Protein AF-0000000084678318 (afdb_homodimer)

Structure (mmCIF, N/CA/C/O backbone):
data_AF-0000000084678318-model_v1
#
loop_
_entity.id
_entity.type
_entity.pdbx_description
1 polymer Hydrolase
#
loop_
_atom_site.group_PDB
_atom_site.id
_atom_site.type_symbol
_atom_site.label_atom_id
_atom_site.label_alt_id
_atom_site.label_comp_id
_atom_site.label_asym_id
_atom_site.label_entity_id
_atom_site.label_seq_id
_atom_site.pdbx_PDB_ins_code
_atom_site.Cartn_x
_atom_site.Cartn_y
_atom_site.Cartn_z
_atom_site.occupancy
_atom_site.B_iso_or_equiv
_atom_site.auth_seq_id
_atom_site.auth_comp_id
_atom_site.auth_asym_id
_atom_site.auth_atom_id
_atom_site.pdbx_PDB_model_num
ATOM 1 N N . MET A 1 1 ? -16.203 40.406 -7.562 1 28.77 1 MET A N 1
ATOM 2 C CA . MET A 1 1 ? -14.805 40.75 -7.852 1 28.77 1 MET A CA 1
ATOM 3 C C . MET A 1 1 ? -13.914 39.531 -7.734 1 28.77 1 MET A C 1
ATOM 5 O O . MET A 1 1 ? -13.961 38.812 -6.738 1 28.77 1 MET A O 1
ATOM 9 N N . SER A 1 2 ? -13.555 38.719 -8.703 1 37.81 2 SER A N 1
ATOM 10 C CA . SER A 1 2 ? -12.953 37.375 -8.82 1 37.81 2 SER A CA 1
ATOM 11 C C . SER A 1 2 ? -11.766 37.25 -7.879 1 37.81 2 SER A C 1
ATOM 13 O O . SER A 1 2 ? -10.773 37.969 -7.996 1 37.81 2 SER A O 1
ATOM 15 N N . GLN A 1 3 ? -11.859 37.125 -6.578 1 47.81 3 GLN A N 1
ATOM 16 C CA . GLN A 1 3 ? -10.828 37.156 -5.543 1 47.81 3 GLN A CA 1
ATOM 17 C C . GLN A 1 3 ? -9.594 36.406 -5.969 1 47.81 3 GLN A C 1
ATOM 19 O O . GLN A 1 3 ? -9.664 35.188 -6.207 1 47.81 3 GLN A O 1
ATOM 24 N N . GLY A 1 4 ? -8.625 36.969 -6.742 1 73.5 4 GLY A N 1
ATOM 25 C CA . GLY A 1 4 ? -7.41 36.469 -7.383 1 73.5 4 GLY A CA 1
ATOM 26 C C . GLY A 1 4 ? -6.562 35.625 -6.473 1 73.5 4 GLY A C 1
ATOM 27 O O . GLY A 1 4 ? -6.758 35.594 -5.254 1 73.5 4 GLY A O 1
ATOM 28 N N . VAL A 1 5 ? -5.82 34.625 -6.902 1 91.5 5 VAL A N 1
ATOM 29 C CA . VAL A 1 5 ? -4.953 33.688 -6.164 1 91.5 5 VAL A CA 1
ATOM 30 C C . VAL A 1 5 ? -3.869 34.5 -5.434 1 91.5 5 VAL A C 1
ATOM 32 O O . VAL A 1 5 ? -3.479 35.562 -5.871 1 91.5 5 VAL A O 1
ATOM 35 N N . ARG A 1 6 ? -3.533 34.062 -4.273 1 96.44 6 ARG A N 1
ATOM 36 C CA . ARG A 1 6 ? -2.459 34.688 -3.516 1 96.44 6 ARG A CA 1
ATOM 37 C C . ARG A 1 6 ? -1.163 34.719 -4.32 1 96.44 6 ARG A C 1
ATOM 39 O O . ARG A 1 6 ? -0.697 33.688 -4.789 1 96.44 6 ARG A O 1
ATOM 46 N N . THR A 1 7 ? -0.565 35.938 -4.43 1 97.38 7 THR A N 1
ATOM 47 C CA . THR A 1 7 ? 0.627 36.062 -5.258 1 97.38 7 THR A CA 1
ATOM 48 C C . THR A 1 7 ? 1.832 36.469 -4.414 1 97.38 7 THR A C 1
ATOM 50 O O . THR A 1 7 ? 2.945 36.594 -4.93 1 97.38 7 THR A O 1
ATOM 53 N N . ARG A 1 8 ? 1.604 36.719 -3.17 1 97.75 8 ARG A N 1
ATOM 54 C CA . ARG A 1 8 ? 2.684 37.031 -2.238 1 97.75 8 ARG A CA 1
ATOM 55 C C . ARG A 1 8 ? 2.236 36.812 -0.795 1 97.75 8 ARG A C 1
ATOM 57 O O . ARG A 1 8 ? 1.046 36.906 -0.49 1 97.75 8 ARG A O 1
ATOM 64 N N . PRO A 1 9 ? 3.205 36.562 0.137 1 98.44 9 PRO A N 1
ATOM 65 C CA . PRO A 1 9 ? 2.854 36.594 1.56 1 98.44 9 PRO A CA 1
ATOM 66 C C . PRO A 1 9 ? 2.33 37.969 2.014 1 98.44 9 PRO A C 1
ATOM 68 O O . PRO A 1 9 ? 2.73 39 1.471 1 98.44 9 PRO A O 1
ATOM 71 N N . GLU A 1 10 ? 1.485 37.938 2.945 1 97.81 10 GLU A N 1
ATOM 72 C CA . GLU A 1 10 ? 0.865 39.156 3.426 1 97.81 10 GLU A CA 1
ATOM 73 C C . GLU A 1 10 ? 1.686 39.781 4.547 1 97.81 10 GLU A C 1
ATOM 75 O O . GLU A 1 10 ? 2.469 39.125 5.211 1 97.81 10 GLU A O 1
ATOM 80 N N . GLY A 1 11 ? 1.52 41.094 4.66 1 97.44 11 GLY A N 1
ATOM 81 C CA . GLY A 1 11 ? 2.07 41.781 5.809 1 97.44 11 GLY A CA 1
ATOM 82 C C . GLY A 1 11 ? 1.1 41.875 6.969 1 97.44 11 GLY A C 1
ATOM 83 O O . GLY A 1 11 ? -0.097 41.625 6.809 1 97.44 11 GLY A O 1
ATOM 84 N N . SER A 1 12 ? 1.668 42.125 8.141 1 97.94 12 SER A N 1
ATOM 85 C CA . SER A 1 12 ? 0.892 42.375 9.352 1 97.94 12 SER A CA 1
ATOM 86 C C . SER A 1 12 ? 1.541 43.469 10.203 1 97.94 12 SER A C 1
ATOM 88 O O . SER A 1 12 ? 2.721 43.375 10.555 1 97.94 12 SER A O 1
ATOM 90 N N . GLY A 1 13 ? 0.793 44.469 10.562 1 97.06 13 GLY A N 1
ATOM 91 C CA . GLY A 1 13 ? 1.312 45.562 11.352 1 97.06 13 GLY A CA 1
ATOM 92 C C . GLY A 1 13 ? 1.403 45.25 12.836 1 97.06 13 GLY A C 1
ATOM 93 O O . GLY A 1 13 ? 2.016 46 13.602 1 97.06 13 GLY A O 1
ATOM 94 N N . GLN A 1 14 ? 0.887 44.25 13.281 1 97.44 14 GLN A N 1
ATOM 95 C CA . GLN A 1 14 ? 0.934 43.812 14.664 1 97.44 14 GLN A CA 1
ATOM 96 C C . GLN A 1 14 ? 1.371 42.344 14.75 1 97.44 14 GLN A C 1
ATOM 98 O O . GLN A 1 14 ? 1.308 41.625 13.758 1 97.44 14 GLN A O 1
ATOM 103 N N . PRO A 1 15 ? 1.787 42 16 1 98.44 15 PRO A N 1
ATOM 104 C CA . PRO A 1 15 ? 2.105 40.594 16.188 1 98.44 15 PRO A CA 1
ATOM 105 C C . PRO A 1 15 ? 0.934 39.656 15.828 1 98.44 15 PRO A C 1
ATOM 107 O O . PRO A 1 15 ? -0.219 40 16.125 1 98.44 15 PRO A O 1
ATOM 110 N N . LEU A 1 16 ? 1.258 38.562 15.156 1 98.75 16 LEU A N 1
ATOM 111 C CA . LEU A 1 16 ? 0.203 37.656 14.734 1 98.75 16 LEU A CA 1
ATOM 112 C C . LEU A 1 16 ? -0.583 37.125 15.938 1 98.75 16 LEU A C 1
ATOM 114 O O . LEU A 1 16 ? -1.789 36.906 15.844 1 98.75 16 LEU A O 1
ATOM 118 N N . SER A 1 17 ? 0.099 37 17.125 1 98.69 17 SER A N 1
ATOM 119 C CA . SER A 1 17 ? -0.552 36.562 18.344 1 98.69 17 SER A CA 1
ATOM 120 C C . SER A 1 17 ? -1.574 37.562 18.844 1 98.69 17 SER A C 1
ATOM 122 O O . SER A 1 17 ? -2.408 37.25 19.703 1 98.69 17 SER A O 1
ATOM 124 N N . GLU A 1 18 ? -1.513 38.781 18.375 1 98.19 18 GLU A N 1
ATOM 125 C CA . GLU A 1 18 ? -2.49 39.812 18.703 1 98.19 18 GLU A CA 1
ATOM 126 C C . GLU A 1 18 ? -3.568 39.938 17.625 1 98.19 18 GLU A C 1
ATOM 128 O O . GLU A 1 18 ? -4.719 40.25 17.938 1 98.19 18 GLU A O 1
ATOM 133 N N . ALA A 1 19 ? -3.174 39.688 16.453 1 98 19 ALA A N 1
ATOM 134 C CA . ALA A 1 19 ? -4.074 39.844 15.305 1 98 19 ALA A CA 1
ATOM 135 C C . ALA A 1 19 ? -5.078 38.688 15.25 1 98 19 ALA A C 1
ATOM 137 O O . ALA A 1 19 ? -6.18 38.844 14.711 1 98 19 ALA A O 1
ATOM 138 N N . TYR A 1 20 ? -4.797 37.562 15.742 1 98.44 20 TYR A N 1
ATOM 139 C CA . TYR A 1 20 ? -5.633 36.344 15.727 1 98.44 20 TYR A CA 1
ATOM 140 C C . TYR A 1 20 ? -5.961 35.906 17.141 1 98.44 20 TYR A C 1
ATOM 142 O O . TYR A 1 20 ? -5.156 36.062 18.062 1 98.44 20 TYR A O 1
ATOM 150 N N . ASP A 1 21 ? -7.062 35.25 17.328 1 98.25 21 ASP A N 1
ATOM 151 C CA . ASP A 1 21 ? -7.492 34.906 18.672 1 98.25 21 ASP A CA 1
ATOM 152 C C . ASP A 1 21 ? -7.023 33.5 19.062 1 98.25 21 ASP A C 1
ATOM 154 O O . ASP A 1 21 ? -6.898 33.188 20.234 1 98.25 21 ASP A O 1
ATOM 158 N N . THR A 1 22 ? -6.789 32.625 18.062 1 98.38 22 THR A N 1
ATOM 159 C CA . THR A 1 22 ? -6.434 31.234 18.312 1 98.38 22 THR A CA 1
ATOM 160 C C . THR A 1 22 ? -5.387 30.75 17.312 1 98.38 22 THR A C 1
ATOM 162 O O . THR A 1 22 ? -5.523 30.969 16.109 1 98.38 22 THR A O 1
ATOM 165 N N . ALA A 1 23 ? -4.344 30.188 17.828 1 98.69 23 ALA A N 1
ATOM 166 C CA . ALA A 1 23 ? -3.396 29.469 16.969 1 98.69 23 ALA A CA 1
ATOM 167 C C . ALA A 1 23 ? -3.746 27.984 16.891 1 98.69 23 ALA A C 1
ATOM 169 O O . ALA A 1 23 ? -3.893 27.312 17.922 1 98.69 23 ALA A O 1
ATOM 170 N N . LEU A 1 24 ? -4.012 27.469 15.711 1 98.5 24 LEU A N 1
ATOM 171 C CA . LEU A 1 24 ? -4.145 26.047 15.438 1 98.5 24 LEU A CA 1
ATOM 172 C C . LEU A 1 24 ? -2.816 25.453 14.992 1 98.5 24 LEU A C 1
ATOM 174 O O . LEU A 1 24 ? -2.438 25.578 13.82 1 98.5 24 LEU A O 1
ATOM 178 N N . LEU A 1 25 ? -2.141 24.781 15.922 1 98.69 25 LEU A N 1
ATOM 179 C CA . LEU A 1 25 ? -0.729 24.453 15.758 1 98.69 25 LEU A CA 1
ATOM 180 C C . LEU A 1 25 ? -0.555 22.984 15.383 1 98.69 25 LEU A C 1
ATOM 182 O O . LEU A 1 25 ? -1.027 22.094 16.094 1 98.69 25 LEU A O 1
ATOM 186 N N . ASP A 1 26 ? 0.106 22.75 14.273 1 97.81 26 ASP A N 1
ATOM 187 C CA . ASP A 1 26 ? 0.647 21.406 14.055 1 97.81 26 ASP A CA 1
ATOM 188 C C . ASP A 1 26 ? 1.672 21.047 15.125 1 97.81 26 ASP A C 1
ATOM 190 O O . ASP A 1 26 ? 2.221 21.922 15.789 1 97.81 26 ASP A O 1
ATOM 194 N N . LEU A 1 27 ? 1.875 19.781 15.312 1 96.38 27 LEU A N 1
ATOM 195 C CA . LEU A 1 27 ? 2.795 19.344 16.359 1 96.38 27 LEU A CA 1
ATOM 196 C C . LEU A 1 27 ? 4.141 18.938 15.766 1 96.38 27 LEU A C 1
ATOM 198 O O . LEU A 1 27 ? 5.137 19.656 15.93 1 96.38 27 LEU A O 1
ATOM 202 N N . ASP A 1 28 ? 4.172 17.938 14.953 1 92.5 28 ASP A N 1
ATOM 203 C CA . ASP A 1 28 ? 5.406 17.391 14.391 1 92.5 28 ASP A CA 1
ATOM 204 C C . ASP A 1 28 ? 6.031 18.375 13.398 1 92.5 28 ASP A C 1
ATOM 206 O O . ASP A 1 28 ? 5.406 18.734 12.398 1 92.5 28 ASP A O 1
ATOM 210 N N . GLY A 1 29 ? 7.172 18.844 13.719 1 93.88 29 GLY A N 1
ATOM 211 C CA . GLY A 1 29 ? 7.887 19.75 12.852 1 93.88 29 GLY A CA 1
ATOM 212 C C . GLY A 1 29 ? 7.621 21.219 13.172 1 93.88 29 GLY A C 1
ATOM 213 O O . GLY A 1 29 ? 8.234 22.109 12.586 1 93.88 29 GLY A O 1
ATOM 214 N N . VAL A 1 30 ? 6.723 21.438 14.125 1 97.56 30 VAL A N 1
ATOM 215 C CA . VAL A 1 30 ? 6.355 22.797 14.484 1 97.56 30 VAL A CA 1
ATOM 216 C C . VAL A 1 30 ? 6.637 23.031 15.969 1 97.56 30 VAL A C 1
ATOM 218 O O . VAL A 1 30 ? 7.387 23.953 16.328 1 97.56 30 VAL A O 1
ATOM 221 N N . VAL A 1 31 ? 6.094 22.172 16.797 1 97.88 31 VAL A N 1
ATOM 222 C CA . VAL A 1 31 ? 6.258 22.312 18.234 1 97.88 31 VAL A CA 1
ATOM 223 C C . VAL A 1 31 ? 7.395 21.406 18.703 1 97.88 31 VAL A C 1
ATOM 225 O O . VAL A 1 31 ? 8.227 21.812 19.531 1 97.88 31 VAL A O 1
ATOM 228 N N . TYR A 1 32 ? 7.367 20.172 18.156 1 94.25 32 TYR A N 1
ATOM 229 C CA . TYR A 1 32 ? 8.438 19.25 18.516 1 94.25 32 TYR A CA 1
ATOM 230 C C . TYR A 1 32 ? 8.859 18.422 17.312 1 94.25 32 TYR A C 1
ATOM 232 O O . TYR A 1 32 ? 8.148 18.375 16.297 1 94.25 32 TYR A O 1
ATOM 240 N N . ALA A 1 33 ? 9.984 17.906 17.312 1 87.19 33 ALA A N 1
ATOM 241 C CA . ALA A 1 33 ? 10.531 16.922 16.391 1 87.19 33 ALA A CA 1
ATOM 242 C C . ALA A 1 33 ? 11.094 15.711 17.125 1 87.19 33 ALA A C 1
ATOM 244 O O . ALA A 1 33 ? 12 15.844 17.953 1 87.19 33 ALA A O 1
ATOM 245 N N . GLY A 1 34 ? 10.453 14.531 16.781 1 78.88 34 GLY A N 1
ATOM 246 C CA . GLY A 1 34 ? 10.828 13.383 17.594 1 78.88 34 GLY A CA 1
ATOM 247 C C . GLY A 1 34 ? 10.453 13.539 19.047 1 78.88 34 GLY A C 1
ATOM 248 O O . GLY A 1 34 ? 9.289 13.789 19.375 1 78.88 34 GLY A O 1
ATOM 249 N N . GLY A 1 35 ? 11.328 13.562 19.984 1 82.19 35 GLY A N 1
ATOM 250 C CA . GLY A 1 35 ? 11.07 13.656 21.406 1 82.19 35 GLY A CA 1
ATOM 251 C C . GLY A 1 35 ? 11.484 14.992 22 1 82.19 35 GLY A C 1
ATOM 252 O O . GLY A 1 35 ? 11.336 15.219 23.203 1 82.19 35 GLY A O 1
ATOM 253 N N . ASN A 1 36 ? 11.82 15.945 21.094 1 90.88 36 ASN A N 1
ATOM 254 C CA . ASN A 1 36 ? 12.352 17.203 21.594 1 90.88 36 ASN A CA 1
ATOM 255 C C . ASN A 1 36 ? 11.57 18.406 21.062 1 90.88 36 ASN A C 1
ATOM 257 O O . ASN A 1 36 ? 1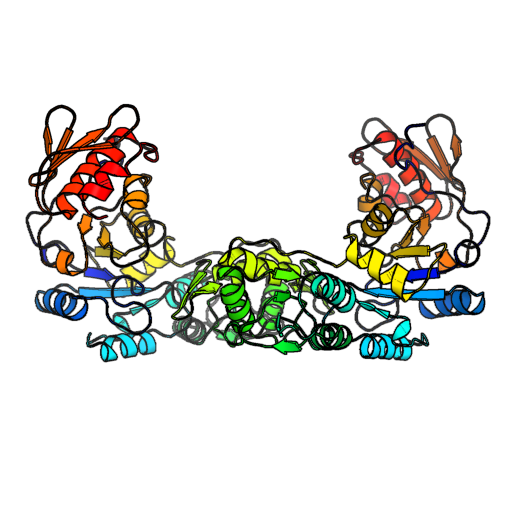1.125 18.391 19.922 1 90.88 36 ASN A O 1
ATOM 261 N N . ALA A 1 37 ? 11.516 19.422 21.891 1 95.81 37 ALA A N 1
ATOM 262 C CA . ALA A 1 37 ? 10.898 20.672 21.453 1 95.81 37 ALA A CA 1
ATOM 263 C C . ALA A 1 37 ? 11.75 21.359 20.391 1 95.81 37 ALA A C 1
ATOM 265 O O . ALA A 1 37 ? 12.977 21.359 20.469 1 95.81 37 ALA A O 1
ATOM 266 N N . ILE A 1 38 ? 11.109 21.906 19.453 1 96.38 38 ILE A N 1
ATOM 267 C CA . ILE A 1 38 ? 11.789 22.719 18.453 1 96.38 38 ILE A CA 1
ATOM 268 C C . ILE A 1 38 ? 12.328 24 19.109 1 96.38 38 ILE A C 1
ATOM 270 O O . ILE A 1 38 ? 11.719 24.547 20.016 1 96.38 38 ILE A O 1
ATOM 274 N N . ALA A 1 39 ? 13.422 24.484 18.594 1 96.31 39 ALA A N 1
ATOM 275 C CA . ALA A 1 39 ? 14.047 25.688 19.125 1 96.31 39 ALA A CA 1
ATOM 276 C C . ALA A 1 39 ? 13.055 26.828 19.219 1 96.31 39 ALA A C 1
ATOM 278 O O . ALA A 1 39 ? 12.305 27.078 18.266 1 96.31 39 ALA A O 1
ATOM 279 N N . HIS A 1 40 ? 12.938 27.484 20.375 1 97.81 40 HIS A N 1
ATOM 280 C CA . HIS A 1 40 ? 12.164 28.688 20.656 1 97.81 40 HIS A CA 1
ATOM 281 C C . HIS A 1 40 ? 10.68 28.359 20.812 1 97.81 40 HIS A C 1
ATOM 283 O O . HIS A 1 40 ? 9.875 29.234 21.125 1 97.81 40 HIS A O 1
ATOM 289 N N . ALA A 1 41 ? 10.273 27.125 20.594 1 98.31 41 ALA A N 1
ATOM 290 C CA . ALA A 1 41 ? 8.859 26.781 20.609 1 98.31 41 ALA A CA 1
ATOM 291 C C . ALA A 1 41 ? 8.234 27.031 21.969 1 98.31 41 ALA A C 1
ATOM 293 O O . ALA A 1 41 ? 7.223 27.719 22.078 1 98.31 41 ALA A O 1
ATOM 294 N N . VAL A 1 42 ? 8.852 26.547 22.984 1 98.19 42 VAL A N 1
ATOM 295 C CA . VAL A 1 42 ? 8.312 26.609 24.344 1 98.19 42 VAL A CA 1
ATOM 296 C C . VAL A 1 42 ? 8.141 28.078 24.75 1 98.19 42 VAL A C 1
ATOM 298 O O . VAL A 1 42 ? 7.047 28.484 25.141 1 98.19 42 VAL A O 1
ATOM 301 N N . GLU A 1 43 ? 9.164 28.844 24.594 1 98.25 43 GLU A N 1
ATOM 302 C CA . GLU A 1 43 ? 9.133 30.25 24.984 1 98.25 43 GLU A CA 1
ATOM 303 C C . GLU A 1 43 ? 8.125 31.047 24.156 1 98.25 43 GLU A C 1
ATOM 305 O O . GLU A 1 43 ? 7.387 31.875 24.703 1 98.25 43 GLU A O 1
ATOM 310 N N . SER A 1 44 ? 8.094 30.781 22.906 1 98.69 44 SER A N 1
ATOM 311 C CA . SER A 1 44 ? 7.199 31.516 22.016 1 98.69 44 SER A CA 1
ATOM 312 C C . SER A 1 44 ? 5.738 31.234 22.344 1 98.69 44 SER A C 1
ATOM 314 O O . SER A 1 44 ? 4.914 32.156 22.375 1 98.69 44 SER A O 1
ATOM 316 N N . LEU A 1 45 ? 5.434 29.984 22.578 1 98.62 45 LEU A N 1
ATOM 317 C CA . LEU A 1 45 ? 4.059 29.594 22.859 1 98.62 45 LEU A CA 1
ATOM 318 C C . LEU A 1 45 ? 3.619 30.125 24.219 1 98.62 45 LEU A C 1
ATOM 320 O O . LEU A 1 45 ? 2.469 30.531 24.391 1 98.62 45 LEU A O 1
ATOM 324 N N . GLU A 1 46 ? 4.508 30.141 25.172 1 98.06 46 GLU A N 1
ATOM 325 C CA . GLU A 1 46 ? 4.211 30.734 26.469 1 98.06 46 GLU A CA 1
ATOM 326 C C . GLU A 1 46 ? 3.879 32.219 26.344 1 98.06 46 GLU A C 1
ATOM 328 O O . GLU A 1 46 ? 2.908 32.688 26.938 1 98.06 46 GLU A O 1
ATOM 333 N N . ARG A 1 47 ? 4.672 32.875 25.594 1 98.31 47 ARG A N 1
ATOM 334 C CA . ARG A 1 47 ? 4.457 34.312 25.406 1 98.31 47 ARG A CA 1
ATOM 335 C C . ARG A 1 47 ? 3.137 34.594 24.703 1 98.31 47 ARG A C 1
ATOM 337 O O . ARG A 1 47 ? 2.402 35.5 25.062 1 98.31 47 ARG A O 1
ATOM 344 N N . ALA A 1 48 ? 2.85 33.844 23.688 1 98.5 48 ALA A N 1
ATOM 345 C CA . ALA A 1 48 ? 1.587 34 22.969 1 98.5 48 ALA A CA 1
ATOM 346 C C . ALA A 1 48 ? 0.396 33.75 23.891 1 98.5 48 ALA A C 1
ATOM 348 O O . ALA A 1 48 ? -0.563 34.531 23.891 1 98.5 48 ALA A O 1
ATOM 349 N N . ARG A 1 49 ? 0.522 32.688 24.625 1 97.69 49 ARG A N 1
ATOM 350 C CA . ARG A 1 49 ? -0.547 32.312 25.547 1 97.69 49 ARG A CA 1
ATOM 351 C C . ARG A 1 49 ? -0.758 33.406 26.594 1 97.69 49 ARG A C 1
ATOM 353 O O . ARG A 1 49 ? -1.895 33.781 26.891 1 97.69 49 ARG A O 1
ATOM 360 N N . THR A 1 50 ? 0.32 33.875 27.172 1 97.12 50 THR A N 1
ATOM 361 C CA . THR A 1 50 ? 0.258 34.906 28.203 1 97.12 50 THR A CA 1
ATOM 362 C C . THR A 1 50 ? -0.315 36.219 27.625 1 97.12 50 THR A C 1
ATOM 364 O O . THR A 1 50 ? -0.96 36.969 28.344 1 97.12 50 THR A O 1
ATOM 367 N N . GLY A 1 51 ? -0.074 36.406 26.391 1 97.38 51 GLY A N 1
ATOM 368 C CA . GLY A 1 51 ? -0.598 37.562 25.703 1 97.38 51 GLY A CA 1
ATOM 369 C C . GLY A 1 51 ? -2.064 37.438 25.344 1 97.38 51 GLY A C 1
ATOM 370 O O . GLY A 1 51 ? -2.672 38.375 24.844 1 97.38 51 GLY A O 1
ATOM 371 N N . GLY A 1 52 ? -2.623 36.281 25.562 1 96.75 52 GLY A N 1
ATOM 372 C CA . GLY A 1 52 ? -4.062 36.156 25.406 1 96.75 52 GLY A CA 1
ATOM 373 C C . GLY A 1 52 ? -4.457 35.25 24.25 1 96.75 52 GLY A C 1
ATOM 374 O O . GLY A 1 52 ? -5.641 34.969 24.047 1 96.75 52 GLY A O 1
ATOM 375 N N . MET A 1 53 ? -3.561 34.781 23.484 1 98 53 MET A N 1
ATOM 376 C CA . MET A 1 53 ? -3.887 33.906 22.359 1 98 53 MET A CA 1
ATOM 377 C C . MET A 1 53 ? -4.207 32.5 22.844 1 98 53 MET A C 1
ATOM 379 O O . MET A 1 53 ? -3.471 31.938 23.656 1 98 53 MET A O 1
ATOM 383 N N . ARG A 1 54 ? -5.27 31.953 22.391 1 97.44 54 ARG A N 1
ATOM 384 C CA . ARG A 1 54 ? -5.562 30.547 22.656 1 97.44 54 ARG A CA 1
ATOM 385 C C . ARG A 1 54 ? -4.707 29.641 21.781 1 97.44 54 ARG A C 1
ATOM 387 O O . ARG A 1 54 ? -4.523 29.891 20.594 1 97.44 54 ARG A O 1
ATOM 394 N N . LEU A 1 55 ? -4.16 28.609 22.469 1 98.25 55 LEU A N 1
ATOM 395 C CA . LEU A 1 55 ? -3.338 27.641 21.75 1 98.25 55 LEU A CA 1
ATOM 396 C C . LEU A 1 55 ? -4.059 26.297 21.625 1 98.25 55 LEU A C 1
ATOM 398 O O . LEU A 1 55 ? -4.473 25.719 22.641 1 98.25 55 LEU A O 1
ATOM 402 N N . ALA A 1 56 ? -4.289 25.891 20.406 1 98.31 56 ALA A N 1
ATOM 403 C CA . ALA A 1 56 ? -4.84 24.562 20.109 1 98.31 56 ALA A CA 1
ATOM 404 C C . ALA A 1 56 ? -3.871 23.75 19.266 1 98.31 56 ALA A C 1
ATOM 406 O O . ALA A 1 56 ? -3.27 24.266 18.328 1 98.31 56 ALA A O 1
ATOM 407 N N . TYR A 1 57 ? -3.682 22.516 19.672 1 98.5 57 TYR A N 1
ATOM 408 C CA . TYR A 1 57 ? -2.756 21.625 18.984 1 98.5 57 TYR A CA 1
ATOM 409 C C . TYR A 1 57 ? -3.508 20.609 18.125 1 98.5 57 TYR A C 1
ATOM 411 O O . TYR A 1 57 ? -4.293 19.812 18.641 1 98.5 57 TYR A O 1
ATOM 419 N N . VAL A 1 58 ? -3.254 20.656 16.828 1 97.88 58 VAL A N 1
ATOM 420 C CA . VAL A 1 58 ? -3.998 19.891 15.852 1 97.88 58 VAL A CA 1
ATOM 421 C C . VAL A 1 58 ? -3.074 18.859 15.195 1 97.88 58 VAL A C 1
ATOM 423 O O . VAL A 1 58 ? -2.109 19.234 14.516 1 97.88 58 VAL A O 1
ATOM 426 N N . THR A 1 59 ? -3.332 17.594 15.383 1 96.12 59 THR A N 1
ATOM 427 C CA . THR A 1 59 ? -2.422 16.562 14.891 1 96.12 59 THR A CA 1
ATOM 428 C C . THR A 1 59 ? -3.188 15.492 14.117 1 96.12 59 THR A C 1
ATOM 430 O O . THR A 1 59 ? -4.297 15.109 14.508 1 96.12 59 THR A O 1
ATOM 433 N N . ASN A 1 60 ? -2.619 15 13.016 1 95.94 60 ASN A N 1
ATOM 434 C CA . ASN A 1 60 ? -3.162 13.867 12.281 1 95.94 60 ASN A CA 1
ATOM 435 C C . ASN A 1 60 ? -2.988 12.555 13.047 1 95.94 60 ASN A C 1
ATOM 437 O O . ASN A 1 60 ? -3.582 11.539 12.695 1 95.94 60 ASN A O 1
ATOM 441 N N . ASN A 1 61 ? -2.229 12.617 14.109 1 92.31 61 ASN A N 1
ATOM 442 C CA . ASN A 1 61 ? -1.968 11.406 14.883 1 92.31 61 ASN A CA 1
ATOM 443 C C . ASN A 1 61 ? -3.244 10.867 15.523 1 92.31 61 ASN A C 1
ATOM 445 O O . ASN A 1 61 ? -3.971 11.602 16.188 1 92.31 61 ASN A O 1
ATOM 449 N N . ALA A 1 62 ? -3.461 9.602 15.258 1 96.31 62 ALA A N 1
ATOM 450 C CA . ALA A 1 62 ? -4.656 8.969 15.805 1 96.31 62 ALA A CA 1
ATOM 451 C C . ALA A 1 62 ? -4.289 7.859 16.781 1 96.31 62 ALA A C 1
ATOM 453 O O . ALA A 1 62 ? -5.168 7.148 17.281 1 96.31 62 ALA A O 1
ATOM 454 N N . LEU A 1 63 ? -2.992 7.645 17.031 1 95.44 63 LEU A N 1
ATOM 455 C CA . LEU A 1 63 ? -2.523 6.547 17.875 1 95.44 63 LEU A CA 1
ATOM 456 C C . LEU A 1 63 ? -2.818 6.82 19.344 1 95.44 63 LEU A C 1
ATOM 458 O O . LEU A 1 63 ? -3.334 5.953 20.047 1 95.44 63 LEU A O 1
ATOM 462 N N . ARG A 1 64 ? -2.557 8.039 19.781 1 95 64 ARG A N 1
ATOM 463 C CA . ARG A 1 64 ? -2.643 8.406 21.188 1 95 64 ARG A CA 1
ATOM 464 C C . ARG A 1 64 ? -3.857 9.281 21.469 1 95 64 ARG A C 1
ATOM 466 O O . ARG A 1 64 ? -4.195 10.148 20.656 1 95 64 ARG A O 1
ATOM 473 N N . PRO A 1 65 ? -4.445 9.094 22.625 1 97.38 65 PRO A N 1
ATOM 474 C CA . PRO A 1 65 ? -5.531 10 23 1 97.38 65 PRO A CA 1
ATOM 475 C C . PRO A 1 65 ? -5.027 11.398 23.344 1 97.38 65 PRO A C 1
ATOM 477 O O . PRO A 1 65 ? -3.838 11.586 23.625 1 97.38 65 PRO A O 1
ATOM 480 N N . PRO A 1 66 ? -5.922 12.352 23.344 1 97.44 66 PRO A N 1
ATOM 481 C CA . PRO A 1 66 ? -5.551 13.75 23.609 1 97.44 66 PRO A CA 1
ATOM 482 C C . PRO A 1 66 ? -4.812 13.93 24.922 1 97.44 66 PRO A C 1
ATOM 484 O O . PRO A 1 66 ? -3.873 14.727 25.016 1 97.44 66 PRO A O 1
ATOM 487 N N . ASP A 1 67 ? -5.168 13.148 25.938 1 97.75 67 ASP A N 1
ATOM 488 C CA . ASP A 1 67 ? -4.531 13.289 27.234 1 97.75 67 ASP A CA 1
ATOM 489 C C . ASP A 1 67 ? -3.059 12.891 27.172 1 97.75 67 ASP A C 1
ATOM 491 O O . ASP A 1 67 ? -2.211 13.508 27.828 1 97.75 67 ASP A O 1
ATOM 495 N N . ALA A 1 68 ? -2.785 11.859 26.453 1 96.56 68 ALA A N 1
ATOM 496 C CA . ALA A 1 68 ? -1.401 11.422 26.297 1 96.56 68 ALA A CA 1
ATOM 497 C C . ALA A 1 68 ? -0.584 12.453 25.516 1 96.56 68 ALA A C 1
ATOM 499 O O . ALA A 1 68 ? 0.566 12.734 25.875 1 96.56 68 ALA A O 1
ATOM 500 N N . VAL A 1 69 ? -1.137 13.039 24.516 1 95.94 69 VAL A N 1
ATOM 501 C CA . VAL A 1 69 ? -0.468 14.07 23.734 1 95.94 69 VAL A CA 1
ATOM 502 C C . VAL A 1 69 ? -0.211 15.297 24.609 1 95.94 69 VAL A C 1
ATOM 504 O O . VAL A 1 69 ? 0.893 15.852 24.609 1 95.94 69 VAL A O 1
ATOM 507 N N . ALA A 1 70 ? -1.211 15.664 25.359 1 97.75 70 ALA A N 1
ATOM 508 C CA . ALA A 1 70 ? -1.085 16.797 26.281 1 97.75 70 ALA A CA 1
ATOM 509 C C . ALA A 1 70 ? 0.013 16.531 27.312 1 97.75 70 ALA A C 1
ATOM 511 O O . ALA A 1 70 ? 0.789 17.438 27.625 1 97.75 70 ALA A O 1
ATOM 512 N N . GLY A 1 71 ? 0.014 15.32 27.828 1 97.38 71 GLY A N 1
ATOM 513 C CA . GLY A 1 71 ? 1.062 14.945 28.766 1 97.38 71 GLY A CA 1
ATOM 514 C C . GLY A 1 71 ? 2.459 15.125 28.188 1 97.38 71 GLY A C 1
ATOM 515 O O . GLY A 1 71 ? 3.348 15.648 28.875 1 97.38 71 GLY A O 1
ATOM 516 N N . HIS A 1 72 ? 2.631 14.742 26.984 1 95.56 72 HIS A N 1
ATOM 517 C CA . HIS A 1 72 ? 3.924 14.891 26.328 1 95.56 72 HIS A CA 1
ATOM 518 C C . HIS A 1 72 ? 4.309 16.359 26.188 1 95.56 72 HIS A C 1
ATOM 520 O O . HIS A 1 72 ? 5.453 16.734 26.453 1 95.56 72 HIS A O 1
ATOM 526 N N . LEU A 1 73 ? 3.379 17.203 25.75 1 97 73 LEU A N 1
ATOM 527 C CA . LEU A 1 73 ? 3.617 18.625 25.625 1 97 73 LEU A CA 1
ATOM 528 C C . LEU A 1 73 ? 3.99 19.25 26.969 1 97 73 LEU A C 1
ATOM 530 O O . LEU A 1 73 ? 4.906 20.078 27.047 1 97 73 LEU A O 1
ATOM 534 N N . THR A 1 74 ? 3.355 18.781 27.969 1 97.44 74 THR A N 1
ATOM 535 C CA . THR A 1 74 ? 3.639 19.266 29.328 1 97.44 74 THR A CA 1
ATOM 536 C C . THR A 1 74 ? 5.051 18.875 29.75 1 97.44 74 THR A C 1
ATOM 538 O O . THR A 1 74 ? 5.766 19.688 30.359 1 97.44 74 THR A O 1
ATOM 541 N N . GLU A 1 75 ? 5.422 17.703 29.406 1 96.88 75 GLU A N 1
ATOM 542 C CA . GLU A 1 75 ? 6.77 17.234 29.719 1 96.88 75 GLU A CA 1
ATOM 543 C C . GLU A 1 75 ? 7.82 18.078 29 1 96.88 75 GLU A C 1
ATOM 545 O O . GLU A 1 75 ? 8.93 18.25 29.5 1 96.88 75 GLU A O 1
ATOM 550 N N . LEU A 1 76 ? 7.457 18.641 27.875 1 96.12 76 LEU A N 1
ATOM 551 C CA . LEU A 1 76 ? 8.375 19.469 27.094 1 96.12 76 LEU A CA 1
ATOM 552 C C . LEU A 1 76 ? 8.406 20.891 27.625 1 96.12 76 LEU A C 1
ATOM 554 O O . LEU A 1 76 ? 9.195 21.719 27.156 1 96.12 76 LEU A O 1
ATOM 558 N N . GLY A 1 77 ? 7.477 21.203 28.547 1 96.25 77 GLY A N 1
ATOM 559 C CA . GLY A 1 77 ? 7.461 22.531 29.141 1 96.25 77 GLY A CA 1
ATOM 560 C C . GLY A 1 77 ? 6.316 23.391 28.641 1 96.25 77 GLY A C 1
ATOM 561 O O . GLY A 1 77 ? 6.305 24.609 28.859 1 96.25 77 GLY A O 1
ATOM 562 N N . ILE A 1 78 ? 5.379 22.844 27.984 1 96.88 78 ILE A N 1
ATOM 563 C CA . ILE A 1 78 ? 4.215 23.562 27.469 1 96.88 78 ILE A CA 1
ATOM 564 C C . ILE A 1 78 ? 2.961 23.094 28.219 1 96.88 78 ILE A C 1
ATOM 566 O O . ILE A 1 78 ? 2.346 22.094 27.844 1 96.88 78 ILE A O 1
ATOM 570 N N . PRO A 1 79 ? 2.609 23.797 29.25 1 96.19 79 PRO A N 1
ATOM 571 C CA . PRO A 1 79 ? 1.393 23.375 29.953 1 96.19 79 PRO A CA 1
ATOM 572 C C . PRO A 1 79 ? 0.197 23.219 29.016 1 96.19 79 PRO A C 1
ATOM 574 O O . PRO A 1 79 ? -0.2 24.172 28.344 1 96.19 79 PRO A O 1
ATOM 577 N N . THR A 1 80 ? -0.299 22.016 28.922 1 97.06 80 THR A N 1
ATOM 578 C CA . THR A 1 80 ? -1.344 21.688 27.953 1 97.06 80 THR A CA 1
ATOM 579 C C . THR A 1 80 ? -2.363 20.734 28.578 1 97.06 80 THR A C 1
ATOM 581 O O . THR A 1 80 ? -1.993 19.812 29.297 1 97.06 80 THR A O 1
ATOM 584 N N . GLY A 1 81 ? -3.625 21 28.406 1 97.06 81 GLY A N 1
ATOM 585 C CA . GLY A 1 81 ? -4.68 20.078 28.766 1 97.06 81 GLY A CA 1
ATOM 586 C C . GLY A 1 81 ? -5.219 19.297 27.578 1 97.06 81 GLY A C 1
ATOM 587 O O . GLY A 1 81 ? -4.98 19.672 26.422 1 97.06 81 GLY A O 1
ATOM 588 N N . ALA A 1 82 ? -5.965 18.234 27.844 1 97.12 82 ALA A N 1
ATOM 589 C CA . ALA A 1 82 ? -6.527 17.391 26.781 1 97.12 82 ALA A CA 1
ATOM 590 C C . ALA A 1 82 ? -7.438 18.203 25.859 1 97.12 82 ALA A C 1
ATOM 592 O O . ALA A 1 82 ? -7.508 17.938 24.656 1 97.12 82 ALA A O 1
ATOM 593 N N . ASP A 1 83 ? -8.086 19.188 26.359 1 96.5 83 ASP A N 1
ATOM 594 C CA . ASP A 1 83 ? -9.047 19.984 25.609 1 96.5 83 ASP A CA 1
ATOM 595 C C . ASP A 1 83 ? -8.336 20.875 24.594 1 96.5 83 ASP A C 1
ATOM 597 O O . ASP A 1 83 ? -8.969 21.422 23.688 1 96.5 83 ASP A O 1
ATOM 601 N N . ASP A 1 84 ? -7.043 21.031 24.781 1 96.94 84 ASP A N 1
ATOM 602 C CA . ASP A 1 84 ? -6.262 21.859 23.875 1 96.94 84 ASP A CA 1
ATOM 603 C C . ASP A 1 84 ? -5.785 21.047 22.656 1 96.94 84 ASP A C 1
ATOM 605 O O . ASP A 1 84 ? -5.199 21.594 21.734 1 96.94 84 ASP A O 1
ATOM 609 N N . VAL A 1 85 ? -6.023 19.75 22.703 1 98.06 85 VAL A N 1
ATOM 610 C CA . VAL A 1 85 ? -5.496 18.859 21.688 1 98.06 85 VAL A CA 1
ATOM 611 C C . VAL A 1 85 ? -6.641 18.312 20.828 1 98.06 85 VAL A C 1
ATOM 613 O O . VAL A 1 85 ? -7.637 17.812 21.359 1 98.06 85 VAL A O 1
ATOM 616 N N . ILE A 1 86 ? -6.523 18.516 19.531 1 97.75 86 ILE A N 1
ATOM 617 C CA . ILE A 1 86 ? -7.473 17.969 18.562 1 97.75 86 ILE A CA 1
ATOM 618 C C . ILE A 1 86 ? -6.77 16.953 17.656 1 97.75 86 ILE A C 1
ATOM 620 O O . ILE A 1 86 ? -5.758 17.281 17.031 1 97.75 86 ILE A O 1
ATOM 624 N N . THR A 1 87 ? -7.273 15.727 17.594 1 97.75 87 THR A N 1
ATOM 625 C CA . THR A 1 87 ? -6.629 14.656 16.844 1 97.75 87 THR A CA 1
ATOM 626 C C . THR A 1 87 ? -7.484 14.25 15.641 1 97.75 87 THR A C 1
ATOM 628 O O . THR A 1 87 ? -8.688 14.508 15.617 1 97.75 87 THR A O 1
ATOM 631 N N . SER A 1 88 ? -6.867 13.617 14.688 1 98.12 88 SER A N 1
ATOM 632 C CA . SER A 1 88 ? -7.602 13.07 13.547 1 98.12 88 SER A CA 1
ATOM 633 C C . SER A 1 88 ? -8.547 11.953 13.977 1 98.12 88 SER A C 1
ATOM 635 O O . SER A 1 88 ? -9.547 11.688 13.312 1 98.12 88 SER A O 1
ATOM 637 N N . ALA A 1 89 ? -8.234 11.273 15.102 1 98.56 89 ALA A N 1
ATOM 638 C CA . ALA A 1 89 ? -9.141 10.273 15.672 1 98.56 89 ALA A CA 1
ATOM 639 C C . ALA A 1 89 ? -10.477 10.906 16.047 1 98.56 89 ALA A C 1
ATOM 641 O O . ALA A 1 89 ? -11.539 10.344 15.75 1 98.56 89 ALA A O 1
ATOM 642 N N . GLN A 1 90 ? -10.414 12.047 16.656 1 98.38 90 GLN A N 1
ATOM 643 C CA . GLN A 1 90 ? -11.633 12.75 17.047 1 98.38 90 GLN A CA 1
ATOM 644 C C . GLN A 1 90 ? -12.43 13.195 15.82 1 98.38 90 GLN A C 1
ATOM 646 O O . GLN A 1 90 ? -13.656 13.07 15.797 1 98.38 90 GLN A O 1
ATOM 651 N N . ALA A 1 91 ? -11.742 13.711 14.828 1 98.25 91 ALA A N 1
ATOM 652 C CA . ALA A 1 91 ? -12.398 14.18 13.609 1 98.25 91 ALA A CA 1
ATOM 653 C C . ALA A 1 91 ? -13.117 13.031 12.906 1 98.25 91 ALA A C 1
ATOM 655 O O . ALA A 1 91 ? -14.266 13.18 12.484 1 98.25 91 ALA A O 1
ATOM 656 N N . VAL A 1 92 ? -12.5 11.859 12.82 1 98.75 92 VAL A N 1
ATOM 657 C CA . VAL A 1 92 ? -13.094 10.75 12.078 1 98.75 92 VAL A CA 1
ATOM 658 C C . VAL A 1 92 ? -14.227 10.141 12.898 1 98.75 92 VAL A C 1
ATOM 660 O O . VAL A 1 92 ? -15.234 9.688 12.336 1 98.75 92 VAL A O 1
ATOM 663 N N . ALA A 1 93 ? -14.078 10.141 14.227 1 98.69 93 ALA A N 1
ATOM 664 C CA . ALA A 1 93 ? -15.164 9.641 15.07 1 98.69 93 ALA A CA 1
ATOM 665 C C . ALA A 1 93 ? -16.422 10.477 14.883 1 98.69 93 ALA A C 1
ATOM 667 O O . ALA A 1 93 ? -17.531 9.938 14.82 1 98.69 93 ALA A O 1
ATOM 668 N N . ARG A 1 94 ? -16.281 11.758 14.773 1 98.12 94 ARG A N 1
ATOM 669 C CA . ARG A 1 94 ? -17.438 12.617 14.508 1 98.12 94 ARG A CA 1
ATOM 670 C C . ARG A 1 94 ? -18.047 12.32 13.141 1 98.12 94 ARG A C 1
ATOM 672 O O . ARG A 1 94 ? -19.266 12.195 13.016 1 98.12 94 ARG A O 1
ATOM 679 N N . LEU A 1 95 ? -17.188 12.234 12.18 1 98.06 95 LEU A N 1
ATOM 680 C CA . LEU A 1 95 ? -17.625 11.93 10.82 1 98.06 95 LEU A CA 1
ATOM 681 C C . LEU A 1 95 ? -18.469 10.664 10.797 1 98.06 95 LEU A C 1
ATOM 683 O O . LEU A 1 95 ? -19.531 10.633 10.172 1 98.06 95 LEU A O 1
ATOM 687 N N . ILE A 1 96 ? -18.047 9.617 11.492 1 98.69 96 ILE A N 1
ATOM 688 C CA . ILE A 1 96 ? -18.734 8.328 11.547 1 98.69 96 ILE A CA 1
ATOM 689 C C . ILE A 1 96 ? -20.062 8.484 12.297 1 98.69 96 ILE A C 1
ATOM 691 O O . ILE A 1 96 ? -21.109 8.031 11.828 1 98.69 96 ILE A O 1
ATOM 695 N N . SER A 1 97 ? -20.031 9.164 13.422 1 98.44 97 SER A N 1
ATOM 696 C CA . SER A 1 97 ? -21.203 9.273 14.289 1 98.44 97 SER A CA 1
ATOM 697 C C . SER A 1 97 ? -22.359 9.977 13.586 1 98.44 97 SER A C 1
ATOM 699 O O . SER A 1 97 ? -23.531 9.75 13.914 1 98.44 97 SER A O 1
ATOM 701 N N . GLU A 1 98 ? -22.016 10.75 12.641 1 97.88 98 GLU A N 1
ATOM 702 C CA . GLU A 1 98 ? -23.047 11.484 11.891 1 97.88 98 GLU A CA 1
ATOM 703 C C . GLU A 1 98 ? -23.672 10.602 10.812 1 97.88 98 GLU A C 1
ATOM 705 O O . GLU A 1 98 ? -24.688 10.969 10.227 1 97.88 98 GLU A O 1
ATOM 710 N N . GLN A 1 99 ? -23.156 9.391 10.633 1 98.31 99 GLN A N 1
ATOM 711 C CA . GLN A 1 99 ? -23.609 8.578 9.5 1 98.31 99 GLN A CA 1
ATOM 712 C C . GLN A 1 99 ? -24.156 7.238 9.977 1 98.31 99 GLN A C 1
ATOM 714 O O . GLN A 1 99 ? -24.672 6.453 9.172 1 98.31 99 GLN A O 1
ATOM 719 N N . VAL A 1 100 ? -23.969 6.906 11.289 1 98.38 100 VAL A N 1
ATOM 720 C CA . VAL A 1 100 ? -24.406 5.609 11.797 1 98.38 100 VAL A CA 1
ATOM 721 C C . VAL A 1 100 ? -25.266 5.801 13.047 1 98.38 100 VAL A C 1
ATOM 723 O O . VAL A 1 100 ? -25.234 6.859 13.672 1 98.38 100 VAL A O 1
ATOM 726 N N . PRO A 1 101 ? -26.078 4.824 13.523 1 97.69 101 PRO A N 1
ATOM 727 C CA . PRO A 1 101 ? -26.891 4.949 14.734 1 97.69 101 PRO A CA 1
ATOM 728 C C . PRO A 1 101 ? -26.047 5.059 16 1 97.69 101 PRO A C 1
ATOM 730 O O . PRO A 1 101 ? -24.906 4.582 16.031 1 97.69 101 PRO A O 1
ATOM 733 N N . ALA A 1 102 ? -26.656 5.676 16.969 1 97.19 102 ALA A N 1
ATOM 734 C CA . ALA A 1 102 ? -26.016 5.73 18.281 1 97.19 102 ALA A CA 1
ATOM 735 C C . ALA A 1 102 ? -25.719 4.328 18.812 1 97.19 102 ALA A C 1
ATOM 737 O O . ALA A 1 102 ? -26.531 3.414 18.641 1 97.19 102 ALA A O 1
ATOM 738 N N . GLY A 1 103 ? -24.562 4.18 19.375 1 98.06 103 GLY A N 1
ATOM 739 C CA . GLY A 1 103 ? -24.203 2.908 19.969 1 98.06 103 GLY A CA 1
ATOM 740 C C . GLY A 1 103 ? -23.688 1.897 18.969 1 98.06 103 GLY A C 1
ATOM 741 O O . GLY A 1 103 ? -23.266 0.799 19.344 1 98.06 103 GLY A O 1
ATOM 742 N N . ALA A 1 104 ? -23.656 2.273 17.734 1 98.62 104 ALA A N 1
ATOM 743 C CA . ALA A 1 104 ? -23.297 1.345 16.672 1 98.62 104 ALA A CA 1
ATOM 744 C C . ALA A 1 104 ? -21.891 0.797 16.859 1 98.62 104 ALA A C 1
ATOM 746 O O . ALA A 1 104 ? -21.016 1.475 17.422 1 98.62 104 ALA A O 1
ATOM 747 N N . ARG A 1 105 ? -21.734 -0.48 16.438 1 98.81 105 ARG A N 1
ATOM 748 C CA . ARG A 1 105 ? -20.422 -1.142 16.484 1 98.81 105 ARG A CA 1
ATOM 749 C C . ARG A 1 105 ? -19.547 -0.705 15.312 1 98.81 105 ARG A C 1
ATOM 751 O O . ARG A 1 105 ? -20 -0.711 14.164 1 98.81 105 ARG A O 1
ATOM 758 N N . VAL A 1 106 ? -18.312 -0.284 15.594 1 98.94 106 VAL A N 1
ATOM 759 C CA . VAL A 1 106 ? -17.328 0.153 14.594 1 98.94 106 VAL A CA 1
ATOM 760 C C . VAL A 1 106 ? -16.078 -0.715 14.68 1 98.94 106 VAL A C 1
ATOM 762 O O . VAL A 1 106 ? -15.484 -0.85 15.75 1 98.94 106 VAL A O 1
ATOM 765 N N . LEU A 1 107 ? -15.727 -1.398 13.586 1 98.94 107 LEU A N 1
ATOM 766 C CA . LEU A 1 107 ? -14.484 -2.168 13.523 1 98.94 107 LEU A CA 1
ATOM 767 C C . LEU A 1 107 ? -13.273 -1.246 13.477 1 98.94 107 LEU A C 1
ATOM 769 O O . LEU A 1 107 ? -13.141 -0.434 12.562 1 98.94 107 LEU A O 1
ATOM 773 N N . VAL A 1 108 ? -12.383 -1.418 14.477 1 98.88 108 VAL A N 1
ATOM 774 C CA . VAL A 1 108 ? -11.258 -0.492 14.625 1 98.88 108 VAL A CA 1
ATOM 775 C C . VAL A 1 108 ? -9.961 -1.176 14.203 1 98.88 108 VAL A C 1
ATOM 777 O O . VAL A 1 108 ? -9.625 -2.248 14.719 1 98.88 108 VAL A O 1
ATOM 780 N N . ILE A 1 109 ? -9.289 -0.556 13.266 1 98.69 109 ILE A N 1
ATOM 781 C CA . ILE A 1 109 ? -7.895 -0.837 12.953 1 98.69 109 ILE A CA 1
ATOM 782 C C . ILE A 1 109 ? -7.023 0.349 13.367 1 98.69 109 ILE A C 1
ATOM 784 O O . ILE A 1 109 ? -6.82 1.278 12.578 1 98.69 109 ILE A O 1
ATOM 788 N N . GLY A 1 110 ? -6.477 0.328 14.484 1 97.56 110 GLY A N 1
ATOM 789 C CA . GLY A 1 110 ? -5.754 1.469 15.031 1 97.56 110 GLY A CA 1
ATOM 790 C C . GLY A 1 110 ? -5.523 1.373 16.531 1 97.56 110 GLY A C 1
ATOM 791 O O . GLY A 1 110 ? -5.781 0.331 17.141 1 97.56 110 GLY A O 1
ATOM 792 N N . GLY A 1 111 ? -4.961 2.43 17.078 1 95.94 111 GLY A N 1
ATOM 793 C CA . GLY A 1 111 ? -4.562 2.432 18.484 1 95.94 111 GLY A CA 1
ATOM 794 C C . GLY A 1 111 ? -5.641 2.965 19.406 1 95.94 111 GLY A C 1
ATOM 795 O O . GLY A 1 111 ? -6.805 3.076 19.016 1 95.94 111 GLY A O 1
ATOM 796 N N . GLU A 1 112 ? -5.227 3.248 20.672 1 96.81 112 GLU A N 1
ATOM 797 C CA . GLU A 1 112 ? -6.152 3.629 21.734 1 96.81 112 GLU A CA 1
ATOM 798 C C . GLU A 1 112 ? -6.781 4.992 21.469 1 96.81 112 GLU A C 1
ATOM 800 O O . GLU A 1 112 ? -7.922 5.246 21.844 1 96.81 112 GLU A O 1
ATOM 805 N N . GLY A 1 113 ? -6.102 5.863 20.781 1 98 113 GLY A N 1
ATOM 806 C CA . GLY A 1 113 ? -6.664 7.16 20.438 1 98 113 GLY A CA 1
ATOM 807 C C . GLY A 1 113 ? -7.957 7.062 19.641 1 98 113 GLY A C 1
ATOM 808 O O . GLY A 1 113 ? -8.891 7.824 19.875 1 98 113 GLY A O 1
ATOM 809 N N . LEU A 1 114 ? -7.992 6.145 18.766 1 98.19 114 LEU A N 1
ATOM 810 C CA . LEU A 1 114 ? -9.18 5.926 17.953 1 98.19 114 LEU A CA 1
ATOM 811 C C . LEU A 1 114 ? -10.32 5.355 18.781 1 98.19 114 LEU A C 1
ATOM 813 O O . LEU A 1 114 ? -11.469 5.781 18.641 1 98.19 114 LEU A O 1
ATOM 817 N N . ARG A 1 115 ? -10.039 4.438 19.641 1 98.31 115 ARG A N 1
ATOM 818 C CA . ARG A 1 115 ? -11.047 3.797 20.469 1 98.31 115 ARG A CA 1
ATOM 819 C C . ARG A 1 115 ? -11.688 4.801 21.438 1 98.31 115 ARG A C 1
ATOM 821 O O . ARG A 1 115 ? -12.906 4.844 21.578 1 98.31 115 ARG A O 1
ATOM 828 N N . VAL A 1 116 ? -10.844 5.609 22.047 1 98.25 116 VAL A N 1
ATOM 829 C CA . VAL A 1 116 ? -11.32 6.625 22.969 1 98.25 116 VAL A CA 1
ATOM 830 C C . VAL A 1 116 ? -12.211 7.621 22.234 1 98.25 116 VAL A C 1
ATOM 832 O O . VAL A 1 116 ? -13.289 7.98 22.719 1 98.25 116 VAL A O 1
ATOM 835 N N . ALA A 1 117 ? -11.797 8.039 21.062 1 98.56 117 ALA A N 1
ATOM 836 C CA . ALA A 1 117 ? -12.562 9.008 20.281 1 98.56 117 ALA A CA 1
ATOM 837 C C . ALA A 1 117 ? -13.938 8.453 19.906 1 98.56 117 ALA A C 1
ATOM 839 O O . ALA A 1 117 ? -14.945 9.164 19.984 1 98.56 117 ALA A O 1
ATOM 840 N N . LEU A 1 118 ? -13.984 7.176 19.531 1 98.81 118 LEU A N 1
ATOM 841 C CA . LEU A 1 118 ? -15.258 6.551 19.188 1 98.81 118 LEU A CA 1
ATOM 842 C C . LEU A 1 118 ? -16.172 6.488 20.391 1 98.81 118 LEU A C 1
ATOM 844 O O . LEU A 1 118 ? -17.359 6.828 20.297 1 98.81 118 LEU A O 1
ATOM 848 N N . ARG A 1 119 ? -15.617 6.074 21.531 1 98.62 119 ARG A N 1
ATOM 849 C CA . ARG A 1 119 ? -16.406 5.977 22.75 1 98.62 119 ARG A CA 1
ATOM 850 C C . ARG A 1 119 ? -16.953 7.34 23.156 1 98.62 119 ARG A C 1
ATOM 852 O O . ARG A 1 119 ? -18.094 7.453 23.625 1 98.62 119 ARG A O 1
ATOM 859 N N . GLU A 1 120 ? -16.156 8.359 22.984 1 98 120 GLU A N 1
ATOM 860 C CA . GLU A 1 120 ? -16.578 9.719 23.297 1 98 120 GLU A CA 1
ATOM 861 C C . GLU A 1 120 ? -17.797 10.125 22.484 1 98 120 GLU A C 1
ATOM 863 O O . GLU A 1 120 ? -18.594 10.961 22.922 1 98 120 GLU A O 1
ATOM 868 N N . ARG A 1 121 ? -17.984 9.508 21.344 1 98.06 121 ARG A N 1
ATOM 869 C CA . ARG A 1 121 ? -19.109 9.836 20.469 1 98.06 121 ARG A CA 1
ATOM 870 C C . ARG A 1 121 ? -20.25 8.82 20.641 1 98.06 121 ARG A C 1
ATOM 872 O O . ARG A 1 121 ? -21.188 8.805 19.859 1 98.06 121 ARG A O 1
ATOM 879 N N . GLY A 1 122 ? -20.094 7.957 21.578 1 98.44 122 GLY A N 1
ATOM 880 C CA . GLY A 1 122 ? -21.156 7.012 21.891 1 98.44 122 GLY A CA 1
ATOM 881 C C . GLY A 1 122 ? -21.156 5.793 20.984 1 98.44 122 GLY A C 1
ATOM 882 O O . GLY A 1 122 ? -22.188 5.133 20.828 1 98.44 122 GLY A O 1
ATOM 883 N N . LEU A 1 123 ? -20.078 5.516 20.312 1 98.81 123 LEU A N 1
ATOM 884 C CA . LEU A 1 123 ? -19.953 4.344 19.453 1 98.81 123 LEU A CA 1
ATOM 885 C C . LEU A 1 123 ? -19.219 3.223 20.172 1 98.81 123 LEU A C 1
ATOM 887 O O . LEU A 1 123 ? -18.594 3.449 21.219 1 98.81 123 LEU A O 1
ATOM 891 N N . THR A 1 124 ? -19.297 1.996 19.703 1 98.88 124 THR A N 1
ATOM 892 C CA . THR A 1 124 ? -18.719 0.824 20.344 1 98.88 124 THR A CA 1
ATOM 893 C C . THR A 1 124 ? -17.609 0.221 19.469 1 98.88 124 THR A C 1
ATOM 895 O O . THR A 1 124 ? -17.906 -0.425 18.453 1 98.88 124 THR A O 1
ATOM 898 N N . PRO A 1 125 ? -16.375 0.385 19.859 1 98.81 125 PRO A N 1
ATOM 899 C CA . PRO A 1 125 ? -15.289 -0.225 19.094 1 98.81 125 PRO A CA 1
ATOM 900 C C . PRO A 1 125 ? -15.289 -1.749 19.172 1 98.81 125 PRO A C 1
ATOM 902 O O . PRO A 1 125 ? -15.477 -2.312 20.266 1 98.81 125 PRO A O 1
ATOM 905 N N . VAL A 1 126 ? -15.133 -2.436 18.062 1 98.81 126 VAL A N 1
ATOM 906 C CA . VAL A 1 126 ? -14.992 -3.887 18.016 1 98.81 126 VAL A CA 1
ATOM 907 C C . VAL A 1 126 ? -13.758 -4.258 17.188 1 98.81 126 VAL A C 1
ATOM 909 O O . VAL A 1 126 ? -13.133 -3.391 16.578 1 98.81 126 VAL A O 1
ATOM 912 N N . GLU A 1 127 ? -13.391 -5.617 17.188 1 97.75 127 GLU A N 1
ATOM 913 C CA . GLU A 1 127 ? -12.094 -5.992 16.625 1 97.75 127 GLU A CA 1
ATOM 914 C C . GLU A 1 127 ? -12.25 -6.965 15.469 1 97.75 127 GLU A C 1
ATOM 916 O O . GLU A 1 127 ? -11.289 -7.227 14.734 1 97.75 127 GLU A O 1
ATOM 921 N N . SER A 1 128 ? -13.477 -7.477 15.234 1 98.19 128 SER A N 1
ATOM 922 C CA . SER A 1 128 ? -13.664 -8.516 14.227 1 98.19 128 SER A CA 1
ATOM 923 C C . SER A 1 128 ? -14.75 -8.133 13.234 1 98.19 128 SER A C 1
ATOM 925 O O . SER A 1 128 ? -15.758 -7.527 13.609 1 98.19 128 SER A O 1
ATOM 927 N N . ALA A 1 129 ? -14.508 -8.508 11.961 1 98.31 129 ALA A N 1
ATOM 928 C CA . ALA A 1 129 ? -15.555 -8.375 10.945 1 98.31 129 ALA A CA 1
ATOM 929 C C . ALA A 1 129 ? -16.781 -9.219 11.305 1 98.31 129 ALA A C 1
ATOM 931 O O . ALA A 1 129 ? -17.891 -8.93 10.852 1 98.31 129 ALA A O 1
ATOM 932 N N . ASP A 1 130 ? -16.594 -10.211 12.188 1 97.94 130 ASP A N 1
ATOM 933 C CA . ASP A 1 130 ? -17.672 -11.117 12.555 1 97.94 130 ASP A CA 1
ATOM 934 C C . ASP A 1 130 ? -18.516 -10.555 13.703 1 97.94 130 ASP A C 1
ATOM 936 O O . ASP A 1 130 ? -19.516 -11.141 14.094 1 97.94 130 ASP A O 1
ATOM 940 N N . ASP A 1 131 ? -18.156 -9.367 14.188 1 98.06 131 ASP A N 1
ATOM 941 C CA . ASP A 1 131 ? -18.906 -8.703 15.25 1 98.06 131 ASP A CA 1
ATOM 942 C C . ASP A 1 131 ? -20.016 -7.824 14.664 1 98.06 131 ASP A C 1
ATOM 944 O O . ASP A 1 131 ? -20.578 -6.98 15.367 1 98.06 131 ASP A O 1
ATOM 948 N N . ASP A 1 132 ? -20.234 -7.898 13.414 1 97.06 132 ASP A N 1
ATOM 949 C CA . ASP A 1 132 ? -21.281 -7.195 12.672 1 97.06 132 ASP A CA 1
ATOM 950 C C . ASP A 1 132 ? -21.125 -5.684 12.797 1 97.06 132 ASP A C 1
ATOM 952 O O . ASP A 1 132 ? -22.062 -4.98 13.164 1 97.06 132 ASP A O 1
ATOM 956 N N . PRO A 1 133 ? -19.969 -5.164 12.594 1 98.75 133 PRO A N 1
ATOM 957 C CA . PRO A 1 133 ? -19.797 -3.709 12.594 1 98.75 133 PRO A CA 1
ATOM 958 C C . PRO A 1 133 ? -20.578 -3.021 11.477 1 98.75 133 PRO A C 1
ATOM 960 O O . PRO A 1 133 ? -20.766 -3.605 10.406 1 98.75 133 PRO A O 1
ATOM 963 N N . VAL A 1 134 ? -20.969 -1.773 11.688 1 98.69 134 VAL A N 1
ATOM 964 C CA . VAL A 1 134 ? -21.703 -1.04 10.656 1 98.69 134 VAL A CA 1
ATOM 965 C C . VAL A 1 134 ? -20.781 -0.012 10 1 98.69 134 VAL A C 1
ATOM 967 O O . VAL A 1 134 ? -21.188 0.682 9.07 1 98.69 134 VAL A O 1
ATOM 970 N N . ALA A 1 135 ? -19.562 0.098 10.484 1 98.88 135 ALA A N 1
ATOM 971 C CA . ALA A 1 135 ? -18.5 0.924 9.922 1 98.88 135 ALA A CA 1
ATOM 972 C C . ALA A 1 135 ? -17.125 0.34 10.227 1 98.88 135 ALA A C 1
ATOM 974 O O . ALA A 1 135 ? -16.953 -0.398 11.203 1 98.88 135 ALA A O 1
ATOM 975 N N . VAL A 1 136 ? -16.188 0.6 9.383 1 98.94 136 VAL A N 1
ATOM 976 C CA . VAL A 1 136 ? -14.773 0.307 9.586 1 98.94 136 VAL A CA 1
ATOM 977 C C . VAL A 1 136 ? -13.984 1.61 9.672 1 98.94 136 VAL A C 1
ATOM 979 O O . VAL A 1 136 ? -14.203 2.531 8.883 1 98.94 136 VAL A O 1
ATOM 982 N N . VAL A 1 137 ? -13.109 1.725 10.695 1 98.94 137 VAL A N 1
ATOM 983 C CA . VAL A 1 137 ? -12.281 2.922 10.781 1 98.94 137 VAL A CA 1
ATOM 984 C C . VAL A 1 137 ? -10.812 2.525 10.93 1 98.94 137 VAL A C 1
ATOM 986 O O . VAL A 1 137 ? -10.484 1.604 11.68 1 98.94 137 VAL A O 1
ATOM 989 N N . GLN A 1 138 ? -10.016 3.172 10.141 1 98.75 138 GLN A N 1
ATOM 990 C CA . GLN A 1 138 ? -8.578 2.922 10.188 1 98.75 138 GLN A CA 1
ATOM 991 C C . GLN A 1 138 ? -7.816 4.164 10.641 1 98.75 138 GLN A C 1
ATOM 993 O O . GLN A 1 138 ? -8.094 5.273 10.18 1 98.75 138 GLN A O 1
ATOM 998 N N . GLY A 1 139 ? -6.871 3.973 11.562 1 97.81 139 GLY A N 1
ATOM 999 C CA . GLY A 1 139 ? -5.836 4.895 12.008 1 97.81 139 GLY A CA 1
ATOM 1000 C C . GLY A 1 139 ? -4.5 4.223 12.242 1 97.81 139 GLY A C 1
ATOM 1001 O O . GLY A 1 139 ? -4.383 3 12.125 1 97.81 139 GLY A O 1
ATOM 1002 N N . TYR A 1 140 ? -3.459 5.039 12.461 1 94.69 140 TYR A N 1
ATOM 1003 C CA . TYR A 1 140 ? -2.164 4.445 12.773 1 94.69 140 TYR A CA 1
ATOM 1004 C C . TYR A 1 140 ? -2.252 3.576 14.023 1 94.69 140 TYR A C 1
ATOM 1006 O O . TYR A 1 140 ? -2.721 4.027 15.07 1 94.69 140 TYR A O 1
ATOM 1014 N N . GLY A 1 141 ? -1.824 2.326 13.852 1 95.12 141 GLY A N 1
ATOM 1015 C CA . GLY A 1 141 ? -1.979 1.37 14.938 1 95.12 141 GLY A CA 1
ATOM 1016 C C . GLY A 1 141 ? -0.709 1.173 15.742 1 95.12 141 GLY A C 1
ATOM 1017 O O . GLY A 1 141 ? -0.711 0.46 16.75 1 95.12 141 GLY A O 1
ATOM 1018 N N . GLY A 1 142 ? 0.355 1.752 15.289 1 95.56 142 GLY A N 1
ATOM 1019 C CA . GLY A 1 142 ? 1.622 1.584 15.984 1 95.56 142 GLY A CA 1
ATOM 1020 C C . GLY A 1 142 ? 2.43 0.404 15.477 1 95.56 142 GLY A C 1
ATOM 1021 O O . GLY A 1 142 ? 1.958 -0.358 14.633 1 95.56 142 GLY A O 1
ATOM 1022 N N . PRO A 1 143 ? 3.605 0.284 16.047 1 96.12 143 PRO A N 1
ATOM 1023 C CA . PRO A 1 143 ? 4.523 -0.747 15.555 1 96.12 143 PRO A CA 1
ATOM 1024 C C . PRO A 1 143 ? 4.051 -2.162 15.875 1 96.12 143 PRO A C 1
ATOM 1026 O O . PRO A 1 143 ? 4.441 -3.117 15.203 1 96.12 143 PRO A O 1
ATOM 1029 N N . ASP A 1 144 ? 3.193 -2.363 16.812 1 97.31 144 ASP A N 1
ATOM 1030 C CA . ASP A 1 144 ? 2.818 -3.699 17.266 1 97.31 144 ASP A CA 1
ATOM 1031 C C . ASP A 1 144 ? 1.546 -4.18 16.578 1 97.31 144 ASP A C 1
ATOM 1033 O O . ASP A 1 144 ? 1.095 -5.305 16.812 1 97.31 144 ASP A O 1
ATOM 1037 N N . LEU A 1 145 ? 0.925 -3.348 15.742 1 97.69 145 LEU A N 1
ATOM 1038 C CA . LEU A 1 145 ? -0.299 -3.736 15.047 1 97.69 145 LEU A CA 1
ATOM 1039 C C . LEU A 1 145 ? -0.064 -4.965 14.18 1 97.69 145 LEU A C 1
ATOM 1041 O O . LEU A 1 145 ? 0.74 -4.926 13.242 1 97.69 145 LEU A O 1
ATOM 1045 N N . PRO A 1 146 ? -0.768 -6.035 14.438 1 98.19 146 PRO A N 1
ATOM 1046 C CA . PRO A 1 146 ? -0.566 -7.25 13.641 1 98.19 146 PRO A CA 1
ATOM 1047 C C . PRO A 1 146 ? -1.198 -7.152 12.25 1 98.19 146 PRO A C 1
ATOM 1049 O O . PRO A 1 146 ? -2.256 -6.539 12.094 1 98.19 146 PRO A O 1
ATOM 1052 N N . TRP A 1 147 ? -0.655 -7.863 11.281 1 98.12 147 TRP A N 1
ATOM 1053 C CA . TRP A 1 147 ? -1.083 -7.863 9.883 1 98.12 147 TRP A CA 1
ATOM 1054 C C . TRP A 1 147 ? -2.523 -8.344 9.758 1 98.12 147 TRP A C 1
ATOM 1056 O O . TRP A 1 147 ? -3.277 -7.852 8.914 1 98.12 147 TRP A O 1
ATOM 1066 N N . GLY A 1 148 ? -2.926 -9.266 10.633 1 98.06 148 GLY A N 1
ATOM 1067 C CA . GLY A 1 148 ? -4.25 -9.859 10.578 1 98.06 148 GLY A CA 1
ATOM 1068 C C . GLY A 1 148 ? -5.367 -8.852 10.734 1 98.06 148 GLY A C 1
ATOM 1069 O O . GLY A 1 148 ? -6.508 -9.109 10.352 1 98.06 148 GLY A O 1
ATOM 1070 N N . ARG A 1 149 ? -5.051 -7.676 11.289 1 98.44 149 ARG A N 1
ATOM 1071 C CA . ARG A 1 149 ? -6.055 -6.629 11.461 1 98.44 149 ARG A CA 1
ATOM 1072 C C . ARG A 1 149 ? -6.496 -6.066 10.117 1 98.44 149 ARG A C 1
ATOM 1074 O O . ARG A 1 149 ? -7.656 -5.68 9.953 1 98.44 149 ARG A O 1
ATOM 1081 N N . PHE A 1 150 ? -5.605 -6.043 9.164 1 98.62 150 PHE A N 1
ATOM 1082 C CA . PHE A 1 150 ? -5.957 -5.559 7.832 1 98.62 150 PHE A CA 1
ATOM 1083 C C . PHE A 1 150 ? -6.855 -6.555 7.109 1 98.62 150 PHE A C 1
ATOM 1085 O O . PHE A 1 150 ? -7.703 -6.164 6.301 1 98.62 150 PHE A O 1
ATOM 1092 N N . ALA A 1 151 ? -6.688 -7.848 7.406 1 98.38 151 ALA A N 1
ATOM 1093 C CA . ALA A 1 151 ? -7.617 -8.844 6.883 1 98.38 151 ALA A CA 1
ATOM 1094 C C . ALA A 1 151 ? -9.031 -8.594 7.391 1 98.38 151 ALA A C 1
ATOM 1096 O O . ALA A 1 151 ? -9.992 -8.625 6.613 1 98.38 151 ALA A O 1
ATOM 1097 N N . GLU A 1 152 ? -9.156 -8.312 8.695 1 98.69 152 GLU A N 1
ATOM 1098 C CA . GLU A 1 152 ? -10.461 -8.016 9.281 1 98.69 152 GLU A CA 1
ATOM 1099 C C . GLU A 1 152 ? -11.125 -6.836 8.57 1 98.69 152 GLU A C 1
ATOM 1101 O O . GLU A 1 152 ? -12.305 -6.902 8.227 1 98.69 152 GLU A O 1
ATOM 1106 N N . ALA A 1 153 ? -10.344 -5.797 8.383 1 98.88 153 ALA A N 1
ATOM 1107 C CA . ALA A 1 153 ? -10.875 -4.637 7.672 1 98.88 153 ALA A CA 1
ATOM 1108 C C . ALA A 1 153 ? -11.328 -5.016 6.266 1 98.88 153 ALA A C 1
ATOM 1110 O O . ALA A 1 153 ? -12.414 -4.613 5.828 1 98.88 153 ALA A O 1
ATOM 1111 N N . SER A 1 154 ? -10.523 -5.797 5.602 1 98.81 154 SER A N 1
ATOM 1112 C CA . SER A 1 154 ? -10.805 -6.18 4.223 1 98.81 154 SER A CA 1
ATOM 1113 C C . SER A 1 154 ? -12.086 -7 4.125 1 98.81 154 SER A C 1
ATOM 1115 O O . SER A 1 154 ? -12.898 -6.789 3.221 1 98.81 154 SER A O 1
ATOM 1117 N N . TYR A 1 155 ? -12.281 -7.93 5.074 1 98.44 155 TYR A N 1
ATOM 1118 C CA . TYR A 1 155 ? -13.492 -8.734 5.082 1 98.44 155 TYR A CA 1
ATOM 1119 C C . TYR A 1 155 ? -14.734 -7.863 5.215 1 98.44 155 TYR A C 1
ATOM 1121 O O . TYR A 1 155 ? -15.688 -8.008 4.453 1 98.44 155 TYR A O 1
ATOM 1129 N N . ALA A 1 156 ? -14.703 -6.926 6.152 1 98.69 156 ALA A N 1
ATOM 1130 C CA . ALA A 1 156 ? -15.852 -6.062 6.414 1 98.69 156 ALA A CA 1
ATOM 1131 C C . ALA A 1 156 ? -16.125 -5.137 5.234 1 98.69 156 ALA A C 1
ATOM 1133 O O . ALA A 1 156 ? -17.266 -5 4.789 1 98.69 156 ALA A O 1
ATOM 1134 N N . VAL A 1 157 ? -15.086 -4.508 4.711 1 98.81 157 VAL A N 1
ATOM 1135 C CA . VAL A 1 157 ? -15.219 -3.564 3.605 1 98.81 157 VAL A CA 1
ATOM 1136 C C . VAL A 1 157 ? -15.75 -4.289 2.367 1 98.81 157 VAL A C 1
ATOM 1138 O O . VAL A 1 157 ? -16.594 -3.762 1.648 1 98.81 157 VAL A O 1
ATOM 1141 N N . ALA A 1 158 ? -15.273 -5.508 2.162 1 97.56 158 ALA A N 1
ATOM 1142 C CA . ALA A 1 158 ? -15.719 -6.301 1.02 1 97.56 158 ALA A CA 1
ATOM 1143 C C . ALA A 1 158 ? -17.203 -6.637 1.129 1 97.56 158 ALA A C 1
ATOM 1145 O O . ALA A 1 158 ? -17.875 -6.828 0.115 1 97.56 158 ALA A O 1
ATOM 1146 N N . ARG A 1 159 ? -17.75 -6.699 2.305 1 96.88 159 ARG A N 1
ATOM 1147 C CA . ARG A 1 159 ? -19.156 -6.988 2.549 1 96.88 159 ARG A CA 1
ATOM 1148 C C . ARG A 1 159 ? -20 -5.734 2.385 1 96.88 159 ARG A C 1
ATOM 1150 O O . ARG A 1 159 ? -21.219 -5.77 2.602 1 96.88 159 ARG A O 1
ATOM 1157 N N . GLY A 1 160 ? -19.391 -4.629 2.09 1 97.75 160 GLY A N 1
ATOM 1158 C CA . GLY A 1 160 ? -20.125 -3.402 1.821 1 97.75 160 GLY A CA 1
ATOM 1159 C C . GLY A 1 160 ? -20.188 -2.471 3.018 1 97.75 160 GLY A C 1
ATOM 1160 O O . GLY A 1 160 ? -20.875 -1.449 2.98 1 97.75 160 GLY A O 1
ATOM 1161 N N . VAL A 1 161 ? -19.516 -2.762 4.129 1 98.56 161 VAL A N 1
ATOM 1162 C CA . VAL A 1 161 ? -19.5 -1.903 5.309 1 98.56 161 VAL A CA 1
ATOM 1163 C C . VAL A 1 161 ? -18.766 -0.604 5 1 98.56 161 VAL A C 1
ATOM 1165 O O . VAL A 1 161 ? -17.656 -0.628 4.465 1 98.56 161 VAL A O 1
ATOM 1168 N N . PRO A 1 162 ? -19.344 0.575 5.297 1 98.75 162 PRO A N 1
ATOM 1169 C CA . PRO A 1 162 ? -18.656 1.85 5.055 1 98.75 162 PRO A CA 1
ATOM 1170 C C . PRO A 1 162 ? -17.297 1.928 5.738 1 98.75 162 PRO A C 1
ATOM 1172 O O . PRO A 1 162 ? -17.141 1.468 6.871 1 98.75 162 PRO A O 1
ATOM 1175 N N . TRP A 1 163 ? -16.375 2.508 5.086 1 98.88 163 TRP A N 1
ATOM 1176 C CA . TRP A 1 163 ? -14.969 2.529 5.5 1 98.88 163 TRP A CA 1
ATOM 1177 C C . TRP A 1 163 ? -14.477 3.961 5.668 1 98.88 163 TRP A C 1
ATOM 1179 O O . TRP A 1 163 ? -14.719 4.816 4.809 1 98.88 163 TRP A O 1
ATOM 1189 N N . PHE A 1 164 ? -13.82 4.234 6.809 1 98.94 164 PHE A N 1
ATOM 1190 C CA . PHE A 1 164 ? -13.312 5.555 7.156 1 98.94 164 PHE A CA 1
ATOM 1191 C C . PHE A 1 164 ? -11.836 5.488 7.527 1 98.94 164 PHE A C 1
ATOM 1193 O O . PHE A 1 164 ? -11.344 4.445 7.969 1 98.94 164 PHE A O 1
ATOM 1200 N N . ALA A 1 165 ? -11.086 6.574 7.371 1 98.88 165 ALA A N 1
ATOM 1201 C CA . ALA A 1 165 ? -9.695 6.695 7.797 1 98.88 165 ALA A CA 1
ATOM 1202 C C . ALA A 1 165 ? -9.461 8.016 8.523 1 98.88 165 ALA A C 1
ATOM 1204 O O . ALA A 1 165 ? -9.992 9.055 8.125 1 98.88 165 ALA A O 1
ATOM 1205 N N . SER A 1 166 ? -8.633 7.941 9.562 1 98.56 166 SER A N 1
ATOM 1206 C CA . SER A 1 166 ? -8.289 9.156 10.289 1 98.56 166 SER A CA 1
ATOM 1207 C C . SER A 1 166 ? -7.434 10.086 9.438 1 98.56 166 SER A C 1
ATOM 1209 O O . SER A 1 166 ? -7.652 11.305 9.422 1 98.56 166 SER A O 1
ATOM 1211 N N . ASN A 1 167 ? -6.496 9.57 8.805 1 97.5 167 ASN A N 1
ATOM 1212 C CA . ASN A 1 167 ? -5.613 10.305 7.902 1 97.5 167 ASN A CA 1
ATOM 1213 C C . ASN A 1 167 ? -4.996 9.383 6.855 1 97.5 167 ASN A C 1
ATOM 1215 O O . ASN A 1 167 ? -5.148 8.156 6.93 1 97.5 167 ASN A O 1
ATOM 1219 N N . THR A 1 168 ? -4.336 9.961 5.836 1 97.12 168 THR A N 1
ATOM 1220 C CA . THR A 1 168 ? -3.719 9.148 4.789 1 97.12 168 THR A CA 1
ATOM 1221 C C . THR A 1 168 ? -2.254 9.531 4.605 1 97.12 168 THR A C 1
ATOM 1223 O O . THR A 1 168 ? -1.728 9.477 3.492 1 97.12 168 THR A O 1
ATOM 1226 N N . ASP A 1 169 ? -1.634 9.984 5.719 1 95.25 169 ASP A N 1
ATOM 1227 C CA . ASP A 1 169 ? -0.197 10.234 5.664 1 95.25 169 ASP A CA 1
ATOM 1228 C C . ASP A 1 169 ? 0.567 8.961 5.293 1 95.25 169 ASP A C 1
ATOM 1230 O O . ASP A 1 169 ? 0.51 7.961 6.008 1 95.25 169 ASP A O 1
ATOM 1234 N N . LEU A 1 170 ? 1.376 9.047 4.27 1 96.88 170 LEU A N 1
ATOM 1235 C CA . LEU A 1 170 ? 1.995 7.84 3.727 1 96.88 170 LEU A CA 1
ATOM 1236 C C . LEU A 1 170 ? 3.15 7.379 4.609 1 96.88 170 LEU A C 1
ATOM 1238 O O . LEU A 1 170 ? 3.441 6.18 4.68 1 96.88 170 LEU A O 1
ATOM 1242 N N . THR A 1 171 ? 3.812 8.375 5.238 1 94.56 171 THR A N 1
ATOM 1243 C CA . THR A 1 171 ? 4.992 8.062 6.035 1 94.56 171 THR A CA 1
ATOM 1244 C C . THR A 1 171 ? 4.953 8.797 7.371 1 94.56 171 THR A C 1
ATOM 1246 O O . THR A 1 171 ? 4.148 9.711 7.562 1 94.56 171 THR A O 1
ATOM 1249 N N . ILE A 1 172 ? 5.75 8.312 8.281 1 90.38 172 ILE A N 1
ATOM 1250 C CA . ILE A 1 172 ? 5.945 8.938 9.586 1 90.38 172 ILE A CA 1
ATOM 1251 C C . ILE A 1 172 ? 7.438 9.023 9.898 1 90.38 172 ILE A C 1
ATOM 1253 O O . ILE A 1 172 ? 8.164 8.039 9.734 1 90.38 172 ILE A O 1
ATOM 1257 N N . PRO A 1 173 ? 7.867 10.188 10.242 1 85.38 173 PRO A N 1
ATOM 1258 C CA . PRO A 1 173 ? 9.273 10.312 10.633 1 85.38 173 PRO A CA 1
ATOM 1259 C C . PRO A 1 173 ? 9.562 9.695 12 1 85.38 173 PRO A C 1
ATOM 1261 O O . PRO A 1 173 ? 8.703 9.719 12.891 1 85.38 173 PRO A O 1
ATOM 1264 N N . SER A 1 174 ? 10.727 9.055 12.133 1 82.38 174 SER A N 1
ATOM 1265 C CA . SER A 1 174 ? 11.234 8.539 13.406 1 82.38 174 SER A CA 1
ATOM 1266 C C . SER A 1 174 ? 12.711 8.883 13.594 1 82.38 174 SER A C 1
ATOM 1268 O O . SER A 1 174 ? 13.328 9.477 12.711 1 82.38 174 SER A O 1
ATOM 1270 N N . GLY A 1 175 ? 13.219 8.617 14.828 1 83.56 175 GLY A N 1
ATOM 1271 C CA . GLY A 1 175 ? 14.633 8.812 15.094 1 83.56 175 GLY A CA 1
ATOM 1272 C C . GLY A 1 175 ? 15.523 7.945 14.219 1 83.56 175 GLY A C 1
ATOM 1273 O O . GLY A 1 175 ? 16.703 8.266 14.016 1 83.56 175 GLY A O 1
ATOM 1274 N N . ARG A 1 176 ? 14.961 6.957 13.625 1 90.62 176 ARG A N 1
ATOM 1275 C CA . ARG A 1 176 ? 15.773 6 12.883 1 90.62 176 ARG A CA 1
ATOM 1276 C C . ARG A 1 176 ? 15.602 6.184 11.375 1 90.62 176 ARG A C 1
ATOM 1278 O O . ARG A 1 176 ? 16.297 5.551 10.586 1 90.62 176 ARG A O 1
ATOM 1285 N N . GLY A 1 177 ? 14.656 7.051 11.039 1 89.88 177 GLY A N 1
ATOM 1286 C CA . GLY A 1 177 ? 14.367 7.266 9.633 1 89.88 177 GLY A CA 1
ATOM 1287 C C . GLY A 1 177 ? 12.883 7.371 9.336 1 89.88 177 GLY A C 1
ATOM 1288 O O . GLY A 1 177 ? 12.086 7.676 10.234 1 89.88 177 GLY A O 1
ATOM 1289 N N . ILE A 1 178 ? 12.523 7.199 8.102 1 93.19 178 ILE A N 1
ATOM 1290 C CA . ILE A 1 178 ? 11.148 7.328 7.629 1 93.19 178 ILE A CA 1
ATOM 1291 C C . ILE A 1 178 ? 10.484 5.953 7.609 1 93.19 178 ILE A C 1
ATOM 1293 O O . ILE A 1 178 ? 11.016 5.004 7.031 1 93.19 178 ILE A O 1
ATOM 1297 N N . ALA A 1 179 ? 9.422 5.867 8.297 1 95.94 179 ALA A N 1
ATOM 1298 C CA . ALA A 1 179 ? 8.656 4.625 8.375 1 95.94 179 ALA A CA 1
ATOM 1299 C C . ALA A 1 179 ? 7.309 4.766 7.676 1 95.94 179 ALA A C 1
ATOM 1301 O O . ALA A 1 179 ? 6.84 5.883 7.438 1 95.94 179 ALA A O 1
ATOM 1302 N N . PRO A 1 180 ? 6.656 3.648 7.277 1 97.81 180 PRO A N 1
ATOM 1303 C CA . PRO A 1 180 ? 5.316 3.736 6.699 1 97.81 180 PRO A CA 1
ATOM 1304 C C . PRO A 1 180 ? 4.273 4.23 7.699 1 97.81 180 PRO A C 1
ATOM 1306 O O . PRO A 1 180 ? 4.309 3.854 8.875 1 97.81 180 PRO A O 1
ATOM 1309 N N . GLY A 1 181 ? 3.426 5.074 7.207 1 97.19 181 GLY A N 1
ATOM 1310 C CA . GLY A 1 181 ? 2.379 5.641 8.039 1 97.19 181 GLY A CA 1
ATOM 1311 C C . GLY A 1 181 ? 1.014 5.031 7.785 1 97.19 181 GLY A C 1
ATOM 1312 O O . GLY A 1 181 ? 0.913 3.934 7.23 1 97.19 181 GLY A O 1
ATOM 1313 N N . ASN A 1 182 ? -0.021 5.734 8.242 1 97.94 182 ASN A N 1
ATOM 1314 C CA . ASN A 1 182 ? -1.378 5.211 8.141 1 97.94 182 ASN A CA 1
ATOM 1315 C C . ASN A 1 182 ? -1.844 5.152 6.684 1 97.94 182 ASN A C 1
ATOM 1317 O O . ASN A 1 182 ? -2.635 4.285 6.316 1 97.94 182 ASN A O 1
ATOM 1321 N N . GLY A 1 183 ? -1.393 6.113 5.844 1 98.19 183 GLY A N 1
ATOM 1322 C CA . GLY A 1 183 ? -1.727 6.059 4.43 1 98.19 183 GLY A CA 1
ATOM 1323 C C . GLY A 1 183 ? -1.29 4.77 3.764 1 98.19 183 GLY A C 1
ATOM 1324 O O . GLY A 1 183 ? -1.999 4.234 2.908 1 98.19 183 GLY A O 1
ATOM 1325 N N . ALA A 1 184 ? -0.086 4.297 4.113 1 98.62 184 ALA A N 1
ATOM 1326 C CA . ALA A 1 184 ? 0.374 3 3.623 1 98.62 184 ALA A CA 1
ATOM 1327 C C . ALA A 1 184 ? -0.533 1.874 4.113 1 98.62 184 ALA A C 1
ATOM 1329 O O . ALA A 1 184 ? -0.839 0.944 3.363 1 98.62 184 ALA A O 1
ATOM 1330 N N . ALA A 1 185 ? -0.924 1.969 5.359 1 98.56 185 ALA A N 1
ATOM 1331 C CA . ALA A 1 185 ? -1.831 0.971 5.922 1 98.56 185 ALA A CA 1
ATOM 1332 C C . ALA A 1 185 ? -3.174 0.981 5.195 1 98.56 185 ALA A C 1
ATOM 1334 O O . ALA A 1 185 ? -3.75 -0.076 4.93 1 98.56 185 ALA A O 1
ATOM 1335 N N . VAL A 1 186 ? -3.678 2.127 4.875 1 98.75 186 VAL A N 1
ATOM 1336 C CA . VAL A 1 186 ? -4.926 2.283 4.133 1 98.75 186 VAL A CA 1
ATOM 1337 C C . VAL A 1 186 ? -4.793 1.646 2.752 1 98.75 186 VAL A C 1
ATOM 1339 O O . VAL A 1 186 ? -5.715 0.983 2.275 1 98.75 186 VAL A O 1
ATOM 1342 N N . GLU A 1 187 ? -3.654 1.821 2.156 1 98.75 187 GLU A N 1
ATOM 1343 C CA . GLU A 1 187 ? -3.406 1.242 0.839 1 98.75 187 GLU A CA 1
ATOM 1344 C C . GLU A 1 187 ? -3.525 -0.279 0.874 1 98.75 187 GLU A C 1
ATOM 1346 O O . GLU A 1 187 ? -3.984 -0.892 -0.093 1 98.75 187 GLU A O 1
ATOM 1351 N N . VAL A 1 188 ? -3.123 -0.889 1.925 1 98.75 188 VAL A N 1
ATOM 1352 C CA . VAL A 1 188 ? -3.195 -2.338 2.074 1 98.75 188 VAL A CA 1
ATOM 1353 C C . VAL A 1 188 ? -4.637 -2.809 1.888 1 98.75 188 VAL A C 1
ATOM 1355 O O . VAL A 1 188 ? -4.898 -3.727 1.108 1 98.75 188 VAL A O 1
ATOM 1358 N N . VAL A 1 189 ? -5.566 -2.146 2.555 1 98.81 189 VAL A N 1
ATOM 1359 C CA . VAL A 1 189 ? -6.969 -2.531 2.482 1 98.81 189 VAL A CA 1
ATOM 1360 C C . VAL A 1 189 ? -7.539 -2.158 1.115 1 98.81 189 VAL A C 1
ATOM 1362 O O . VAL A 1 189 ? -8.336 -2.906 0.541 1 98.81 189 VAL A O 1
ATOM 1365 N N . ARG A 1 190 ? -7.102 -0.999 0.567 1 98.69 190 ARG A N 1
ATOM 1366 C CA . ARG A 1 190 ? -7.527 -0.604 -0.771 1 98.69 190 ARG A CA 1
ATOM 1367 C C . ARG A 1 190 ? -7.164 -1.671 -1.799 1 98.69 190 ARG A C 1
ATOM 1369 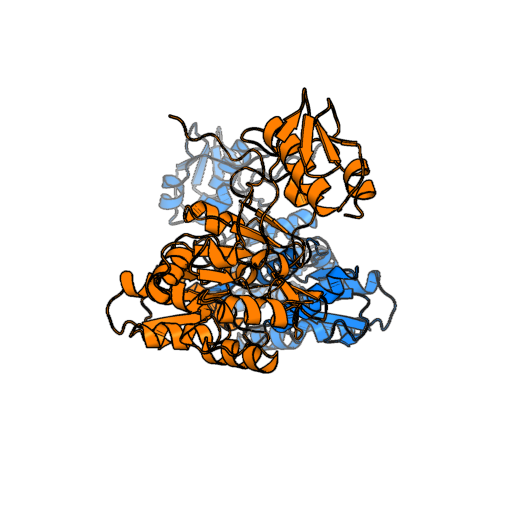O O . ARG A 1 190 ? -7.961 -1.986 -2.684 1 98.69 190 ARG A O 1
ATOM 1376 N N . ILE A 1 191 ? -6.02 -2.193 -1.675 1 97.81 191 ILE A N 1
ATOM 1377 C CA . ILE A 1 191 ? -5.512 -3.205 -2.596 1 97.81 191 ILE A CA 1
ATOM 1378 C C . ILE A 1 191 ? -6.398 -4.445 -2.539 1 97.81 191 ILE A C 1
ATOM 1380 O O . ILE A 1 191 ? -6.754 -5.012 -3.576 1 97.81 191 ILE A O 1
ATOM 1384 N N . ALA A 1 192 ? -6.801 -4.84 -1.374 1 97.31 192 ALA A N 1
ATOM 1385 C CA . ALA A 1 192 ? -7.543 -6.082 -1.186 1 97.31 192 ALA A CA 1
ATOM 1386 C C . ALA A 1 192 ? -9.008 -5.91 -1.57 1 97.31 192 ALA A C 1
ATOM 1388 O O . ALA A 1 192 ? -9.68 -6.883 -1.934 1 97.31 192 ALA A O 1
ATOM 1389 N N . THR A 1 193 ? -9.555 -4.637 -1.581 1 98 193 THR A N 1
ATOM 1390 C CA . THR A 1 193 ? -11 -4.477 -1.658 1 98 193 THR A CA 1
ATOM 1391 C C . THR A 1 193 ? -11.383 -3.629 -2.865 1 98 193 THR A C 1
ATOM 1393 O O . THR A 1 193 ? -12.539 -3.654 -3.307 1 98 193 THR A O 1
ATOM 1396 N N . GLY A 1 194 ? -10.438 -2.758 -3.328 1 97.62 194 GLY A N 1
ATOM 1397 C CA . GLY A 1 194 ? -10.758 -1.796 -4.371 1 97.62 194 GLY A CA 1
ATOM 1398 C C . GLY A 1 194 ? -11.562 -0.618 -3.865 1 97.62 194 GLY A C 1
ATOM 1399 O O . GLY A 1 194 ? -11.906 0.283 -4.637 1 97.62 194 GLY A O 1
ATOM 1400 N N . ALA A 1 195 ? -11.859 -0.577 -2.59 1 98.31 195 ALA A N 1
ATOM 1401 C CA . ALA A 1 195 ? -12.711 0.46 -2.01 1 98.31 195 ALA A CA 1
ATOM 1402 C C . ALA A 1 195 ? -11.898 1.709 -1.674 1 98.31 195 ALA A C 1
ATOM 1404 O O . ALA A 1 195 ? -10.664 1.692 -1.735 1 98.31 195 ALA A O 1
ATOM 1405 N N . GLU A 1 196 ? -12.602 2.812 -1.401 1 98.44 196 GLU A N 1
ATOM 1406 C CA . GLU A 1 196 ? -12.016 4.07 -0.942 1 98.44 196 GLU A CA 1
ATOM 1407 C C . GLU A 1 196 ? -12.641 4.52 0.374 1 98.44 196 GLU A C 1
ATOM 1409 O O . GLU A 1 196 ? -13.867 4.527 0.515 1 98.44 196 GLU A O 1
ATOM 1414 N N . PRO A 1 197 ? -11.844 4.945 1.277 1 98.69 197 PRO A N 1
ATOM 1415 C CA . PRO A 1 197 ? -12.422 5.414 2.539 1 98.69 197 PRO A CA 1
ATOM 1416 C C . PRO A 1 197 ? -12.805 6.895 2.498 1 98.69 197 PRO A C 1
ATOM 1418 O O . PRO A 1 197 ? -12.289 7.645 1.669 1 98.69 197 PRO A O 1
ATOM 1421 N N . GLN A 1 198 ? -13.758 7.258 3.363 1 98.56 198 GLN A N 1
ATOM 1422 C CA . GLN A 1 198 ? -13.922 8.664 3.734 1 98.56 198 GLN A CA 1
ATOM 1423 C C . GLN A 1 198 ? -12.844 9.094 4.727 1 98.56 198 GLN A C 1
ATOM 1425 O O . GLN A 1 198 ? -12.648 8.453 5.762 1 98.56 198 GLN A O 1
ATOM 1430 N N . VAL A 1 199 ? -12.133 10.148 4.461 1 98.44 199 VAL A N 1
ATOM 1431 C CA . VAL A 1 199 ? -10.977 10.555 5.25 1 98.44 199 VAL A CA 1
ATOM 1432 C C . VAL A 1 199 ? -11.297 11.828 6.027 1 98.44 199 VAL A C 1
ATOM 1434 O O . VAL A 1 199 ? -11.93 12.742 5.496 1 98.44 199 VAL A O 1
ATOM 1437 N N . ALA A 1 200 ? -10.742 11.922 7.23 1 97.94 200 ALA A N 1
ATOM 1438 C CA . ALA A 1 200 ? -11.125 13.039 8.094 1 97.94 200 ALA A CA 1
ATOM 1439 C C . ALA A 1 200 ? -9.961 13.992 8.312 1 97.94 200 ALA A C 1
ATOM 1441 O O . ALA A 1 200 ? -10.156 15.195 8.461 1 97.94 200 ALA A O 1
ATOM 1442 N N . GLY A 1 201 ? -8.727 13.516 8.336 1 97.31 201 GLY A N 1
ATOM 1443 C CA . GLY A 1 201 ? -7.57 14.281 8.781 1 97.31 201 GLY A CA 1
ATOM 1444 C C . GLY A 1 201 ? -7.18 15.383 7.812 1 97.31 201 GLY A C 1
ATOM 1445 O O . GLY A 1 201 ? -7.793 15.531 6.754 1 97.31 201 GLY A O 1
ATOM 1446 N N . LYS A 1 202 ? -6.066 16.172 8.281 1 95.31 202 LYS A N 1
ATOM 1447 C CA . LYS A 1 202 ? -5.535 17.219 7.422 1 95.31 202 LYS A CA 1
ATOM 1448 C C . LYS A 1 202 ? -5.098 16.672 6.07 1 95.31 202 LYS A C 1
ATOM 1450 O O . LYS A 1 202 ? -4.539 15.57 6 1 95.31 202 LYS A O 1
ATOM 1455 N N . PRO A 1 203 ? -5.445 17.484 5.004 1 95.25 203 PRO A N 1
ATOM 1456 C CA . PRO A 1 203 ? -5.98 18.844 4.918 1 95.25 203 PRO A CA 1
ATOM 1457 C C . PRO A 1 203 ? -7.492 18.859 4.711 1 95.25 203 PRO A C 1
ATOM 1459 O O . PRO A 1 203 ? -8.047 19.891 4.32 1 95.25 203 PRO A O 1
ATOM 1462 N N . LEU A 1 204 ? -8.164 17.766 4.945 1 92.94 204 LEU A N 1
ATOM 1463 C CA . LEU A 1 204 ? -9.555 17.641 4.527 1 92.94 204 LEU A CA 1
ATOM 1464 C C . LEU A 1 204 ? -10.477 18.422 5.465 1 92.94 204 LEU A C 1
ATOM 1466 O O . LEU A 1 204 ? -10.133 18.641 6.629 1 92.94 204 LEU A O 1
ATOM 1470 N N . PRO A 1 205 ? -11.656 18.766 5.047 1 92.69 205 PRO A N 1
ATOM 1471 C CA . PRO A 1 205 ? -12.57 19.672 5.746 1 92.69 205 PRO A CA 1
ATOM 1472 C C . PRO A 1 205 ? -13 19.125 7.109 1 92.69 205 PRO A C 1
ATOM 1474 O O . PRO A 1 205 ? -13.141 19.906 8.062 1 92.69 205 PRO A O 1
ATOM 1477 N N . PRO A 1 206 ? -13.188 17.859 7.344 1 93.69 206 PRO A N 1
ATOM 1478 C CA . PRO A 1 206 ? -13.648 17.375 8.656 1 93.69 206 PRO A CA 1
ATOM 1479 C C . PRO A 1 206 ? -12.703 17.766 9.789 1 93.69 206 PRO A C 1
ATOM 1481 O O . PRO A 1 206 ? -13.148 18.062 10.891 1 93.69 206 PRO A O 1
ATOM 1484 N N . MET A 1 207 ? -11.453 17.703 9.492 1 94.69 207 MET A N 1
ATOM 1485 C CA . MET A 1 207 ? -10.484 18.078 10.523 1 94.69 207 MET A CA 1
ATOM 1486 C C . MET A 1 207 ? -10.648 19.531 10.922 1 94.69 207 MET A C 1
ATOM 1488 O O . MET A 1 207 ? -10.664 19.859 12.109 1 94.69 207 MET A O 1
ATOM 1492 N N . HIS A 1 208 ? -10.773 20.391 9.914 1 93.31 208 HIS A N 1
ATOM 1493 C CA . HIS A 1 208 ? -10.961 21.812 10.188 1 93.31 208 HIS A CA 1
ATOM 1494 C C . HIS A 1 208 ? -12.258 22.047 10.953 1 93.31 208 HIS A C 1
ATOM 1496 O O . HIS A 1 208 ? -12.266 22.797 11.93 1 93.31 208 HIS A O 1
ATOM 1502 N N . ARG A 1 209 ? -13.25 21.438 10.555 1 94.12 209 ARG A N 1
ATOM 1503 C CA . ARG A 1 209 ? -14.547 21.578 11.211 1 94.12 209 ARG A CA 1
ATOM 1504 C C . ARG A 1 209 ? -14.461 21.156 12.68 1 94.12 209 ARG A C 1
ATOM 1506 O O . ARG A 1 209 ? -14.914 21.875 13.562 1 94.12 209 ARG A O 1
ATOM 1513 N N . GLU A 1 210 ? -13.898 20 12.906 1 94.62 210 GLU A N 1
ATOM 1514 C CA . GLU A 1 210 ? -13.734 19.5 14.273 1 94.62 210 GLU A CA 1
ATOM 1515 C C . GLU A 1 210 ? -12.922 20.469 15.117 1 94.62 210 GLU A C 1
ATOM 1517 O O . GLU A 1 210 ? -13.258 20.719 16.281 1 94.62 210 GLU A O 1
ATOM 1522 N N . THR A 1 211 ? -11.922 21.016 14.539 1 94.25 211 THR A N 1
ATOM 1523 C CA . THR A 1 211 ? -11.031 21.953 15.234 1 94.25 211 THR A CA 1
ATOM 1524 C C . THR A 1 211 ? -11.781 23.219 15.641 1 94.25 211 THR A C 1
ATOM 1526 O O . THR A 1 211 ? -11.695 23.656 16.781 1 94.25 211 THR A O 1
ATOM 1529 N N . ILE A 1 212 ? -12.555 23.719 14.727 1 94.12 212 ILE A N 1
ATOM 1530 C CA . ILE A 1 212 ? -13.305 24.953 14.977 1 94.12 212 ILE A CA 1
ATOM 1531 C C . ILE A 1 212 ? -14.367 24.688 16.047 1 94.12 212 ILE A C 1
ATOM 1533 O O . ILE A 1 212 ? -14.523 25.484 16.984 1 94.12 212 ILE A O 1
ATOM 1537 N N . LEU A 1 213 ? -15.047 23.641 15.977 1 93.62 213 LEU A N 1
ATOM 1538 C CA . LEU A 1 213 ? -16.094 23.297 16.938 1 93.62 213 LEU A CA 1
ATOM 1539 C C . LEU A 1 213 ? -15.516 23.125 18.328 1 93.62 213 LEU A C 1
ATOM 1541 O O . LEU A 1 213 ? -16.094 23.609 19.312 1 93.62 213 LEU A O 1
ATOM 1545 N N . ARG A 1 214 ? -14.391 22.516 18.438 1 93.94 214 ARG A N 1
ATOM 1546 C CA . ARG A 1 214 ? -13.82 22.188 19.734 1 93.94 214 ARG A CA 1
ATOM 1547 C C . ARG A 1 214 ? -13.148 23.422 20.359 1 93.94 214 ARG A C 1
ATOM 1549 O O . ARG A 1 214 ? -13.141 23.578 21.578 1 93.94 214 ARG A O 1
ATOM 1556 N N . THR A 1 215 ? -12.617 24.25 19.531 1 94.38 215 THR A N 1
ATOM 1557 C CA . THR A 1 215 ? -11.844 25.375 20.031 1 94.38 215 THR A CA 1
ATOM 1558 C C . THR A 1 215 ? -12.727 26.625 20.172 1 94.38 215 THR A C 1
ATOM 1560 O O . THR A 1 215 ? -12.438 27.5 20.984 1 94.38 215 THR A O 1
ATOM 1563 N N . GLY A 1 216 ? -13.695 26.734 19.328 1 94.31 216 GLY A N 1
ATOM 1564 C CA . GLY A 1 216 ? -14.492 27.953 19.266 1 94.31 216 GLY A CA 1
ATOM 1565 C C . GLY A 1 216 ? -13.75 29.125 18.656 1 94.31 216 GLY A C 1
ATOM 1566 O O . GLY A 1 216 ? -14.07 30.281 18.922 1 94.31 216 GLY A O 1
ATOM 1567 N N . ALA A 1 217 ? -12.797 28.875 17.891 1 96.06 217 ALA A N 1
ATOM 1568 C CA . ALA A 1 217 ? -11.953 29.906 17.297 1 96.06 217 ALA A CA 1
ATOM 1569 C C . ALA A 1 217 ? -12.758 30.828 16.391 1 96.06 217 ALA A C 1
ATOM 1571 O O . ALA A 1 217 ? -13.57 30.359 15.586 1 96.06 217 ALA A O 1
ATOM 1572 N N . GLU A 1 218 ? -12.57 32.094 16.453 1 96.88 218 GLU A N 1
ATOM 1573 C CA . GLU A 1 218 ? -13.234 33.094 15.617 1 96.88 218 GLU A CA 1
ATOM 1574 C C . GLU A 1 218 ? -12.297 33.625 14.539 1 96.88 218 GLU A C 1
ATOM 1576 O O . GLU A 1 218 ? -12.703 33.812 13.391 1 96.88 218 GLU A O 1
ATOM 1581 N N . ARG A 1 219 ? -11.148 33.906 14.922 1 97.31 219 ARG A N 1
ATOM 1582 C CA . ARG A 1 219 ? -10.094 34.344 14.008 1 97.31 219 ARG A CA 1
ATOM 1583 C C . ARG A 1 219 ? -8.875 33.438 14.102 1 97.31 219 ARG A C 1
ATOM 1585 O O . ARG A 1 219 ? -7.809 33.875 14.555 1 97.31 219 ARG A O 1
ATOM 1592 N N . PRO A 1 220 ? -9.039 32.25 13.617 1 98.12 220 PRO A N 1
ATOM 1593 C CA . PRO A 1 220 ? -7.957 31.266 13.758 1 98.12 220 PRO A CA 1
ATOM 1594 C C . PRO A 1 220 ? -6.797 31.531 12.797 1 98.12 220 PRO A C 1
ATOM 1596 O O . PRO A 1 220 ? -7 32.094 11.719 1 98.12 220 PRO A O 1
ATOM 1599 N N . LEU A 1 221 ? -5.609 31.188 13.25 1 98.69 221 LEU A N 1
ATOM 1600 C CA . LEU A 1 221 ? -4.398 31.109 12.445 1 98.69 221 LEU A CA 1
ATOM 1601 C C . LEU A 1 221 ? -3.842 29.688 12.445 1 98.69 221 LEU A C 1
ATOM 1603 O O . LEU A 1 221 ? -3.467 29.172 13.492 1 98.69 221 LEU A O 1
ATOM 1607 N N . VAL A 1 222 ? -3.814 29.047 11.266 1 98.69 222 VAL A N 1
ATOM 1608 C CA . VAL A 1 222 ? -3.191 27.734 11.172 1 98.69 222 VAL A CA 1
ATOM 1609 C C . VAL A 1 222 ? -1.674 27.891 11.094 1 98.69 222 VAL A C 1
ATOM 1611 O O . VAL A 1 222 ? -1.162 28.656 10.273 1 98.69 222 VAL A O 1
ATOM 1614 N N . VAL A 1 223 ? -0.984 27.234 12 1 98.81 223 VAL A N 1
ATOM 1615 C CA . VAL A 1 223 ? 0.474 27.25 12.008 1 98.81 223 VAL A CA 1
ATOM 1616 C C . VAL A 1 223 ? 1.021 25.875 11.68 1 98.81 223 VAL A C 1
ATOM 1618 O O . VAL A 1 223 ? 0.751 24.906 12.398 1 98.81 223 VAL A O 1
ATOM 1621 N N . GLY A 1 224 ? 1.755 25.719 10.609 1 98.44 224 GLY A N 1
ATOM 1622 C CA . GLY A 1 224 ? 2.236 24.406 10.203 1 98.44 224 GLY A CA 1
ATOM 1623 C C . GLY A 1 224 ? 3.535 24.469 9.422 1 98.44 224 GLY A C 1
ATOM 1624 O O . GLY A 1 224 ? 4.082 25.547 9.188 1 98.44 224 GLY A O 1
ATOM 1625 N N . ASP A 1 225 ? 4.109 23.281 9.109 1 97.69 225 ASP A N 1
ATOM 1626 C CA . ASP A 1 225 ? 5.359 23.188 8.367 1 97.69 225 ASP A CA 1
ATOM 1627 C C . ASP A 1 225 ? 5.145 22.469 7.031 1 97.69 225 ASP A C 1
ATOM 1629 O O . ASP A 1 225 ? 6.066 22.359 6.223 1 97.69 225 ASP A O 1
ATOM 1633 N N . ARG A 1 226 ? 3.932 22.016 6.832 1 96.81 226 ARG A N 1
ATOM 1634 C CA . ARG A 1 226 ? 3.688 21.203 5.645 1 96.81 226 ARG A CA 1
ATOM 1635 C C . ARG A 1 226 ? 2.67 21.875 4.727 1 96.81 226 ARG A C 1
ATOM 1637 O O . ARG A 1 226 ? 1.584 22.25 5.168 1 96.81 226 ARG A O 1
ATOM 1644 N N . LEU A 1 227 ? 2.99 21.922 3.41 1 98.44 227 LEU A N 1
ATOM 1645 C CA . LEU A 1 227 ? 2.146 22.609 2.439 1 98.44 227 LEU A CA 1
ATOM 1646 C C . LEU A 1 227 ? 0.891 21.797 2.139 1 98.44 227 LEU A C 1
ATOM 1648 O O . LEU A 1 227 ? -0.219 22.328 2.15 1 98.44 227 LEU A O 1
ATOM 1652 N N . ASP A 1 228 ? 1.008 20.516 1.992 1 96.94 228 ASP A N 1
ATOM 1653 C CA . ASP A 1 228 ? -0.099 19.703 1.498 1 96.94 228 ASP A CA 1
ATOM 1654 C C . ASP A 1 228 ? -0.986 19.234 2.646 1 96.94 228 ASP A C 1
ATOM 1656 O O . ASP A 1 228 ? -1.922 18.453 2.434 1 96.94 228 ASP A O 1
ATOM 1660 N N . THR A 1 229 ? -0.669 19.641 3.906 1 96.31 229 THR A N 1
ATOM 1661 C CA . THR A 1 229 ? -1.523 19.312 5.039 1 96.31 229 THR A CA 1
ATOM 1662 C C . THR A 1 229 ? -1.971 20.578 5.766 1 96.31 229 THR A C 1
ATOM 1664 O O . THR A 1 229 ? -3.076 21.062 5.539 1 96.31 229 THR A O 1
ATOM 1667 N N . ASP A 1 230 ? -1.057 21.266 6.363 1 97.88 230 ASP A N 1
ATOM 1668 C CA . ASP A 1 230 ? -1.408 22.422 7.176 1 97.88 230 ASP A CA 1
ATOM 1669 C C . ASP A 1 230 ? -1.903 23.578 6.305 1 97.88 230 ASP A C 1
ATOM 1671 O O . ASP A 1 230 ? -3.004 24.094 6.516 1 97.88 230 ASP A O 1
ATOM 1675 N N . ILE A 1 231 ? -1.104 23.938 5.281 1 98.44 231 ILE A N 1
ATOM 1676 C CA . ILE A 1 231 ? -1.416 25.109 4.465 1 98.44 231 ILE A CA 1
ATOM 1677 C C . ILE A 1 231 ? -2.637 24.812 3.594 1 98.44 231 ILE A C 1
ATOM 1679 O O . ILE A 1 231 ? -3.541 25.656 3.482 1 98.44 231 ILE A O 1
ATOM 1683 N N . GLU A 1 232 ? -2.646 23.672 3.031 1 98.19 232 GLU A N 1
ATOM 1684 C CA . GLU A 1 232 ? -3.822 23.297 2.252 1 98.19 232 GLU A CA 1
ATOM 1685 C C . GLU A 1 232 ? -5.07 23.234 3.131 1 98.19 232 GLU A C 1
ATOM 1687 O O . GLU A 1 232 ? -6.164 23.594 2.693 1 98.19 232 GLU A O 1
ATOM 1692 N N . GLY A 1 233 ? -4.914 22.734 4.344 1 97.31 233 GLY A N 1
ATOM 1693 C CA . GLY A 1 233 ? -6.023 22.734 5.281 1 97.31 233 GLY A CA 1
ATOM 1694 C C . GLY A 1 233 ? -6.559 24.109 5.582 1 97.31 233 GLY A C 1
ATOM 1695 O O . GLY A 1 233 ? -7.773 24.312 5.648 1 97.31 233 GLY A O 1
ATOM 1696 N N . ALA A 1 234 ? -5.688 25.031 5.781 1 97.81 234 ALA A N 1
ATOM 1697 C CA . ALA A 1 234 ? -6.086 26.422 6 1 97.81 234 ALA A CA 1
ATOM 1698 C C . ALA A 1 234 ? -6.816 26.969 4.785 1 97.81 234 ALA A C 1
ATOM 1700 O O . ALA A 1 234 ? -7.848 27.641 4.922 1 97.81 234 ALA A O 1
ATOM 1701 N N . PHE A 1 235 ? -6.293 26.672 3.619 1 97.31 235 PHE A N 1
ATOM 1702 C CA . PHE A 1 235 ? -6.902 27.094 2.361 1 97.31 235 PHE A CA 1
ATOM 1703 C C . PHE A 1 235 ? -8.328 26.547 2.244 1 97.31 235 PHE A C 1
ATOM 1705 O O . PHE A 1 235 ? -9.258 27.312 1.959 1 97.31 235 PHE A O 1
ATOM 1712 N N . ASN A 1 236 ? -8.438 25.312 2.521 1 95.38 236 ASN A N 1
ATOM 1713 C CA . ASN A 1 236 ? -9.75 24.672 2.441 1 95.38 236 ASN A CA 1
ATOM 1714 C C . ASN A 1 236 ? -10.719 25.25 3.465 1 95.38 236 ASN A C 1
ATOM 1716 O O . ASN A 1 236 ? -11.922 25.328 3.209 1 95.38 236 ASN A O 1
ATOM 1720 N N . GLY A 1 237 ? -10.227 25.609 4.566 1 94.94 237 GLY A N 1
ATOM 1721 C CA . GLY A 1 237 ? -11.039 26.188 5.625 1 94.94 237 GLY A CA 1
ATOM 1722 C C . GLY A 1 237 ? -11.234 27.688 5.473 1 94.94 237 GLY A C 1
ATOM 1723 O O . GLY A 1 237 ? -11.969 28.297 6.25 1 94.94 237 GLY A O 1
ATOM 1724 N N . GLU A 1 238 ? -10.562 28.266 4.488 1 95.62 238 GLU A N 1
ATOM 1725 C CA . GLU A 1 238 ? -10.625 29.703 4.223 1 95.62 238 GLU A CA 1
ATOM 1726 C C . GLU A 1 238 ? -10.188 30.516 5.438 1 95.62 238 GLU A C 1
ATOM 1728 O O . GLU A 1 238 ? -10.875 31.453 5.852 1 95.62 238 GLU A O 1
ATOM 1733 N N . VAL A 1 239 ? -9.117 30.094 6.016 1 97.06 239 VAL A N 1
ATOM 1734 C CA . VAL A 1 239 ? -8.508 30.812 7.133 1 97.06 239 VAL A CA 1
ATOM 1735 C C . VAL A 1 239 ? -7.043 31.109 6.824 1 97.06 239 VAL A C 1
ATOM 1737 O O . VAL A 1 239 ? -6.473 30.516 5.898 1 97.06 239 VAL A O 1
ATOM 1740 N N . ASP A 1 240 ? -6.426 32 7.551 1 98.31 240 ASP A N 1
ATOM 1741 C CA . ASP A 1 240 ? -5.039 32.406 7.324 1 98.31 240 ASP A CA 1
ATOM 1742 C C . ASP A 1 240 ? -4.074 31.375 7.906 1 98.31 240 ASP A C 1
ATOM 1744 O O . ASP A 1 240 ? -4.453 30.562 8.758 1 98.31 240 ASP A O 1
ATOM 1748 N N . SER A 1 241 ? -2.824 31.375 7.387 1 98.81 241 SER A N 1
ATOM 1749 C CA . SER A 1 241 ? -1.841 30.391 7.824 1 98.81 241 SER A CA 1
ATOM 1750 C C . SER A 1 241 ? -0.457 31.016 7.961 1 98.81 241 SER A C 1
ATOM 1752 O O . SER A 1 241 ? -0.144 32 7.289 1 98.81 241 SER A O 1
ATOM 1754 N N . LEU A 1 242 ? 0.284 30.516 8.883 1 98.88 242 LEU A N 1
ATOM 1755 C CA . LEU A 1 242 ? 1.71 30.766 9.055 1 98.88 242 LEU A CA 1
ATOM 1756 C C . LEU A 1 242 ? 2.527 29.516 8.789 1 98.88 242 LEU A C 1
ATOM 1758 O O . LEU A 1 242 ? 2.381 28.516 9.5 1 98.88 242 LEU A O 1
ATOM 1762 N N . LEU A 1 243 ? 3.361 29.547 7.75 1 98.88 243 LEU A N 1
ATOM 1763 C CA . LEU A 1 243 ? 4.32 28.469 7.504 1 98.88 243 LEU A CA 1
ATOM 1764 C C . LEU A 1 243 ? 5.617 28.719 8.266 1 98.88 243 LEU A C 1
ATOM 1766 O O . LEU A 1 243 ? 6.246 29.766 8.109 1 98.88 243 LEU A O 1
ATOM 1770 N N . VAL A 1 244 ? 5.934 27.781 9.109 1 98.69 244 VAL A N 1
ATOM 1771 C CA . VAL A 1 244 ? 7.254 27.828 9.727 1 98.69 244 VAL A CA 1
ATOM 1772 C C . VAL A 1 244 ? 8.195 26.859 9.016 1 98.69 244 VAL A C 1
ATOM 1774 O O . VAL A 1 244 ? 7.762 25.812 8.516 1 98.69 244 VAL A O 1
ATOM 1777 N N . LEU A 1 245 ? 9.477 27.156 8.969 1 97.88 245 LEU A N 1
ATOM 1778 C CA . LEU A 1 245 ? 10.438 26.406 8.172 1 97.88 245 LEU A CA 1
ATOM 1779 C C . LEU A 1 245 ? 11.266 25.484 9.055 1 97.88 245 LEU A C 1
ATOM 1781 O O . LEU A 1 245 ? 12.461 25.297 8.82 1 97.88 245 LEU A O 1
ATOM 1785 N N . THR A 1 246 ? 10.633 24.922 10.086 1 96.81 246 THR A N 1
ATOM 1786 C CA . THR A 1 246 ? 11.32 24.078 11.062 1 96.81 246 THR A CA 1
ATOM 1787 C C . THR A 1 246 ? 11.094 22.594 10.75 1 96.81 246 THR A C 1
ATOM 1789 O O . THR A 1 246 ? 11.719 21.734 11.375 1 96.81 246 THR A O 1
ATOM 1792 N N . GLY A 1 247 ? 10.234 22.328 9.805 1 93.81 247 GLY A N 1
ATOM 1793 C CA . GLY A 1 247 ? 9.875 20.938 9.555 1 93.81 247 GLY A CA 1
ATOM 1794 C C . GLY A 1 247 ? 10.109 20.516 8.117 1 93.81 247 GLY A C 1
ATOM 1795 O O . GLY A 1 247 ? 11.219 20.641 7.598 1 93.81 247 GLY A O 1
ATOM 1796 N N . VAL A 1 248 ? 9.117 20.203 7.371 1 92.38 248 VAL A N 1
ATOM 1797 C CA . VAL A 1 248 ? 9.156 19.453 6.125 1 92.38 248 VAL A CA 1
ATOM 1798 C C . VAL A 1 248 ? 9.445 20.391 4.957 1 92.38 248 VAL A C 1
ATOM 1800 O O . VAL A 1 248 ? 10.266 20.078 4.086 1 92.38 248 VAL A O 1
ATOM 1803 N N . THR A 1 249 ? 8.852 21.562 4.871 1 96.75 249 THR A N 1
ATOM 1804 C CA . THR A 1 249 ? 8.883 22.438 3.701 1 96.75 249 THR A CA 1
ATOM 1805 C C . THR A 1 249 ? 10.18 23.234 3.654 1 96.75 249 THR A C 1
ATOM 1807 O O . THR A 1 249 ? 10.609 23.797 4.664 1 96.75 249 THR A O 1
ATOM 1810 N N . ASP A 1 250 ? 10.812 23.234 2.512 1 96.38 250 ASP A N 1
ATOM 1811 C CA . ASP A 1 250 ? 11.977 24.094 2.316 1 96.38 250 ASP A CA 1
ATOM 1812 C C . ASP A 1 250 ? 11.664 25.219 1.346 1 96.38 250 ASP A C 1
ATOM 1814 O O . ASP A 1 250 ? 10.531 25.344 0.87 1 96.38 250 ASP A O 1
ATOM 1818 N N . GLY A 1 251 ? 12.719 26.047 1.132 1 98 251 GLY A N 1
ATOM 1819 C CA . GLY A 1 251 ? 12.531 27.219 0.304 1 98 251 GLY A CA 1
ATOM 1820 C C . GLY A 1 251 ? 12.109 26.891 -1.115 1 98 251 GLY A C 1
ATOM 1821 O O . GLY A 1 251 ? 11.211 27.531 -1.668 1 98 251 GLY A O 1
ATOM 1822 N N . ALA A 1 252 ? 12.742 25.938 -1.683 1 98 252 ALA A N 1
ATOM 1823 C CA . ALA A 1 252 ? 12.445 25.578 -3.066 1 98 252 ALA A CA 1
ATOM 1824 C C . ALA A 1 252 ? 11 25.109 -3.217 1 98 252 ALA A C 1
ATOM 1826 O O . ALA A 1 252 ? 10.312 25.484 -4.164 1 98 252 ALA A O 1
ATOM 1827 N N . GLN A 1 253 ? 10.531 24.312 -2.264 1 97.94 253 GLN A N 1
ATOM 1828 C CA . GLN A 1 253 ? 9.156 23.828 -2.277 1 97.94 253 GLN A CA 1
ATOM 1829 C C . GLN A 1 253 ? 8.164 24.969 -2.141 1 97.94 253 GLN A C 1
ATOM 1831 O O . GLN A 1 253 ? 7.133 25 -2.809 1 97.94 253 GLN A O 1
ATOM 1836 N N . LEU A 1 254 ? 8.523 25.844 -1.305 1 98.69 254 LEU A N 1
ATOM 1837 C CA . LEU A 1 254 ? 7.652 26.984 -1.065 1 98.69 254 LEU A CA 1
ATOM 1838 C C . LEU A 1 254 ? 7.527 27.844 -2.318 1 98.69 254 LEU A C 1
ATOM 1840 O O . LEU A 1 254 ? 6.426 28.25 -2.684 1 98.69 254 LEU A O 1
ATOM 1844 N N . LEU A 1 255 ? 8.609 28.062 -3.006 1 98.69 255 LEU A N 1
ATOM 1845 C CA . LEU A 1 255 ? 8.602 28.906 -4.195 1 98.69 255 LEU A CA 1
ATOM 1846 C C . LEU A 1 255 ? 7.777 28.281 -5.309 1 98.69 255 LEU A C 1
ATOM 1848 O O . LEU A 1 255 ? 7.152 28.984 -6.105 1 98.69 255 LEU A O 1
ATOM 1852 N N . ALA A 1 256 ? 7.746 27.031 -5.309 1 98.5 256 ALA A N 1
ATOM 1853 C CA . ALA A 1 256 ? 7.055 26.297 -6.363 1 98.5 256 ALA A CA 1
ATOM 1854 C C . ALA A 1 256 ? 5.602 26.031 -5.984 1 98.5 256 ALA A C 1
ATOM 1856 O O . ALA A 1 256 ? 4.879 25.359 -6.719 1 98.5 256 ALA A O 1
ATOM 1857 N N . ALA A 1 257 ? 5.141 26.484 -4.906 1 98.56 257 ALA A N 1
ATOM 1858 C CA . ALA A 1 257 ? 3.826 26.156 -4.363 1 98.56 257 ALA A CA 1
ATOM 1859 C C . ALA A 1 257 ? 2.711 26.609 -5.301 1 98.56 257 ALA A C 1
ATOM 1861 O O . ALA A 1 257 ? 2.678 27.766 -5.719 1 98.56 257 ALA A O 1
ATOM 1862 N N . PRO A 1 258 ? 1.792 25.75 -5.637 1 98.5 258 PRO A N 1
ATOM 1863 C CA . PRO A 1 258 ? 0.552 26.203 -6.273 1 98.5 258 PRO A CA 1
ATOM 1864 C C . PRO A 1 258 ? -0.341 27 -5.328 1 98.5 258 PRO A C 1
ATOM 1866 O O . PRO A 1 258 ? -0.092 27.031 -4.117 1 98.5 258 PRO A O 1
ATOM 1869 N N . PRO A 1 259 ? -1.355 27.578 -5.789 1 98.12 259 PRO A N 1
ATOM 1870 C CA . PRO A 1 259 ? -2.16 28.516 -4.984 1 98.12 259 PRO A CA 1
ATOM 1871 C C . PRO A 1 259 ? -2.664 27.875 -3.689 1 98.12 259 PRO A C 1
ATOM 1873 O O . PRO A 1 259 ? -2.586 28.5 -2.627 1 98.12 259 PRO A O 1
ATOM 1876 N N . ARG A 1 260 ? -3.104 26.625 -3.666 1 98.06 260 ARG A N 1
ATOM 1877 C CA . ARG A 1 260 ? -3.678 25.984 -2.482 1 98.06 260 ARG A CA 1
ATOM 1878 C C . ARG A 1 260 ? -2.605 25.719 -1.431 1 98.06 260 ARG A C 1
ATOM 1880 O O . ARG A 1 260 ? -2.922 25.422 -0.277 1 98.06 260 ARG A O 1
ATOM 1887 N N . HIS A 1 261 ? -1.309 25.844 -1.816 1 98.75 261 HIS A N 1
ATOM 1888 C CA . HIS A 1 261 ? -0.194 25.578 -0.916 1 98.75 261 HIS A CA 1
ATOM 1889 C C . HIS A 1 261 ? 0.553 26.859 -0.56 1 98.75 261 HIS A C 1
ATOM 1891 O O . HIS A 1 261 ? 1.662 26.812 -0.023 1 98.75 261 HIS A O 1
ATOM 1897 N N . ARG A 1 262 ? -0.034 28.016 -0.888 1 98.81 262 ARG A N 1
ATOM 1898 C CA . ARG A 1 262 ? 0.615 29.281 -0.603 1 98.81 262 ARG A CA 1
ATOM 1899 C C . ARG A 1 262 ? 0.146 29.844 0.733 1 98.81 262 ARG A C 1
ATOM 1901 O O . ARG A 1 262 ? -1.012 30.25 0.872 1 98.81 262 ARG A O 1
ATOM 1908 N N . PRO A 1 263 ? 1.066 29.938 1.703 1 98.81 263 PRO A N 1
ATOM 1909 C CA . PRO A 1 263 ? 0.686 30.422 3.033 1 98.81 263 PRO A CA 1
ATOM 1910 C C . PRO A 1 263 ? 0.444 31.922 3.07 1 98.81 263 PRO A C 1
ATOM 1912 O O . PRO A 1 263 ? 0.947 32.656 2.215 1 98.81 263 PRO A O 1
ATOM 1915 N N . THR A 1 264 ? -0.345 32.375 4.07 1 98.75 264 THR A N 1
ATOM 1916 C CA . THR A 1 264 ? -0.543 33.781 4.316 1 98.75 264 THR A CA 1
ATOM 1917 C C . THR A 1 264 ? 0.752 34.438 4.789 1 98.75 264 THR A C 1
ATOM 1919 O O . THR A 1 264 ? 1.119 35.531 4.32 1 98.75 264 THR A O 1
ATOM 1922 N N . TYR A 1 265 ? 1.439 33.781 5.703 1 98.81 265 TYR A N 1
ATOM 1923 C CA . TYR A 1 265 ? 2.688 34.25 6.281 1 98.81 265 TYR A CA 1
ATOM 1924 C C . TYR A 1 265 ? 3.756 33.156 6.258 1 98.81 265 TYR A C 1
ATOM 1926 O O . TYR A 1 265 ? 3.439 31.984 6.195 1 98.81 265 TYR A O 1
ATOM 1934 N N . VAL A 1 266 ? 5.023 33.625 6.309 1 98.69 266 VAL A N 1
ATOM 1935 C CA . VAL A 1 266 ? 6.164 32.719 6.371 1 98.69 266 VAL A CA 1
ATOM 1936 C C . VAL A 1 266 ? 7.16 33.219 7.418 1 98.69 266 VAL A C 1
ATOM 1938 O O . VAL A 1 266 ? 7.48 34.406 7.473 1 98.69 266 VAL A O 1
ATOM 1941 N N . ASP A 1 267 ? 7.594 32.344 8.234 1 98.38 267 ASP A N 1
ATOM 1942 C CA . ASP A 1 267 ? 8.625 32.688 9.203 1 98.38 267 ASP A CA 1
ATOM 1943 C C . ASP A 1 267 ? 9.523 31.5 9.516 1 98.38 267 ASP A C 1
ATOM 1945 O O . ASP A 1 267 ? 9.242 30.375 9.086 1 98.38 267 ASP A O 1
ATOM 1949 N N . ALA A 1 268 ? 10.648 31.766 10.195 1 97.81 268 ALA A N 1
ATOM 1950 C CA . ALA A 1 268 ? 11.656 30.734 10.461 1 97.81 268 ALA A CA 1
ATOM 1951 C C . ALA A 1 268 ? 11.141 29.719 11.477 1 97.81 268 ALA A C 1
ATOM 1953 O O . ALA A 1 268 ? 11.422 28.516 11.352 1 97.81 268 ALA A O 1
ATOM 1954 N N . ASP A 1 269 ? 10.516 30.203 12.453 1 98.25 269 ASP A N 1
ATOM 1955 C CA . ASP A 1 269 ? 10.047 29.375 13.57 1 98.25 269 ASP A CA 1
ATOM 1956 C C . ASP A 1 269 ? 8.914 30.078 14.32 1 98.25 269 ASP A C 1
ATOM 1958 O O . ASP A 1 269 ? 8.352 31.062 13.836 1 98.25 269 ASP A O 1
ATOM 1962 N N . LEU A 1 270 ? 8.523 29.609 15.469 1 98.75 270 LEU A N 1
ATOM 1963 C CA . LEU A 1 270 ? 7.32 30.031 16.172 1 98.75 270 LEU A CA 1
ATOM 1964 C C . LEU A 1 270 ? 7.5 31.438 16.75 1 98.75 270 LEU A C 1
ATOM 1966 O O . LEU A 1 270 ? 6.531 32.062 17.188 1 98.75 270 LEU A O 1
ATOM 1970 N N . ARG A 1 271 ? 8.734 32.031 16.719 1 98.5 271 ARG A N 1
ATOM 1971 C CA . ARG A 1 271 ? 8.922 33.438 17.078 1 98.5 271 ARG A CA 1
ATOM 1972 C C . ARG A 1 271 ? 8.117 34.344 16.172 1 98.5 271 ARG A C 1
ATOM 1974 O O . ARG A 1 271 ? 7.777 35.469 16.562 1 98.5 271 ARG A O 1
ATOM 1981 N N . GLY A 1 272 ? 7.793 33.781 15.016 1 98.19 272 GLY A N 1
ATOM 1982 C CA . GLY A 1 272 ? 6.984 34.531 14.055 1 98.19 272 GLY A CA 1
ATOM 1983 C C . GLY A 1 272 ? 5.613 34.875 14.578 1 98.19 272 GLY A C 1
ATOM 1984 O O . GLY A 1 272 ? 4.98 35.812 14.086 1 98.19 272 GLY A O 1
ATOM 1985 N N . LEU A 1 273 ? 5.074 34.219 15.547 1 98.5 273 LEU A N 1
ATOM 1986 C CA . LEU A 1 273 ? 3.789 34.5 16.172 1 98.5 273 LEU A CA 1
ATOM 1987 C C . LEU A 1 273 ? 3.834 35.844 16.906 1 98.5 273 LEU A C 1
ATOM 1989 O O . LEU A 1 273 ? 2.803 36.5 17.078 1 98.5 273 LEU A O 1
ATOM 1993 N N . LEU A 1 274 ? 5.047 36.219 17.359 1 98.56 274 LEU A N 1
ATOM 1994 C CA . LEU A 1 274 ? 5.195 37.281 18.328 1 98.56 274 LEU A CA 1
ATOM 1995 C C . LEU A 1 274 ? 5.57 38.594 17.656 1 98.56 274 LEU A C 1
ATOM 1997 O O . LEU A 1 274 ? 5.859 39.594 18.328 1 98.56 274 LEU A O 1
ATOM 2001 N N . THR A 1 275 ? 5.648 38.562 16.375 1 97.44 275 THR A N 1
ATOM 2002 C CA . THR A 1 275 ? 6.047 39.75 15.633 1 97.44 275 THR A CA 1
ATOM 2003 C C . THR A 1 275 ? 5.055 40.031 14.508 1 97.44 275 THR A C 1
ATOM 2005 O O . THR A 1 275 ? 4.242 39.188 14.148 1 97.44 275 THR A O 1
ATOM 2008 N N . GLY A 1 276 ? 5.102 41.25 14.062 1 97.5 276 GLY A N 1
ATOM 2009 C CA . GLY A 1 276 ? 4.457 41.531 12.789 1 97.5 276 GLY A CA 1
ATOM 2010 C C . GLY A 1 276 ? 5.156 40.906 11.609 1 97.5 276 GLY A C 1
ATOM 2011 O O . GLY A 1 276 ? 6.148 40.188 11.781 1 97.5 276 GLY A O 1
ATOM 2012 N N . GLN A 1 277 ? 4.539 41.062 10.438 1 97.44 277 GLN A N 1
ATOM 2013 C CA . GLN A 1 277 ? 5.094 40.594 9.18 1 97.44 277 GLN A CA 1
ATOM 2014 C C . GLN A 1 277 ? 5.316 41.719 8.195 1 97.44 277 GLN A C 1
ATOM 2016 O O . GLN A 1 277 ? 4.461 42.594 8.047 1 97.44 277 GLN A O 1
ATOM 2021 N N . PRO A 1 278 ? 6.461 41.75 7.594 1 97.56 278 PRO A N 1
ATOM 2022 C CA . PRO A 1 278 ? 6.766 42.906 6.715 1 97.56 278 PRO A CA 1
ATOM 2023 C C . PRO A 1 278 ? 5.926 42.875 5.438 1 97.56 278 PRO A C 1
ATOM 2025 O O . PRO A 1 278 ? 5.555 41.812 4.945 1 97.56 278 PRO A O 1
ATOM 2028 N N . ASP A 1 279 ? 5.766 44.062 4.914 1 97 279 ASP A N 1
ATOM 2029 C CA . ASP A 1 279 ? 5.086 44.188 3.629 1 97 279 ASP A CA 1
ATOM 2030 C C . ASP A 1 279 ? 6.031 43.875 2.471 1 97 279 ASP A C 1
ATOM 2032 O O . ASP A 1 279 ? 7.242 44.094 2.584 1 97 279 ASP A O 1
ATOM 2036 N N . ILE A 1 280 ? 5.473 43.438 1.495 1 98.19 280 ILE A N 1
ATOM 2037 C CA . ILE A 1 280 ? 6.168 43.25 0.226 1 98.19 280 ILE A CA 1
ATOM 2038 C C . ILE A 1 280 ? 5.656 44.281 -0.79 1 98.19 280 ILE A C 1
ATOM 2040 O O . ILE A 1 280 ? 4.457 44.312 -1.07 1 98.19 280 ILE A O 1
ATOM 2044 N N . THR A 1 281 ? 6.512 45 -1.311 1 97.56 281 THR A N 1
ATOM 2045 C CA . THR A 1 281 ? 6.098 46.062 -2.219 1 97.56 281 THR A CA 1
ATOM 2046 C C . THR A 1 281 ? 6.621 45.781 -3.629 1 97.56 281 THR A C 1
ATOM 2048 O O . THR A 1 281 ? 7.727 45.281 -3.803 1 97.56 281 THR A O 1
ATOM 2051 N N . ARG A 1 282 ? 5.82 46.125 -4.57 1 96.12 282 ARG A N 1
ATOM 2052 C CA . ARG A 1 282 ? 6.266 46.031 -5.957 1 96.12 282 ARG A CA 1
ATOM 2053 C C . ARG A 1 282 ? 7.191 47.188 -6.312 1 96.12 282 ARG A C 1
ATOM 2055 O O . ARG A 1 282 ? 6.926 48.344 -5.957 1 96.12 282 ARG A O 1
ATOM 2062 N N . GLU A 1 283 ? 8.234 46.938 -6.887 1 93.5 283 GLU A N 1
ATOM 2063 C CA . GLU A 1 283 ? 9.195 47.906 -7.395 1 93.5 283 GLU A CA 1
ATOM 2064 C C . GLU A 1 283 ? 9.602 47.562 -8.828 1 93.5 283 GLU A C 1
ATOM 2066 O O . GLU A 1 283 ? 10.445 46.719 -9.062 1 93.5 283 GLU A O 1
ATOM 2071 N N . GLY A 1 284 ? 9.117 48.375 -9.789 1 91.88 284 GLY A N 1
ATOM 2072 C CA . GLY A 1 284 ? 9.344 48 -11.18 1 91.88 284 GLY A CA 1
ATOM 2073 C C . GLY A 1 284 ? 8.844 46.625 -11.523 1 91.88 284 GLY A C 1
ATOM 2074 O O . GLY A 1 284 ? 7.672 46.312 -11.297 1 91.88 284 GLY A O 1
ATOM 2075 N N . GLU A 1 285 ? 9.859 45.844 -11.914 1 91.94 285 GLU A N 1
ATOM 2076 C CA . GLU A 1 285 ? 9.508 44.469 -12.297 1 91.94 285 GLU A CA 1
ATOM 2077 C C . GLU A 1 285 ? 9.727 43.5 -11.141 1 91.94 285 GLU A C 1
ATOM 2079 O O . GLU A 1 285 ? 9.5 42.281 -11.281 1 91.94 285 GLU A O 1
ATOM 2084 N N . GLY A 1 286 ? 10.086 44.125 -10.062 1 97.06 286 GLY A N 1
ATOM 2085 C CA . GLY A 1 286 ? 10.445 43.25 -8.953 1 97.06 286 GLY A CA 1
ATOM 2086 C C . GLY A 1 286 ? 9.617 43.5 -7.707 1 97.06 286 GLY A C 1
ATOM 2087 O O . GLY A 1 286 ? 8.664 44.281 -7.73 1 97.06 286 GLY A O 1
ATOM 2088 N N . PHE A 1 287 ? 9.961 42.75 -6.715 1 98.69 287 PHE A N 1
ATOM 2089 C CA . PHE A 1 287 ? 9.305 42.812 -5.414 1 98.69 287 PHE A CA 1
ATOM 2090 C C . PHE A 1 287 ? 10.336 43.031 -4.305 1 98.69 287 PHE A C 1
ATOM 2092 O O . PHE A 1 287 ? 11.336 42.312 -4.242 1 98.69 287 PHE A O 1
ATOM 2099 N N . ARG A 1 288 ? 10 43.938 -3.443 1 98.56 288 ARG A N 1
ATOM 2100 C CA . ARG A 1 288 ? 10.938 44.312 -2.387 1 98.56 288 ARG A CA 1
ATOM 2101 C C . ARG A 1 288 ? 10.398 43.906 -1.017 1 98.56 288 ARG A C 1
ATOM 2103 O O . ARG A 1 288 ? 9.219 44.125 -0.726 1 98.56 288 ARG A O 1
ATOM 2110 N N . CYS A 1 289 ? 11.195 43.406 -0.18 1 98.56 289 CYS A N 1
ATOM 2111 C CA . CYS A 1 289 ? 10.977 43.156 1.237 1 98.56 289 CYS A CA 1
ATOM 2112 C C . CYS A 1 289 ? 12.258 43.375 2.035 1 98.56 289 CYS A C 1
ATOM 2114 O O . CYS A 1 289 ? 13.266 42.688 1.792 1 98.56 289 CYS A O 1
ATOM 2116 N N . GLY A 1 290 ? 12.117 44.219 2.98 1 97.25 290 GLY A N 1
ATOM 2117 C CA . GLY A 1 290 ? 13.367 44.594 3.619 1 97.25 290 GLY A CA 1
ATOM 2118 C C . GLY A 1 290 ? 14.398 45.125 2.639 1 97.25 290 GLY A C 1
ATOM 2119 O O . GLY A 1 290 ? 14.094 46.031 1.834 1 97.25 290 GLY A O 1
ATOM 2120 N N . GLY A 1 291 ? 15.633 44.594 2.699 1 97.25 291 GLY A N 1
ATOM 2121 C CA . GLY A 1 291 ? 16.703 45.062 1.832 1 97.25 291 GLY A CA 1
ATOM 2122 C C . GLY A 1 291 ? 16.828 44.25 0.556 1 97.25 291 GLY A C 1
ATOM 2123 O O . GLY A 1 291 ? 17.75 44.469 -0.238 1 97.25 291 GLY A O 1
ATOM 2124 N N . TRP A 1 292 ? 15.867 43.406 0.4 1 98.25 292 TRP A N 1
ATOM 2125 C CA . TRP A 1 292 ? 15.977 42.5 -0.74 1 98.25 292 TRP A CA 1
ATOM 2126 C C . TRP A 1 292 ? 14.992 42.875 -1.84 1 98.25 292 TRP A C 1
ATOM 2128 O O . TRP A 1 292 ? 13.883 43.344 -1.556 1 98.25 292 TRP A O 1
ATOM 2138 N N . THR A 1 293 ? 15.367 42.688 -3.084 1 98.56 293 THR A N 1
ATOM 2139 C CA . THR A 1 293 ? 14.484 42.781 -4.242 1 98.56 293 THR A CA 1
ATOM 2140 C C . THR A 1 293 ? 14.578 41.531 -5.105 1 98.56 293 THR A C 1
ATOM 2142 O O . THR A 1 293 ? 15.672 41.125 -5.5 1 98.56 293 THR A O 1
ATOM 2145 N N . ALA A 1 294 ? 13.469 40.906 -5.332 1 98.81 294 ALA A N 1
ATOM 2146 C CA . ALA A 1 294 ? 13.406 39.688 -6.137 1 98.81 294 ALA A CA 1
ATOM 2147 C C . ALA A 1 294 ? 12.734 39.938 -7.48 1 98.81 294 ALA A C 1
ATOM 2149 O O . ALA A 1 294 ? 11.812 40.75 -7.57 1 98.81 294 ALA A O 1
ATOM 2150 N N . THR A 1 295 ? 13.141 39.281 -8.547 1 98.44 295 THR A N 1
ATOM 2151 C CA . THR A 1 295 ? 12.578 39.375 -9.883 1 98.44 295 THR A CA 1
ATOM 2152 C C . THR A 1 295 ? 12.406 38 -10.516 1 98.44 295 THR A C 1
ATOM 2154 O O . THR A 1 295 ? 13.062 37.031 -10.102 1 98.44 295 THR A O 1
ATOM 2157 N N . ALA A 1 296 ? 11.469 37.906 -11.406 1 98 296 ALA A N 1
ATOM 2158 C CA . ALA A 1 296 ? 11.297 36.719 -12.234 1 98 296 ALA A CA 1
ATOM 2159 C C . ALA A 1 296 ? 11.82 36.938 -13.648 1 98 296 ALA A C 1
ATOM 2161 O O . ALA A 1 296 ? 11.258 37.75 -14.398 1 98 296 ALA A O 1
ATOM 2162 N N . GLY A 1 297 ? 12.836 36.25 -13.945 1 95.88 297 GLY A N 1
ATOM 2163 C CA . GLY A 1 297 ? 13.352 36.312 -15.305 1 95.88 297 GLY A CA 1
ATOM 2164 C C . GLY A 1 297 ? 12.719 35.312 -16.234 1 95.88 297 GLY A C 1
ATOM 2165 O O . GLY A 1 297 ? 11.633 34.781 -15.961 1 95.88 297 GLY A O 1
ATOM 2166 N N . ALA A 1 298 ? 13.43 35.062 -17.328 1 94.12 298 ALA A N 1
ATOM 2167 C CA . ALA A 1 298 ? 12.922 34.125 -18.328 1 94.12 298 ALA A CA 1
ATOM 2168 C C . ALA A 1 298 ? 13.031 32.688 -17.828 1 94.12 298 ALA A C 1
ATOM 2170 O O . ALA A 1 298 ? 12.117 31.891 -18.016 1 94.12 298 ALA A O 1
ATOM 2171 N N . ASP A 1 299 ? 14.156 32.531 -17.078 1 96.69 299 ASP A N 1
ATOM 2172 C CA . ASP A 1 299 ? 14.367 31.125 -16.734 1 96.69 299 ASP A CA 1
ATOM 2173 C C . ASP A 1 299 ? 14.695 30.969 -15.25 1 96.69 299 ASP A C 1
ATOM 2175 O O . ASP A 1 299 ? 14.734 29.844 -14.734 1 96.69 299 ASP A O 1
ATOM 2179 N N . ARG A 1 300 ? 14.953 32.062 -14.625 1 97.94 300 ARG A N 1
ATOM 2180 C CA . ARG A 1 300 ? 15.375 31.938 -13.234 1 97.94 300 ARG A CA 1
ATOM 2181 C C . ARG A 1 300 ? 14.859 33.094 -12.398 1 97.94 300 ARG A C 1
ATOM 2183 O O . ARG A 1 300 ? 14.555 34.188 -12.93 1 97.94 300 ARG A O 1
ATOM 2190 N N . LEU A 1 301 ? 14.828 32.875 -11.117 1 98.44 301 LEU A N 1
ATOM 2191 C CA . LEU A 1 301 ? 14.562 33.938 -10.156 1 98.44 301 LEU A CA 1
ATOM 2192 C C . LEU A 1 301 ? 15.844 34.688 -9.797 1 98.44 301 LEU A C 1
ATOM 2194 O O . LEU A 1 301 ? 16.906 34.062 -9.641 1 98.44 301 LEU A O 1
ATOM 2198 N N . GLY A 1 302 ? 15.625 36 -9.734 1 98.12 302 GLY A N 1
ATOM 2199 C CA . GLY A 1 302 ? 16.734 36.844 -9.312 1 98.12 302 GLY A CA 1
ATOM 2200 C C . GLY A 1 302 ? 16.531 37.438 -7.934 1 98.12 302 GLY A C 1
ATOM 2201 O O . GLY A 1 302 ? 15.391 37.688 -7.527 1 98.12 302 GLY A O 1
ATOM 2202 N N . LEU A 1 303 ? 17.641 37.656 -7.262 1 98.44 303 LEU A N 1
ATOM 2203 C CA . LEU A 1 303 ? 17.609 38.25 -5.934 1 98.44 303 LEU A CA 1
ATOM 2204 C C . LEU A 1 303 ? 18.797 39.219 -5.746 1 98.44 303 LEU A C 1
ATOM 2206 O O . LEU A 1 303 ? 19.953 38.812 -5.93 1 98.44 303 LEU A O 1
ATOM 2210 N N . ASP A 1 304 ? 18.422 40.438 -5.402 1 97.56 304 ASP A N 1
ATOM 2211 C CA . ASP A 1 304 ? 19.453 41.438 -5.148 1 97.56 304 ASP A CA 1
ATOM 2212 C C . ASP A 1 304 ? 19.219 42.125 -3.807 1 97.56 304 ASP A C 1
ATOM 2214 O O . ASP A 1 304 ? 18.062 42.312 -3.375 1 97.56 304 ASP A O 1
ATOM 2218 N N . GLY A 1 305 ? 20.375 42.562 -3.221 1 97.44 305 GLY A N 1
ATOM 2219 C CA . GLY A 1 305 ? 20.266 43.25 -1.958 1 97.44 305 GLY A CA 1
ATOM 2220 C C . GLY A 1 305 ? 20.922 42.531 -0.803 1 97.44 305 GLY A C 1
ATOM 2221 O O . GLY A 1 305 ? 21.812 41.719 -1.011 1 97.44 305 GLY A O 1
ATOM 2222 N N . GLU A 1 306 ? 20.562 43 0.408 1 97.31 306 GLU A N 1
ATOM 2223 C CA . GLU A 1 306 ? 21.062 42.406 1.655 1 97.31 306 GLU A CA 1
ATOM 2224 C C . GLU A 1 306 ? 20.031 42.562 2.775 1 97.31 306 GLU A C 1
ATOM 2226 O O . GLU A 1 306 ? 19.109 43.375 2.688 1 97.31 306 GLU A O 1
ATOM 2231 N N . GLY A 1 307 ? 20.25 41.688 3.775 1 97.12 307 GLY A N 1
ATOM 2232 C CA . GLY A 1 307 ? 19.312 41.719 4.895 1 97.12 307 GLY A CA 1
ATOM 2233 C C . GLY A 1 307 ? 19.031 40.375 5.484 1 97.12 307 GLY A C 1
ATOM 2234 O O . GLY A 1 307 ? 19.844 39.438 5.387 1 97.12 307 GLY A O 1
ATOM 2235 N N . GLU A 1 308 ? 17.922 40.312 6.148 1 96.94 308 GLU A N 1
ATOM 2236 C CA . GLU A 1 308 ? 17.5 39.031 6.758 1 96.94 308 GLU A CA 1
ATOM 2237 C C . GLU A 1 308 ? 17.078 38.031 5.695 1 96.94 308 GLU A C 1
ATOM 2239 O O . GLU A 1 308 ? 16.344 38.375 4.766 1 96.94 308 GLU A O 1
ATOM 2244 N N . ALA A 1 309 ? 17.469 36.844 5.84 1 97.62 309 ALA A N 1
ATOM 2245 C CA . ALA A 1 309 ? 17.219 35.812 4.859 1 97.62 309 ALA A CA 1
ATOM 2246 C C . ALA A 1 309 ? 15.727 35.625 4.605 1 97.62 309 ALA A C 1
ATOM 2248 O O . ALA A 1 309 ? 15.305 35.438 3.461 1 97.62 309 ALA A O 1
ATOM 2249 N N . LEU A 1 310 ? 14.906 35.781 5.609 1 98 310 LEU A N 1
ATOM 2250 C CA . LEU A 1 310 ? 13.477 35.531 5.48 1 98 310 LEU A CA 1
ATOM 2251 C C . LEU A 1 310 ? 12.828 36.625 4.625 1 98 310 LEU A C 1
ATOM 2253 O O . LEU A 1 310 ? 11.852 36.375 3.924 1 98 310 LEU A O 1
ATOM 2257 N N . ASP A 1 311 ? 13.305 37.781 4.73 1 98.38 311 ASP A N 1
ATOM 2258 C CA . ASP A 1 311 ? 12.805 38.875 3.867 1 98.38 311 ASP A CA 1
ATOM 2259 C C . ASP A 1 311 ? 13.07 38.562 2.396 1 98.38 311 ASP A C 1
ATOM 2261 O O . ASP A 1 311 ? 12.219 38.781 1.539 1 98.38 311 ASP A O 1
ATOM 2265 N N . GLY A 1 312 ? 14.25 38.031 2.227 1 98.62 312 GLY A N 1
ATOM 2266 C CA . GLY A 1 312 ? 14.586 37.625 0.877 1 98.62 312 GLY A CA 1
ATOM 2267 C C . GLY A 1 312 ? 13.664 36.531 0.356 1 98.62 312 GLY A C 1
ATOM 2268 O O . GLY A 1 312 ? 13.242 36.562 -0.803 1 98.62 312 GLY A O 1
ATOM 2269 N N . LEU A 1 313 ? 13.383 35.562 1.208 1 98.75 313 LEU A N 1
ATOM 2270 C CA . LEU A 1 313 ? 12.5 34.5 0.827 1 98.75 313 LEU A CA 1
ATOM 2271 C C . LEU A 1 313 ? 11.102 35 0.514 1 98.75 313 LEU A C 1
ATOM 2273 O O . LEU A 1 313 ? 10.469 34.562 -0.451 1 98.75 313 LEU A O 1
ATOM 2277 N N . ARG A 1 314 ? 10.586 35.938 1.266 1 98.62 314 ARG A N 1
ATOM 2278 C CA . ARG A 1 314 ? 9.273 36.531 1.028 1 98.62 314 ARG A CA 1
ATOM 2279 C C . ARG A 1 314 ? 9.242 37.25 -0.315 1 98.62 314 ARG A C 1
ATOM 2281 O O . ARG A 1 314 ? 8.273 37.125 -1.068 1 98.62 314 ARG A O 1
ATOM 2288 N N . ALA A 1 315 ? 10.289 37.969 -0.563 1 98.75 315 ALA A N 1
ATOM 2289 C CA . ALA A 1 315 ? 10.383 38.656 -1.854 1 98.75 315 ALA A CA 1
ATOM 2290 C C . ALA A 1 315 ? 10.383 37.625 -3.002 1 98.75 315 ALA A C 1
ATOM 2292 O O . ALA A 1 315 ? 9.719 37.844 -4.02 1 98.75 315 ALA A O 1
ATOM 2293 N N . LEU A 1 316 ? 11.141 36.594 -2.814 1 98.81 316 LEU A N 1
ATOM 2294 C CA . LEU A 1 316 ? 11.203 35.562 -3.828 1 98.81 316 LEU A CA 1
ATOM 2295 C C . LEU A 1 316 ? 9.836 34.906 -4.031 1 98.81 316 LEU A C 1
ATOM 2297 O O . LEU A 1 316 ? 9.453 34.594 -5.156 1 98.81 316 LEU A O 1
ATOM 2301 N N . CYS A 1 317 ? 9.133 34.688 -2.945 1 98.75 317 CYS A N 1
ATOM 2302 C CA . CYS A 1 317 ? 7.781 34.156 -3.064 1 98.75 317 CYS A CA 1
ATOM 2303 C C . CYS A 1 317 ? 6.914 35.062 -3.943 1 98.75 317 CYS A C 1
ATOM 2305 O O . CYS A 1 317 ? 6.207 34.562 -4.828 1 98.75 317 CYS A O 1
ATOM 2307 N N . ALA A 1 318 ? 6.973 36.312 -3.723 1 98.62 318 ALA A N 1
ATOM 2308 C CA . ALA A 1 318 ? 6.172 37.281 -4.496 1 98.62 318 ALA A CA 1
ATOM 2309 C C . ALA A 1 318 ? 6.512 37.188 -5.98 1 98.62 318 ALA A C 1
ATOM 2311 O O . ALA A 1 318 ? 5.617 37.125 -6.828 1 98.62 318 ALA A O 1
ATOM 2312 N N . ALA A 1 319 ? 7.777 37.156 -6.281 1 98.56 319 ALA A N 1
ATOM 2313 C CA . ALA A 1 319 ? 8.211 37.062 -7.672 1 98.56 319 ALA A CA 1
ATOM 2314 C C . ALA A 1 319 ? 7.758 35.75 -8.297 1 98.56 319 ALA A C 1
ATOM 2316 O O . ALA A 1 319 ? 7.195 35.75 -9.398 1 98.56 319 ALA A O 1
ATOM 2317 N N . ALA A 1 320 ? 7.969 34.688 -7.594 1 98.62 320 ALA A N 1
ATOM 2318 C CA . ALA A 1 320 ? 7.664 33.344 -8.086 1 98.62 320 ALA A CA 1
ATOM 2319 C C . ALA A 1 320 ? 6.16 33.156 -8.289 1 98.62 320 ALA A C 1
ATOM 2321 O O . ALA A 1 320 ? 5.719 32.719 -9.344 1 98.62 320 ALA A O 1
ATOM 2322 N N . TRP A 1 321 ? 5.387 33.531 -7.27 1 98.38 321 TRP A N 1
ATOM 2323 C CA . TRP A 1 321 ? 3.949 33.25 -7.281 1 98.38 321 TRP A CA 1
ATOM 2324 C C . TRP A 1 321 ? 3.238 34.156 -8.289 1 98.38 321 TRP A C 1
ATOM 2326 O O . TRP A 1 321 ? 2.27 33.75 -8.93 1 98.38 321 TRP A O 1
ATOM 2336 N N . THR A 1 322 ? 3.672 35.375 -8.422 1 97.38 322 THR A N 1
ATOM 2337 C CA . THR A 1 322 ? 3.119 36.25 -9.438 1 97.38 322 THR A CA 1
ATOM 2338 C C . THR A 1 322 ? 3.389 35.719 -10.836 1 97.38 322 THR A C 1
ATOM 2340 O O . THR A 1 322 ? 2.498 35.688 -11.688 1 97.38 322 THR A O 1
ATOM 2343 N N . ALA A 1 323 ? 4.578 35.281 -11.039 1 97.25 323 ALA A N 1
ATOM 2344 C CA . ALA A 1 323 ? 4.941 34.719 -12.344 1 97.25 323 ALA A CA 1
ATOM 2345 C C . ALA A 1 323 ? 4.125 33.469 -12.648 1 97.25 323 ALA A C 1
ATOM 2347 O O . ALA A 1 323 ? 3.742 33.219 -13.797 1 97.25 323 ALA A O 1
ATOM 2348 N N . ALA A 1 324 ? 3.863 32.719 -11.656 1 97.31 324 ALA A N 1
ATOM 2349 C CA . ALA A 1 324 ? 3.201 31.438 -11.828 1 97.31 324 ALA A CA 1
ATOM 2350 C C . ALA A 1 324 ? 1.696 31.609 -12.008 1 97.31 324 ALA A C 1
ATOM 2352 O O . ALA A 1 324 ? 1.027 30.734 -12.57 1 97.31 324 ALA A O 1
ATOM 2353 N N . GLY A 1 325 ? 1.127 32.719 -11.461 1 96.5 325 GLY A N 1
ATOM 2354 C CA . GLY A 1 325 ? -0.319 32.875 -11.492 1 96.5 325 GLY A CA 1
ATOM 2355 C C . GLY A 1 325 ? -1.055 31.781 -10.75 1 96.5 325 GLY A C 1
ATOM 2356 O O . GLY A 1 325 ? -0.807 31.547 -9.57 1 96.5 325 GLY A O 1
ATOM 2357 N N . ASP A 1 326 ? -1.811 31 -11.57 1 96.19 326 ASP A N 1
ATOM 2358 C CA . ASP A 1 326 ? -2.625 29.953 -10.961 1 96.19 326 ASP A CA 1
ATOM 2359 C C . ASP A 1 326 ? -1.882 28.609 -10.953 1 96.19 326 ASP A C 1
ATOM 2361 O O . ASP A 1 326 ? -2.43 27.594 -10.516 1 96.19 326 ASP A O 1
ATOM 2365 N N . GLY A 1 327 ? -0.644 28.641 -11.391 1 97.25 327 GLY A N 1
ATOM 2366 C CA . GLY A 1 327 ? 0.135 27.406 -11.461 1 97.25 327 GLY A CA 1
ATOM 2367 C C . GLY A 1 327 ? 1.284 27.375 -10.477 1 97.25 327 GLY A C 1
ATOM 2368 O O . GLY A 1 327 ? 1.228 28.016 -9.43 1 97.25 327 GLY A O 1
ATOM 2369 N N . SER A 1 328 ? 2.268 26.5 -10.75 1 97.94 328 SER A N 1
ATOM 2370 C CA . SER A 1 328 ? 3.49 26.359 -9.961 1 97.94 328 SER A CA 1
ATOM 2371 C C . SER A 1 328 ? 4.68 27 -10.672 1 97.94 328 SER A C 1
ATOM 2373 O O . SER A 1 328 ? 4.812 26.875 -11.891 1 97.94 328 SER A O 1
ATOM 2375 N N . CYS A 1 329 ? 5.434 27.688 -9.945 1 97.25 329 CYS A N 1
ATOM 2376 C CA . CYS A 1 329 ? 6.621 28.312 -10.523 1 97.25 329 CYS A CA 1
ATOM 2377 C C . CYS A 1 329 ? 7.648 27.25 -10.922 1 97.25 329 CYS A C 1
ATOM 2379 O O . CYS A 1 329 ? 8.047 26.422 -10.102 1 97.25 329 CYS A O 1
ATOM 2381 N N . ALA A 1 330 ? 8.117 27.359 -12.156 1 96.88 330 ALA A N 1
ATOM 2382 C CA . ALA A 1 330 ? 9.086 26.391 -12.68 1 96.88 330 ALA A CA 1
ATOM 2383 C C . ALA A 1 330 ? 10.461 27.031 -12.844 1 96.88 330 ALA A C 1
ATOM 2385 O O . ALA A 1 330 ? 11.398 26.375 -13.305 1 96.88 330 ALA A O 1
ATOM 2386 N N . LEU A 1 331 ? 10.609 28.281 -12.461 1 97.44 331 LEU A N 1
ATOM 2387 C CA . LEU A 1 331 ? 11.867 29 -12.633 1 97.44 331 LEU A CA 1
ATOM 2388 C C . LEU A 1 331 ? 12.93 28.453 -11.688 1 97.44 331 LEU A C 1
ATOM 2390 O O . LEU A 1 331 ? 12.633 28.094 -10.547 1 97.44 331 LEU A O 1
ATOM 2394 N N . GLU A 1 332 ? 14.18 28.5 -12.18 1 97.31 332 GLU A N 1
ATOM 2395 C CA . GLU A 1 332 ? 15.297 28.078 -11.352 1 97.31 332 GLU A CA 1
ATOM 2396 C C . GLU A 1 332 ? 15.531 29.031 -10.195 1 97.31 332 GLU A C 1
ATOM 2398 O O . GLU A 1 332 ? 15.586 30.25 -10.391 1 97.31 332 GLU A O 1
ATOM 2403 N N . ALA A 1 333 ? 15.656 28.516 -9.008 1 97.69 333 ALA A N 1
ATOM 2404 C CA . ALA A 1 333 ? 15.758 29.375 -7.828 1 97.69 333 ALA A CA 1
ATOM 2405 C C . ALA A 1 333 ? 17.016 29.062 -7.023 1 97.69 333 ALA A C 1
ATOM 2407 O O . ALA A 1 333 ? 17.266 29.688 -5.992 1 97.69 333 ALA A O 1
ATOM 2408 N N . GLY A 1 334 ? 17.781 28.078 -7.43 1 97.38 334 GLY A N 1
ATOM 2409 C CA . GLY A 1 334 ? 18.922 27.578 -6.684 1 97.38 334 GLY A CA 1
ATOM 2410 C C . GLY A 1 334 ? 19.891 28.656 -6.254 1 97.38 334 GLY A C 1
ATOM 2411 O O . GLY A 1 334 ? 20.266 28.719 -5.082 1 97.38 334 GLY A O 1
ATOM 2412 N N . LYS A 1 335 ? 20.328 29.516 -7.172 1 96 335 LYS A N 1
ATOM 2413 C CA . LYS A 1 335 ? 21.297 30.578 -6.887 1 96 335 LYS A CA 1
ATOM 2414 C C . LYS A 1 335 ? 20.75 31.594 -5.906 1 96 335 LYS A C 1
ATOM 2416 O O . LYS A 1 335 ? 21.438 32.031 -4.988 1 96 335 LYS A O 1
ATOM 2421 N N . ALA A 1 336 ? 19.531 32 -6.09 1 97.94 336 ALA A N 1
ATOM 2422 C CA . ALA A 1 336 ? 18.875 32.969 -5.207 1 97.94 336 ALA A CA 1
ATOM 2423 C C . ALA A 1 336 ? 18.75 32.406 -3.791 1 97.94 336 ALA A C 1
ATOM 2425 O O . ALA A 1 336 ? 19.031 33.125 -2.814 1 97.94 336 ALA A O 1
ATOM 2426 N N . LEU A 1 337 ? 18.312 31.188 -3.684 1 98.25 337 LEU A N 1
ATOM 2427 C CA . LEU A 1 337 ? 18.141 30.547 -2.381 1 98.25 337 LEU A CA 1
ATOM 2428 C C . LEU A 1 337 ? 19.484 30.359 -1.688 1 98.25 337 LEU A C 1
ATOM 2430 O O . LEU A 1 337 ? 19.594 30.5 -0.467 1 98.25 337 LEU A O 1
ATOM 2434 N N . ALA A 1 338 ? 20.516 30.016 -2.42 1 97.25 338 ALA A N 1
ATOM 2435 C CA . ALA A 1 338 ? 21.859 29.875 -1.861 1 97.25 338 ALA A CA 1
ATOM 2436 C C . ALA A 1 338 ? 22.328 31.172 -1.233 1 97.25 338 ALA A C 1
ATOM 2438 O O . ALA A 1 338 ? 23.016 31.156 -0.203 1 97.25 338 ALA A O 1
ATOM 2439 N N . ARG A 1 339 ? 22 32.281 -1.854 1 96.62 339 ARG A N 1
ATOM 2440 C CA . ARG A 1 339 ? 22.359 33.594 -1.331 1 96.62 339 ARG A CA 1
ATOM 2441 C C . ARG A 1 339 ? 21.75 33.812 0.045 1 96.62 339 ARG A C 1
ATOM 2443 O O . ARG A 1 339 ? 22.312 34.562 0.862 1 96.62 339 ARG A O 1
ATOM 2450 N N . LEU A 1 340 ? 20.656 33.156 0.26 1 97.56 340 LEU A N 1
ATOM 2451 C CA . LEU A 1 340 ? 19.953 33.312 1.524 1 97.56 340 LEU A CA 1
ATOM 2452 C C . LEU A 1 340 ? 20.344 32.219 2.518 1 97.56 340 LEU A C 1
ATOM 2454 O O . LEU A 1 340 ? 19.938 32.281 3.68 1 97.56 340 LEU A O 1
ATOM 2458 N N . GLY A 1 341 ? 21.062 31.203 2.078 1 95.31 341 GLY A N 1
ATOM 2459 C CA . GLY A 1 341 ? 21.375 30.062 2.916 1 95.31 341 GLY A CA 1
ATOM 2460 C C . GLY A 1 341 ? 20.203 29.141 3.131 1 95.31 341 GLY A C 1
ATOM 2461 O O . GLY A 1 341 ? 20.031 28.562 4.211 1 95.31 341 GLY A O 1
ATOM 2462 N N . LEU A 1 342 ? 19.375 29.172 2.172 1 91.31 342 LEU A N 1
ATOM 2463 C CA . LEU A 1 342 ? 18.156 28.375 2.291 1 91.31 342 LEU A CA 1
ATOM 2464 C C . LEU A 1 342 ? 18.078 27.328 1.188 1 91.31 342 LEU A C 1
ATOM 2466 O O . LEU A 1 342 ? 18.547 27.547 0.074 1 91.31 342 LEU A O 1
ATOM 2470 N N . MET B 1 1 ? 11.641 -18.906 -39.156 1 28.62 1 MET B N 1
ATOM 2471 C CA . MET B 1 1 ? 10.195 -19.016 -39.344 1 28.62 1 MET B CA 1
ATOM 2472 C C . MET B 1 1 ? 9.445 -18.406 -38.156 1 28.62 1 MET B C 1
ATOM 2474 O O . MET B 1 1 ? 9.734 -18.75 -37 1 28.62 1 MET B O 1
ATOM 2478 N N . SER B 1 2 ? 9 -17.172 -38 1 37.88 2 SER B N 1
ATOM 2479 C CA . SER B 1 2 ? 8.516 -16.312 -36.938 1 37.88 2 SER B CA 1
ATOM 2480 C C . SER B 1 2 ? 7.531 -17.047 -36.031 1 37.88 2 SER B C 1
ATOM 2482 O O . SER B 1 2 ? 6.473 -17.484 -36.5 1 37.88 2 SER B O 1
ATOM 2484 N N . GLN B 1 3 ? 7.859 -17.984 -35.188 1 47.81 3 GLN B N 1
ATOM 2485 C CA . GLN B 1 3 ? 7.027 -18.891 -34.406 1 47.81 3 GLN B CA 1
ATOM 2486 C C . GLN B 1 3 ? 5.797 -18.188 -33.875 1 47.81 3 GLN B C 1
ATOM 2488 O O . GLN B 1 3 ? 5.918 -17.234 -33.094 1 47.81 3 GLN B O 1
ATOM 2493 N N . GLY B 1 4 ? 4.652 -18 -34.594 1 72.94 4 GLY B N 1
ATOM 2494 C CA . GLY B 1 4 ? 3.389 -17.297 -34.406 1 72.94 4 GLY B CA 1
ATOM 2495 C C . GLY B 1 4 ? 2.781 -17.531 -33.031 1 72.94 4 GLY B C 1
ATOM 2496 O O . GLY B 1 4 ? 3.174 -18.469 -32.312 1 72.94 4 GLY B O 1
ATOM 2497 N N . VAL B 1 5 ? 2.078 -16.625 -32.375 1 91.31 5 VAL B N 1
ATOM 2498 C CA . VAL B 1 5 ? 1.428 -16.703 -31.078 1 91.31 5 VAL B CA 1
ATOM 2499 C C . VAL B 1 5 ? 0.426 -17.844 -31.062 1 91.31 5 VAL B C 1
ATOM 2501 O O . VAL B 1 5 ? -0.123 -18.219 -32.094 1 91.31 5 VAL B O 1
ATOM 2504 N N . ARG B 1 6 ? 0.342 -18.516 -29.969 1 96.44 6 ARG B N 1
ATOM 2505 C CA . ARG B 1 6 ? -0.635 -19.594 -29.812 1 96.44 6 ARG B CA 1
ATOM 2506 C C . ARG B 1 6 ? -2.047 -19.094 -30.109 1 96.44 6 ARG B C 1
ATOM 2508 O O . ARG B 1 6 ? -2.498 -18.109 -29.516 1 96.44 6 ARG B O 1
ATOM 2515 N N . THR B 1 7 ? -2.748 -19.828 -31.016 1 97.38 7 THR B N 1
ATOM 2516 C CA . THR B 1 7 ? -4.07 -19.359 -31.422 1 97.38 7 THR B CA 1
ATOM 2517 C C . THR B 1 7 ? -5.141 -20.375 -31 1 97.38 7 THR B C 1
ATOM 2519 O O . THR B 1 7 ? -6.332 -20.141 -31.234 1 97.38 7 THR B O 1
ATOM 2522 N N . ARG B 1 8 ? -4.719 -21.469 -30.469 1 97.75 8 ARG B N 1
ATOM 2523 C CA . ARG B 1 8 ? -5.645 -22.469 -29.953 1 97.75 8 ARG B CA 1
ATOM 2524 C C . ARG B 1 8 ? -4.945 -23.422 -28.984 1 97.75 8 ARG B C 1
ATOM 2526 O O . ARG B 1 8 ? -3.732 -23.625 -29.078 1 97.75 8 ARG B O 1
ATOM 2533 N N . PRO B 1 9 ? -5.715 -24.062 -28.062 1 98.44 9 PRO B N 1
ATOM 2534 C CA . PRO B 1 9 ? -5.133 -25.141 -27.281 1 98.44 9 PRO B CA 1
ATOM 2535 C C . PRO B 1 9 ? -4.652 -26.312 -28.141 1 98.44 9 PRO B C 1
ATOM 2537 O O . PRO B 1 9 ? -5.223 -26.578 -29.203 1 98.44 9 PRO B O 1
ATOM 2540 N N . GLU B 1 10 ? -3.646 -26.953 -27.703 1 97.75 10 GLU B N 1
ATOM 2541 C CA . GLU B 1 10 ? -3.055 -28.047 -28.469 1 97.75 10 GLU B CA 1
ATOM 2542 C C . GLU B 1 10 ? -3.723 -29.391 -28.125 1 97.75 10 GLU B C 1
ATOM 2544 O O . GLU B 1 10 ? -4.332 -29.531 -27.062 1 97.75 10 GLU B O 1
ATOM 2549 N N . GLY B 1 11 ? -3.641 -30.266 -29.078 1 97.38 11 GLY B N 1
ATOM 2550 C CA . GLY B 1 11 ? -4.043 -31.641 -28.828 1 97.38 11 GLY B CA 1
ATOM 2551 C C . GLY B 1 11 ? -2.9 -32.531 -28.359 1 97.38 11 GLY B C 1
ATOM 2552 O O . GLY B 1 11 ? -1.732 -32.125 -28.453 1 97.38 11 GLY B O 1
ATOM 2553 N N . SER B 1 12 ? -3.271 -33.625 -27.734 1 97.94 12 SER B N 1
ATOM 2554 C CA . SER B 1 12 ? -2.324 -34.656 -27.328 1 97.94 12 SER B CA 1
ATOM 2555 C C . SER B 1 12 ? -2.902 -36.062 -27.531 1 97.94 12 SER B C 1
ATOM 2557 O O . SER B 1 12 ? -3.998 -36.375 -27.062 1 97.94 12 SER B O 1
ATOM 2559 N N . GLY B 1 13 ? -2.189 -36.875 -28.219 1 97 13 GLY B N 1
ATOM 2560 C CA . GLY B 1 13 ? -2.65 -38.25 -28.5 1 97 13 GLY B CA 1
ATOM 2561 C C . GLY B 1 13 ? -2.463 -39.188 -27.328 1 97 13 GLY B C 1
ATOM 2562 O O . GLY B 1 13 ? -2.988 -40.312 -27.344 1 97 13 GLY B O 1
ATOM 2563 N N . GLN B 1 14 ? -1.805 -38.875 -26.375 1 97.38 14 GLN B N 1
ATOM 2564 C CA . GLN B 1 14 ? -1.579 -39.656 -25.172 1 97.38 14 GLN B CA 1
ATOM 2565 C C . GLN B 1 14 ? -1.876 -38.844 -23.906 1 97.38 14 GLN B C 1
ATOM 2567 O O . GLN B 1 14 ? -1.92 -37.625 -23.969 1 97.38 14 GLN B O 1
ATOM 2572 N N . PRO B 1 15 ? -2.061 -39.625 -22.828 1 98.44 15 PRO B N 1
ATOM 2573 C CA . PRO B 1 15 ? -2.229 -38.906 -21.562 1 98.44 15 PRO B CA 1
ATOM 2574 C C . PRO B 1 15 ? -1.066 -37.969 -21.266 1 98.44 15 PRO B C 1
ATOM 2576 O O . PRO B 1 15 ? 0.09 -38.281 -21.531 1 98.44 15 PRO B O 1
ATOM 2579 N N . LEU B 1 16 ? -1.407 -36.781 -20.766 1 98.75 16 LEU B N 1
ATOM 2580 C CA . LEU B 1 16 ? -0.369 -35.781 -20.484 1 98.75 16 LEU B CA 1
ATOM 2581 C C . LEU B 1 16 ? 0.646 -36.312 -19.484 1 98.75 16 LEU B C 1
ATOM 2583 O O . LEU B 1 16 ? 1.834 -36 -19.562 1 98.75 16 LEU B O 1
ATOM 2587 N N . SER B 1 17 ? 0.186 -37.219 -18.547 1 98.69 17 SER B N 1
ATOM 2588 C CA . SER B 1 17 ? 1.069 -37.844 -17.562 1 98.69 17 SER B CA 1
ATOM 2589 C C . SER B 1 17 ? 2.076 -38.781 -18.203 1 98.69 17 SER B C 1
ATOM 2591 O O . SER B 1 17 ? 3.066 -39.156 -17.578 1 98.69 17 SER B O 1
ATOM 2593 N N . GLU B 1 18 ? 1.843 -39.188 -19.438 1 98.19 18 GLU B N 1
ATOM 2594 C CA . GLU B 1 18 ? 2.777 -40 -20.203 1 98.19 18 GLU B CA 1
ATOM 2595 C C . GLU B 1 18 ? 3.645 -39.156 -21.125 1 98.19 18 GLU B C 1
ATOM 2597 O O . GLU B 1 18 ? 4.797 -39.5 -21.391 1 98.19 18 GLU B O 1
ATOM 2602 N N . ALA B 1 19 ? 3.072 -38.094 -21.578 1 98 19 ALA B N 1
ATOM 2603 C CA . ALA B 1 19 ? 3.75 -37.219 -22.547 1 98 19 ALA B CA 1
ATOM 2604 C C . ALA B 1 19 ? 4.82 -36.375 -21.859 1 98 19 ALA B C 1
ATOM 2606 O O . ALA B 1 19 ? 5.797 -35.969 -22.5 1 98 19 ALA B O 1
ATOM 2607 N N . TYR B 1 20 ? 4.711 -36.094 -20.641 1 98.38 20 TYR B N 1
ATOM 2608 C CA . TYR B 1 20 ? 5.621 -35.25 -19.859 1 98.38 20 TYR B CA 1
ATOM 2609 C C . TYR B 1 20 ? 6.219 -36.031 -18.703 1 98.38 20 TYR B C 1
ATOM 2611 O O . TYR B 1 20 ? 5.57 -36.906 -18.141 1 98.38 20 TYR B O 1
ATOM 2619 N N . ASP B 1 21 ? 7.398 -35.688 -18.281 1 98.25 21 ASP B N 1
ATOM 2620 C CA . ASP B 1 21 ? 8.078 -36.469 -17.25 1 98.25 21 ASP B CA 1
ATOM 2621 C C . ASP B 1 21 ? 7.789 -35.938 -15.859 1 98.25 21 ASP B C 1
ATOM 2623 O O . ASP B 1 21 ? 7.898 -36.656 -14.867 1 98.25 21 ASP B O 1
ATOM 2627 N N . THR B 1 22 ? 7.457 -34.625 -15.742 1 98.38 22 THR B N 1
ATOM 2628 C CA . THR B 1 22 ? 7.258 -33.969 -14.445 1 98.38 22 THR B CA 1
ATOM 2629 C C . THR B 1 22 ? 6.102 -33 -14.508 1 98.38 22 THR B C 1
ATOM 2631 O O . THR B 1 22 ? 6.016 -32.188 -15.438 1 98.38 22 THR B O 1
ATOM 2634 N N . ALA B 1 23 ? 5.199 -33.094 -13.602 1 98.69 23 ALA B N 1
ATOM 2635 C CA . ALA B 1 23 ? 4.184 -32.062 -13.406 1 98.69 23 ALA B CA 1
ATOM 2636 C C . ALA B 1 23 ? 4.633 -31.047 -12.367 1 98.69 23 ALA B C 1
ATOM 2638 O O . ALA B 1 23 ? 5.02 -31.422 -11.25 1 98.69 23 ALA B O 1
ATOM 2639 N N . LEU B 1 24 ? 4.73 -29.797 -12.734 1 98.5 24 LEU B N 1
ATOM 2640 C CA . LEU B 1 24 ? 4.926 -28.672 -11.812 1 98.5 24 LEU B CA 1
ATOM 2641 C C . LEU B 1 24 ? 3.592 -28.062 -11.406 1 98.5 24 LEU B C 1
ATOM 2643 O O . LEU B 1 24 ? 3.01 -27.281 -12.156 1 98.5 24 LEU B O 1
ATOM 2647 N N . LEU B 1 25 ? 3.145 -28.422 -10.211 1 98.69 25 LEU B N 1
ATOM 2648 C CA . LEU B 1 25 ? 1.757 -28.203 -9.812 1 98.69 25 LEU B CA 1
ATOM 2649 C C . LEU B 1 25 ? 1.641 -27.016 -8.875 1 98.69 25 LEU B C 1
ATOM 2651 O O . LEU B 1 25 ? 2.299 -26.969 -7.836 1 98.69 25 LEU B O 1
ATOM 2655 N N . ASP B 1 26 ? 0.823 -26.062 -9.258 1 97.81 26 ASP B N 1
ATOM 2656 C CA . ASP B 1 26 ? 0.361 -25.094 -8.273 1 97.81 26 ASP B CA 1
ATOM 2657 C C . ASP B 1 26 ? -0.436 -25.781 -7.16 1 97.81 26 ASP B C 1
ATOM 2659 O O . ASP B 1 26 ? -0.943 -26.891 -7.348 1 97.81 26 ASP B O 1
ATOM 2663 N N . LEU B 1 27 ? -0.502 -25.141 -6.027 1 96.38 27 LEU B N 1
ATOM 2664 C CA . LEU B 1 27 ? -1.198 -25.75 -4.902 1 96.38 27 LEU B CA 1
ATOM 2665 C C . LEU B 1 27 ? -2.586 -25.156 -4.727 1 96.38 27 LEU B C 1
ATOM 2667 O O . LEU B 1 27 ? -3.594 -25.797 -5.008 1 96.38 27 LEU B O 1
ATOM 2671 N N . ASP B 1 28 ? -2.682 -23.906 -4.434 1 92.5 28 ASP B N 1
ATOM 2672 C CA . ASP B 1 28 ? -3.945 -23.234 -4.148 1 92.5 28 ASP B CA 1
ATOM 2673 C C . ASP B 1 28 ? -4.809 -23.125 -5.402 1 92.5 28 ASP B C 1
ATOM 2675 O O . ASP B 1 28 ? -4.398 -22.516 -6.398 1 92.5 28 ASP B O 1
ATOM 2679 N N . GLY B 1 29 ? -5.902 -23.766 -5.363 1 93.75 29 GLY B N 1
ATOM 2680 C CA . GLY B 1 29 ? -6.832 -23.734 -6.48 1 93.75 29 GLY B CA 1
ATOM 2681 C C . GLY B 1 29 ? -6.633 -24.875 -7.461 1 93.75 29 GLY B C 1
ATOM 2682 O O . GLY B 1 29 ? -7.402 -25.016 -8.414 1 93.75 29 GLY B O 1
ATOM 2683 N N . VAL B 1 30 ? -5.605 -25.672 -7.207 1 97.56 30 VAL B N 1
ATOM 2684 C CA . VAL B 1 30 ? -5.289 -26.766 -8.109 1 97.56 30 VAL B CA 1
ATOM 2685 C C . VAL B 1 30 ? -5.332 -28.094 -7.344 1 97.56 30 VAL B C 1
ATOM 2687 O O . VAL B 1 30 ? -6.09 -29 -7.699 1 97.56 30 VAL B O 1
ATOM 2690 N N . VAL B 1 31 ? -4.582 -28.141 -6.258 1 97.88 31 VAL B N 1
ATOM 2691 C CA . VAL B 1 31 ? -4.512 -29.359 -5.453 1 97.88 31 VAL B CA 1
ATOM 2692 C C . VAL B 1 31 ? -5.469 -29.25 -4.27 1 97.88 31 VAL B C 1
ATOM 2694 O O . VAL B 1 31 ? -6.18 -30.219 -3.953 1 97.88 31 VAL B O 1
ATOM 2697 N N . TYR B 1 32 ? -5.441 -28.047 -3.662 1 94.12 32 TYR B N 1
ATOM 2698 C CA . TYR B 1 32 ? -6.359 -27.828 -2.551 1 94.12 32 TYR B CA 1
ATOM 2699 C C . TYR B 1 32 ? -6.91 -26.406 -2.572 1 94.12 32 TYR B C 1
ATOM 2701 O O . TYR B 1 32 ? -6.379 -25.547 -3.268 1 94.12 32 TYR B O 1
ATOM 2709 N N . ALA B 1 33 ? -7.977 -26.203 -1.979 1 86.94 33 ALA B N 1
ATOM 2710 C CA . ALA B 1 33 ? -8.602 -24.906 -1.691 1 86.94 33 ALA B CA 1
ATOM 2711 C C . ALA B 1 33 ? -8.922 -24.766 -0.206 1 86.94 33 ALA B C 1
ATOM 2713 O O . ALA B 1 33 ? -9.68 -25.562 0.347 1 86.94 33 ALA B O 1
ATOM 2714 N N . GLY B 1 34 ? -8.25 -23.719 0.387 1 78.81 34 GLY B N 1
ATOM 2715 C CA . GLY B 1 34 ? -8.383 -23.656 1.834 1 78.81 34 GLY B CA 1
ATOM 2716 C C . GLY B 1 34 ? -7.773 -24.859 2.539 1 78.81 34 GLY B C 1
ATOM 2717 O O . GLY B 1 34 ? -6.594 -25.156 2.346 1 78.81 34 GLY B O 1
ATOM 2718 N N . GLY B 1 35 ? -8.492 -25.641 3.24 1 82.19 35 GLY B N 1
ATOM 2719 C CA . GLY B 1 35 ? -8 -26.797 3.99 1 82.19 35 GLY B CA 1
ATOM 2720 C C . GLY B 1 35 ? -8.406 -28.125 3.387 1 82.19 35 GLY B C 1
ATOM 2721 O O . GLY B 1 35 ? -8.078 -29.172 3.924 1 82.19 35 GLY B O 1
ATOM 2722 N N . ASN B 1 36 ? -8.977 -28.031 2.15 1 90.75 36 ASN B N 1
ATOM 2723 C CA . ASN B 1 36 ? -9.508 -29.266 1.578 1 90.75 36 ASN B CA 1
ATOM 2724 C C . ASN B 1 36 ? -8.938 -29.531 0.189 1 90.75 36 ASN B C 1
ATOM 2726 O O . ASN B 1 36 ? -8.688 -28.594 -0.573 1 90.75 36 ASN B O 1
ATOM 2730 N N . ALA B 1 37 ? -8.828 -30.828 -0.119 1 95.75 37 ALA B N 1
ATOM 2731 C CA . ALA B 1 37 ? -8.391 -31.203 -1.459 1 95.75 37 ALA B CA 1
ATOM 2732 C C . ALA B 1 37 ? -9.461 -30.875 -2.498 1 95.75 37 ALA B C 1
ATOM 2734 O O . ALA B 1 37 ? -10.656 -31.047 -2.242 1 95.75 37 ALA B O 1
ATOM 2735 N N . ILE B 1 38 ? -9.031 -30.453 -3.596 1 96.31 38 ILE B N 1
ATOM 2736 C CA . ILE B 1 38 ? -9.93 -30.234 -4.727 1 96.31 38 ILE B CA 1
ATOM 2737 C C . ILE B 1 38 ? -10.461 -31.578 -5.227 1 96.31 38 ILE B C 1
ATOM 2739 O O . ILE B 1 38 ? -9.742 -32.594 -5.195 1 96.31 38 ILE B O 1
ATOM 2743 N N . ALA B 1 39 ? -11.656 -31.578 -5.734 1 96.19 39 ALA B N 1
ATOM 2744 C CA . ALA B 1 39 ? -12.273 -32.812 -6.227 1 96.19 39 ALA B CA 1
ATOM 2745 C C . ALA B 1 39 ? -11.367 -33.5 -7.234 1 96.19 39 ALA B C 1
ATOM 2747 O O . ALA B 1 39 ? -10.805 -32.875 -8.125 1 96.19 39 ALA B O 1
ATOM 2748 N N . HIS B 1 40 ? -11.125 -34.812 -7.051 1 97.81 40 HIS B N 1
ATOM 2749 C CA . HIS B 1 40 ? -10.406 -35.719 -7.934 1 97.81 40 HIS B CA 1
ATOM 2750 C C . HIS B 1 40 ? -8.898 -35.5 -7.84 1 97.81 40 HIS B C 1
ATOM 2752 O O . HIS B 1 40 ? -8.125 -36.219 -8.477 1 97.81 40 HIS B O 1
ATOM 2758 N N . ALA B 1 41 ? -8.438 -34.531 -7.07 1 98.31 41 ALA B N 1
ATOM 2759 C CA . ALA B 1 41 ? -7.016 -34.188 -7.031 1 98.31 41 ALA B CA 1
ATOM 2760 C C . ALA B 1 41 ? -6.195 -35.375 -6.496 1 98.31 41 ALA B C 1
ATOM 2762 O O . ALA B 1 41 ? -5.234 -35.812 -7.137 1 98.31 41 ALA B O 1
ATOM 2763 N N . VAL B 1 42 ? -6.598 -35.906 -5.406 1 98.19 42 VAL B N 1
ATOM 2764 C CA . VAL B 1 42 ? -5.844 -36.938 -4.723 1 98.19 42 VAL B CA 1
ATOM 2765 C C . VAL B 1 42 ? -5.719 -38.156 -5.629 1 98.19 42 VAL B C 1
ATOM 2767 O O . VAL B 1 42 ? -4.609 -38.656 -5.895 1 98.19 42 VAL B O 1
ATOM 2770 N N . GLU B 1 43 ? -6.809 -38.625 -6.164 1 98.25 43 GLU B N 1
ATOM 2771 C CA . GLU B 1 43 ? -6.824 -39.812 -7.008 1 98.25 43 GLU B CA 1
ATOM 2772 C C . GLU B 1 43 ? -6.039 -39.562 -8.297 1 98.25 43 GLU B C 1
ATOM 2774 O O . GLU B 1 43 ? -5.289 -40.438 -8.734 1 98.25 43 GLU B O 1
ATOM 2779 N N . SER B 1 44 ? -6.203 -38.438 -8.859 1 98.69 44 SER B N 1
ATOM 2780 C CA . SER B 1 44 ? -5.535 -38.125 -10.117 1 98.69 44 SER B CA 1
ATOM 2781 C C . SER B 1 44 ? -4.02 -38.094 -9.945 1 98.69 44 SER B C 1
ATOM 2783 O O . SER B 1 44 ? -3.279 -38.625 -10.773 1 98.69 44 SER B O 1
ATOM 2785 N N . LEU B 1 45 ? -3.58 -37.469 -8.883 1 98.62 45 LEU B N 1
ATOM 2786 C CA . LEU B 1 45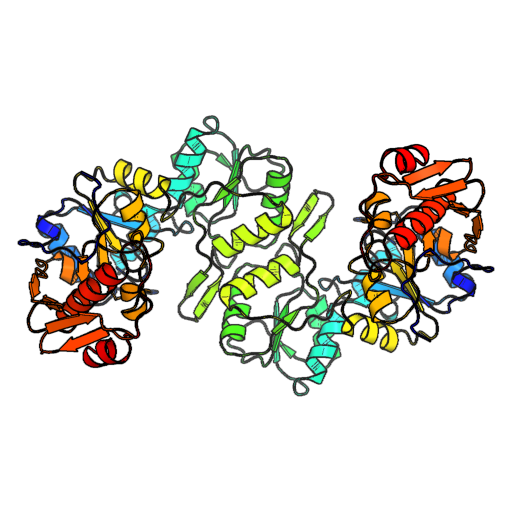 ? -2.146 -37.344 -8.641 1 98.62 45 LEU B CA 1
ATOM 2787 C C . LEU B 1 45 ? -1.529 -38.688 -8.297 1 98.62 45 LEU B C 1
ATOM 2789 O O . LEU B 1 45 ? -0.404 -38.969 -8.703 1 98.62 45 LEU B O 1
ATOM 2793 N N . GLU B 1 46 ? -2.248 -39.5 -7.594 1 98.06 46 GLU B N 1
ATOM 2794 C CA . GLU B 1 46 ? -1.782 -40.844 -7.301 1 98.06 46 GLU B CA 1
ATOM 2795 C C . GLU B 1 46 ? -1.595 -41.656 -8.586 1 98.06 46 GLU B C 1
ATOM 2797 O O . GLU B 1 46 ? -0.578 -42.344 -8.758 1 98.06 46 GLU B O 1
ATOM 2802 N N . ARG B 1 47 ? -2.555 -41.562 -9.422 1 98.31 47 ARG B N 1
ATOM 2803 C CA . ARG B 1 47 ? -2.488 -42.312 -10.68 1 98.31 47 ARG B CA 1
ATOM 2804 C C . ARG B 1 47 ? -1.336 -41.812 -11.547 1 98.31 47 ARG B C 1
ATOM 2806 O O . ARG B 1 47 ? -0.623 -42.625 -12.156 1 98.31 47 ARG B O 1
ATOM 2813 N N . ALA B 1 48 ? -1.176 -40.531 -11.641 1 98.5 48 ALA B N 1
ATOM 2814 C CA . ALA B 1 48 ? -0.07 -39.969 -12.406 1 98.5 48 ALA B CA 1
ATOM 2815 C C . ALA B 1 48 ? 1.275 -40.438 -11.852 1 98.5 48 ALA B C 1
ATOM 2817 O O . ALA B 1 48 ? 2.156 -40.844 -12.609 1 98.5 48 ALA B O 1
ATOM 2818 N N . ARG B 1 49 ? 1.367 -40.344 -10.555 1 97.75 49 ARG B N 1
ATOM 2819 C CA . ARG B 1 49 ? 2.604 -40.75 -9.891 1 97.75 49 ARG B CA 1
ATOM 2820 C C . ARG B 1 49 ? 2.902 -42.219 -10.117 1 97.75 49 ARG B C 1
ATOM 2822 O O . ARG B 1 49 ? 4.035 -42.594 -10.43 1 97.75 49 ARG B O 1
ATOM 2829 N N . THR B 1 50 ? 1.907 -43.062 -9.969 1 97.12 50 THR B N 1
ATOM 2830 C CA . THR B 1 50 ? 2.059 -44.5 -10.156 1 97.12 50 THR B CA 1
ATOM 2831 C C . THR B 1 50 ? 2.422 -44.812 -11.602 1 97.12 50 THR B C 1
ATOM 2833 O O . THR B 1 50 ? 3.109 -45.812 -11.867 1 97.12 50 THR B O 1
ATOM 2836 N N . GLY B 1 51 ? 1.955 -44 -12.469 1 97.31 51 GLY B N 1
ATOM 2837 C CA . GLY B 1 51 ? 2.26 -44.156 -13.883 1 97.31 51 GLY B CA 1
ATOM 2838 C C . GLY B 1 51 ? 3.65 -43.688 -14.25 1 97.31 51 GLY B C 1
ATOM 2839 O O . GLY B 1 51 ? 4.086 -43.844 -15.391 1 97.31 51 GLY B O 1
ATOM 2840 N N . GLY B 1 52 ? 4.34 -43.094 -13.312 1 96.75 52 GLY B N 1
ATOM 2841 C CA . GLY B 1 52 ? 5.738 -42.75 -13.539 1 96.75 52 GLY B CA 1
ATOM 2842 C C . GLY B 1 52 ? 6 -41.25 -13.617 1 96.75 52 GLY B C 1
ATOM 2843 O O . GLY B 1 52 ? 7.148 -40.844 -13.734 1 96.75 52 GLY B O 1
ATOM 2844 N N . MET B 1 53 ? 5.023 -40.438 -13.578 1 98 53 MET B N 1
ATOM 2845 C CA . MET B 1 53 ? 5.227 -39 -13.641 1 98 53 MET B CA 1
ATOM 2846 C C . MET B 1 53 ? 5.734 -38.469 -12.305 1 98 53 MET B C 1
ATOM 2848 O O . MET B 1 53 ? 5.191 -38.781 -11.25 1 98 53 MET B O 1
ATOM 2852 N N . ARG B 1 54 ? 6.738 -37.688 -12.344 1 97.5 54 ARG B N 1
ATOM 2853 C CA . ARG B 1 54 ? 7.188 -37 -11.148 1 97.5 54 ARG B CA 1
ATOM 2854 C C . ARG B 1 54 ? 6.273 -35.812 -10.82 1 97.5 54 ARG B C 1
ATOM 2856 O O . ARG B 1 54 ? 5.867 -35.062 -11.719 1 97.5 54 ARG B O 1
ATOM 2863 N N . LEU B 1 55 ? 5.93 -35.719 -9.516 1 98.25 55 LEU B N 1
ATOM 2864 C CA . LEU B 1 55 ? 5.078 -34.625 -9.062 1 98.25 55 LEU B CA 1
ATOM 2865 C C .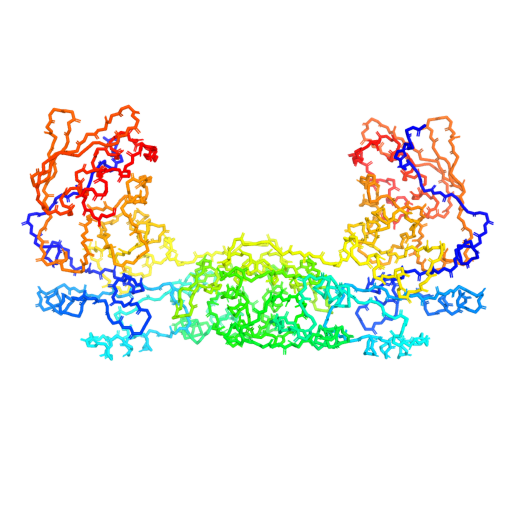 LEU B 1 55 ? 5.871 -33.625 -8.227 1 98.25 55 LEU B C 1
ATOM 2867 O O . LEU B 1 55 ? 6.5 -34.031 -7.23 1 98.25 55 LEU B O 1
ATOM 2871 N N . ALA B 1 56 ? 5.926 -32.406 -8.68 1 98.31 56 ALA B N 1
ATOM 2872 C CA . ALA B 1 56 ? 6.52 -31.312 -7.934 1 98.31 56 ALA B CA 1
ATOM 2873 C C . ALA B 1 56 ? 5.492 -30.219 -7.648 1 98.31 56 ALA B C 1
ATOM 2875 O O . ALA B 1 56 ? 4.703 -29.859 -8.523 1 98.31 56 ALA B O 1
ATOM 2876 N N . TYR B 1 57 ? 5.465 -29.781 -6.426 1 98.5 57 TYR B N 1
ATOM 2877 C CA . TYR B 1 57 ? 4.512 -28.766 -6.004 1 98.5 57 TYR B CA 1
ATOM 2878 C C . TYR B 1 57 ? 5.188 -27.406 -5.867 1 98.5 57 TYR B C 1
ATOM 2880 O O . TYR B 1 57 ? 6.113 -27.25 -5.07 1 98.5 57 TYR B O 1
ATOM 2888 N N . VAL B 1 58 ? 4.711 -26.453 -6.656 1 97.88 58 VAL B N 1
ATOM 2889 C CA . VAL B 1 58 ? 5.34 -25.141 -6.777 1 97.88 58 VAL B CA 1
ATOM 2890 C C . VAL B 1 58 ? 4.398 -24.078 -6.234 1 97.88 58 VAL B C 1
ATOM 2892 O O . VAL B 1 58 ? 3.307 -23.859 -6.77 1 97.88 58 VAL B O 1
ATOM 2895 N N . THR B 1 59 ? 4.785 -23.391 -5.176 1 96.12 59 THR B N 1
ATOM 2896 C CA . THR B 1 59 ? 3.889 -22.438 -4.527 1 96.12 59 THR B CA 1
ATOM 2897 C C . THR B 1 59 ? 4.594 -21.109 -4.293 1 96.12 59 THR B C 1
ATOM 2899 O O . THR B 1 59 ? 5.777 -21.078 -3.943 1 96.12 59 THR B O 1
ATOM 2902 N N . ASN B 1 60 ? 3.895 -19.984 -4.484 1 95.94 60 ASN B N 1
ATOM 2903 C CA . ASN B 1 60 ? 4.395 -18.656 -4.141 1 95.94 60 ASN B CA 1
ATOM 2904 C C . ASN B 1 60 ? 4.453 -18.453 -2.631 1 95.94 60 ASN B C 1
ATOM 2906 O O . ASN B 1 60 ? 5.059 -17.5 -2.154 1 95.94 60 ASN B O 1
ATOM 2910 N N . ASN B 1 61 ? 3.873 -19.375 -1.907 1 92.25 61 ASN B N 1
ATOM 2911 C CA . ASN B 1 61 ? 3.848 -19.25 -0.454 1 92.25 61 ASN B CA 1
ATOM 2912 C C . ASN B 1 61 ? 5.254 -19.281 0.137 1 92.25 61 ASN B C 1
ATOM 2914 O O . ASN B 1 61 ? 6.031 -20.188 -0.152 1 92.25 61 ASN B O 1
ATOM 2918 N N . ALA B 1 62 ? 5.52 -18.266 0.915 1 96.38 62 ALA B N 1
ATOM 2919 C CA . ALA B 1 62 ? 6.84 -18.188 1.535 1 96.38 62 ALA B CA 1
ATOM 2920 C C . ALA B 1 62 ? 6.738 -18.281 3.055 1 96.38 62 ALA B C 1
ATOM 2922 O O . ALA B 1 62 ? 7.742 -18.156 3.76 1 96.38 62 ALA B O 1
ATOM 2923 N N . LEU B 1 63 ? 5.531 -18.453 3.596 1 95.56 63 LEU B N 1
ATOM 2924 C CA . LEU B 1 63 ? 5.301 -18.469 5.035 1 95.56 63 LEU B CA 1
ATOM 2925 C C . LEU B 1 63 ? 5.82 -19.75 5.664 1 95.56 63 LEU B C 1
ATOM 2927 O O . LEU B 1 63 ? 6.523 -19.719 6.676 1 95.56 63 LEU B O 1
ATOM 2931 N N . ARG B 1 64 ? 5.52 -20.875 5.043 1 95 64 ARG B N 1
ATOM 2932 C CA . ARG B 1 64 ? 5.809 -22.188 5.602 1 95 64 ARG B CA 1
ATOM 2933 C C . ARG B 1 64 ? 6.98 -22.844 4.879 1 95 64 ARG B C 1
ATOM 2935 O O . ARG B 1 64 ? 7.109 -22.719 3.66 1 95 64 ARG B O 1
ATOM 2942 N N . PRO B 1 65 ? 7.777 -23.578 5.629 1 97.44 65 PRO B N 1
ATOM 2943 C CA . PRO B 1 65 ? 8.836 -24.344 4.973 1 97.44 65 PRO B CA 1
ATOM 2944 C C . PRO B 1 65 ? 8.289 -25.531 4.18 1 97.44 65 PRO B C 1
ATOM 2946 O O . PRO B 1 65 ? 7.152 -25.953 4.398 1 97.44 65 PRO B O 1
ATOM 2949 N N . PRO B 1 66 ? 9.086 -26.062 3.299 1 97.44 66 PRO B N 1
ATOM 2950 C CA . PRO B 1 66 ? 8.656 -27.172 2.438 1 97.44 66 PRO B CA 1
ATOM 2951 C C . PRO B 1 66 ? 8.141 -28.375 3.23 1 97.44 66 PRO B C 1
ATOM 2953 O O . PRO B 1 66 ? 7.172 -29.016 2.82 1 97.44 66 PRO B O 1
ATOM 2956 N N . ASP B 1 67 ? 8.727 -28.625 4.383 1 97.75 67 ASP B N 1
ATOM 2957 C CA . ASP B 1 67 ? 8.312 -29.781 5.172 1 97.75 67 ASP B CA 1
ATOM 2958 C C . ASP B 1 67 ? 6.891 -29.609 5.699 1 97.75 67 ASP B C 1
ATOM 2960 O O . ASP B 1 67 ? 6.117 -30.562 5.754 1 97.75 67 ASP B O 1
ATOM 2964 N N . ALA B 1 68 ? 6.578 -28.422 6.098 1 96.56 68 ALA B N 1
ATOM 2965 C CA . ALA B 1 68 ? 5.227 -28.141 6.57 1 96.56 68 ALA B CA 1
ATOM 2966 C C . ALA B 1 68 ? 4.211 -28.25 5.438 1 96.56 68 ALA B C 1
ATOM 2968 O O . ALA B 1 68 ? 3.117 -28.797 5.629 1 96.56 68 ALA B O 1
ATOM 2969 N N . VAL B 1 69 ? 4.523 -27.797 4.277 1 95.94 69 VAL B N 1
ATOM 2970 C CA . VAL B 1 69 ? 3.65 -27.891 3.113 1 95.94 69 VAL B CA 1
ATOM 2971 C C . VAL B 1 69 ? 3.449 -29.359 2.742 1 95.94 69 VAL B C 1
ATOM 2973 O O . VAL B 1 69 ? 2.32 -29.797 2.504 1 95.94 69 VAL B O 1
ATOM 2976 N N . ALA B 1 70 ? 4.543 -30.094 2.76 1 97.69 70 ALA B N 1
ATOM 2977 C CA . ALA B 1 70 ? 4.488 -31.516 2.469 1 97.69 70 ALA B CA 1
ATOM 2978 C C . ALA B 1 70 ? 3.604 -32.25 3.477 1 97.69 70 ALA B C 1
ATOM 2980 O O . ALA B 1 70 ? 2.824 -33.125 3.105 1 97.69 70 ALA B O 1
ATOM 2981 N N . GLY B 1 71 ? 3.779 -31.875 4.734 1 97.38 71 GLY B N 1
ATOM 2982 C CA . GLY B 1 71 ? 2.938 -32.469 5.77 1 97.38 71 GLY B CA 1
ATOM 2983 C C . GLY B 1 71 ? 1.457 -32.25 5.52 1 97.38 71 GLY B C 1
ATOM 2984 O O . GLY B 1 71 ? 0.658 -33.188 5.676 1 97.38 71 GLY B O 1
ATOM 2985 N N . HIS B 1 72 ? 1.111 -31.094 5.105 1 95.56 72 HIS B N 1
ATOM 2986 C CA . HIS B 1 72 ? -0.283 -30.781 4.809 1 95.56 72 HIS B CA 1
ATOM 2987 C C . HIS B 1 72 ? -0.798 -31.625 3.65 1 95.56 72 HIS B C 1
ATOM 2989 O O . HIS B 1 72 ? -1.907 -32.156 3.713 1 95.56 72 HIS B O 1
ATOM 2995 N N . LEU B 1 73 ? -0.029 -31.75 2.582 1 97 73 LEU B N 1
ATOM 2996 C CA . LEU B 1 73 ? -0.398 -32.562 1.432 1 97 73 LEU B CA 1
ATOM 2997 C C . LEU B 1 73 ? -0.584 -34.031 1.838 1 97 73 LEU B C 1
ATOM 2999 O O . LEU B 1 73 ? -1.534 -34.688 1.402 1 97 73 LEU B O 1
ATOM 3003 N N . THR B 1 74 ? 0.255 -34.469 2.717 1 97.44 74 THR B N 1
ATOM 3004 C CA . THR B 1 74 ? 0.167 -35.812 3.205 1 97.44 74 THR B CA 1
ATOM 3005 C C . THR B 1 74 ? -1.116 -36.031 4.004 1 97.44 74 THR B C 1
ATOM 3007 O O . THR B 1 74 ? -1.777 -37.062 3.871 1 97.44 74 THR B O 1
ATOM 3010 N N . GLU B 1 75 ? -1.438 -35.062 4.773 1 96.88 75 GLU B N 1
ATOM 3011 C CA . GLU B 1 75 ? -2.676 -35.094 5.543 1 96.88 75 GLU B CA 1
ATOM 3012 C C . GLU B 1 75 ? -3.896 -35.156 4.629 1 96.88 75 GLU B C 1
ATOM 3014 O O . GLU B 1 75 ? -4.918 -35.75 4.988 1 96.88 75 GLU B O 1
ATOM 3019 N N . LEU B 1 76 ? -3.781 -34.625 3.445 1 96.06 76 LEU B N 1
ATOM 3020 C CA . LEU B 1 76 ? -4.883 -34.625 2.486 1 96.06 76 LEU B CA 1
ATOM 3021 C C . LEU B 1 76 ? -4.938 -35.938 1.706 1 96.06 76 LEU B C 1
ATOM 3023 O O . LEU B 1 76 ? -5.855 -36.156 0.91 1 96.06 76 LEU B O 1
ATOM 3027 N N . GLY B 1 77 ? -3.889 -36.75 1.887 1 96.25 77 GLY B N 1
ATOM 3028 C CA . GLY B 1 77 ? -3.877 -38.062 1.218 1 96.25 77 GLY B CA 1
ATOM 3029 C C . GLY B 1 77 ? -2.908 -38.125 0.052 1 96.25 77 GLY B C 1
ATOM 3030 O O . GLY B 1 77 ? -2.961 -39.031 -0.759 1 96.25 77 GLY B O 1
ATOM 3031 N N . ILE B 1 78 ? -2.053 -37.188 -0.085 1 96.88 78 ILE B N 1
ATOM 3032 C CA . ILE B 1 78 ? -1.05 -37.125 -1.145 1 96.88 78 ILE B CA 1
ATOM 3033 C C . ILE B 1 78 ? 0.343 -37.312 -0.545 1 96.88 78 ILE B C 1
ATOM 3035 O O . ILE B 1 78 ? 0.958 -36.344 -0.084 1 96.88 78 ILE B O 1
ATOM 3039 N N . PRO B 1 79 ? 0.808 -38.531 -0.515 1 96.19 79 PRO B N 1
ATOM 3040 C CA . PRO B 1 79 ? 2.156 -38.719 0.025 1 96.19 79 PRO B CA 1
ATOM 3041 C C . PRO B 1 79 ? 3.184 -37.781 -0.619 1 96.19 79 PRO B C 1
ATOM 3043 O O . PRO B 1 79 ? 3.383 -37.812 -1.835 1 96.19 79 PRO B O 1
ATOM 3046 N N . THR B 1 80 ? 3.746 -36.906 0.159 1 97.06 80 THR B N 1
ATOM 3047 C CA . THR B 1 80 ? 4.633 -35.875 -0.338 1 97.06 80 THR B CA 1
ATOM 3048 C C . THR B 1 80 ? 5.816 -35.656 0.605 1 97.06 80 THR B C 1
ATOM 3050 O O . THR B 1 80 ? 5.652 -35.688 1.827 1 97.06 80 THR B O 1
ATOM 3053 N N . GLY B 1 81 ? 7.016 -35.594 0.08 1 97.06 81 GLY B N 1
ATOM 3054 C CA . GLY B 1 81 ? 8.188 -35.219 0.842 1 97.06 81 GLY B CA 1
ATOM 3055 C C . GLY B 1 81 ? 8.578 -33.75 0.625 1 97.06 81 GLY B C 1
ATOM 3056 O O . GLY B 1 81 ? 8.125 -33.125 -0.327 1 97.06 81 GLY B O 1
ATOM 3057 N N . ALA B 1 82 ? 9.43 -33.25 1.469 1 97.12 82 ALA B N 1
ATOM 3058 C CA . ALA B 1 82 ? 9.867 -31.844 1.385 1 97.12 82 ALA B CA 1
ATOM 3059 C C . ALA B 1 82 ? 10.539 -31.562 0.045 1 97.12 82 ALA B C 1
ATOM 3061 O O . ALA B 1 82 ? 10.43 -30.469 -0.496 1 97.12 82 ALA B O 1
ATOM 3062 N N . ASP B 1 83 ? 11.188 -32.531 -0.525 1 96.5 83 ASP B N 1
ATOM 3063 C CA . ASP B 1 83 ? 11.93 -32.344 -1.769 1 96.5 83 ASP B CA 1
ATOM 3064 C C . ASP B 1 83 ? 10.992 -32.188 -2.957 1 96.5 83 ASP B C 1
ATOM 3066 O O . ASP B 1 83 ? 11.414 -31.766 -4.035 1 96.5 83 ASP B O 1
ATOM 3070 N N . ASP B 1 84 ? 9.742 -32.531 -2.732 1 96.94 84 ASP B N 1
ATOM 3071 C CA . ASP B 1 84 ? 8.75 -32.406 -3.795 1 96.94 84 ASP B CA 1
ATOM 3072 C C . ASP B 1 84 ? 8.141 -31 -3.818 1 96.94 84 ASP B C 1
ATOM 3074 O O . ASP B 1 84 ? 7.363 -30.672 -4.715 1 96.94 84 ASP B O 1
ATOM 3078 N N . VAL B 1 85 ? 8.484 -30.203 -2.828 1 98.06 85 VAL B N 1
ATOM 3079 C CA . VAL B 1 85 ? 7.863 -28.891 -2.67 1 98.06 85 VAL B CA 1
ATOM 3080 C C . VAL B 1 85 ? 8.883 -27.797 -2.963 1 98.06 85 VAL B C 1
ATOM 3082 O O . VAL B 1 85 ? 9.984 -27.797 -2.412 1 98.06 85 VAL B O 1
ATOM 3085 N N . ILE B 1 86 ? 8.547 -26.922 -3.891 1 97.75 86 ILE B N 1
ATOM 3086 C CA . ILE B 1 86 ? 9.359 -25.766 -4.223 1 97.75 86 ILE B CA 1
A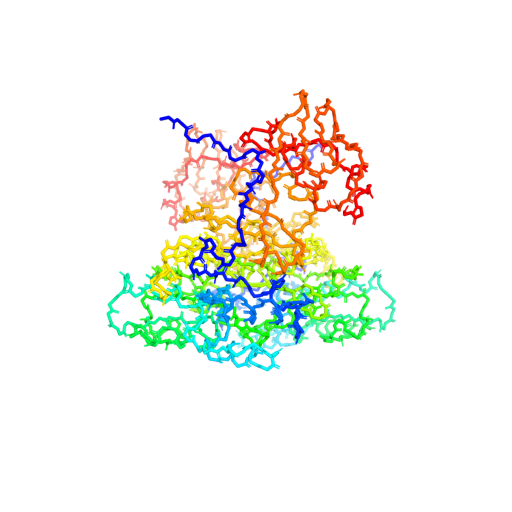TOM 3087 C C . ILE B 1 86 ? 8.594 -24.484 -3.871 1 97.75 86 ILE B C 1
ATOM 3089 O O . ILE B 1 86 ? 7.473 -24.281 -4.336 1 97.75 86 ILE B O 1
ATOM 3093 N N . THR B 1 87 ? 9.172 -23.609 -3.041 1 97.75 87 THR B N 1
ATOM 3094 C CA . THR B 1 87 ? 8.5 -22.406 -2.568 1 97.75 87 THR B CA 1
ATOM 3095 C C . THR B 1 87 ? 9.172 -21.156 -3.129 1 97.75 87 THR B C 1
ATOM 3097 O O . THR B 1 87 ? 10.328 -21.203 -3.547 1 97.75 87 THR B O 1
ATOM 3100 N N . SER B 1 88 ? 8.461 -20.078 -3.117 1 98.12 88 SER B N 1
ATOM 3101 C CA . SER B 1 88 ? 9.031 -18.797 -3.518 1 98.12 88 SER B CA 1
ATOM 3102 C C . SER B 1 88 ? 10.125 -18.344 -2.549 1 98.12 88 SER B C 1
ATOM 3104 O O . SER B 1 88 ? 11.008 -17.578 -2.918 1 98.12 88 SER B O 1
ATOM 3106 N N . ALA B 1 89 ? 10.047 -18.812 -1.279 1 98.56 89 ALA B N 1
ATOM 3107 C CA . ALA B 1 89 ? 11.109 -18.562 -0.311 1 98.56 89 ALA B CA 1
ATOM 3108 C C . ALA B 1 89 ? 12.445 -19.125 -0.792 1 98.56 89 ALA B C 1
ATOM 3110 O O . ALA B 1 89 ? 13.477 -18.469 -0.721 1 98.56 89 ALA B O 1
ATOM 3111 N N . GLN B 1 90 ? 12.391 -20.312 -1.308 1 98.38 90 GLN B N 1
ATOM 3112 C CA . GLN B 1 90 ? 13.602 -20.969 -1.816 1 98.38 90 GLN B CA 1
ATOM 3113 C C . GLN B 1 90 ? 14.141 -20.234 -3.043 1 98.38 90 GLN B C 1
ATOM 3115 O O . GLN B 1 90 ? 15.352 -20.031 -3.166 1 98.38 90 GLN B O 1
ATOM 3120 N N . ALA B 1 91 ? 13.25 -19.844 -3.926 1 98.19 91 ALA B N 1
ATOM 3121 C CA . ALA B 1 91 ? 13.648 -19.141 -5.141 1 98.19 91 ALA B CA 1
ATOM 3122 C C . ALA B 1 91 ? 14.328 -17.812 -4.801 1 98.19 91 ALA B C 1
ATOM 3124 O O . ALA B 1 91 ? 15.375 -17.484 -5.363 1 98.19 91 ALA B O 1
ATOM 3125 N N . VAL B 1 92 ? 13.797 -17.062 -3.842 1 98.75 92 VAL B N 1
ATOM 3126 C CA . VAL B 1 92 ? 14.344 -15.75 -3.535 1 98.75 92 VAL B CA 1
ATOM 3127 C C . VAL B 1 92 ? 15.648 -15.906 -2.75 1 98.75 92 VAL B C 1
ATOM 3129 O O . VAL B 1 92 ? 16.578 -15.102 -2.908 1 98.75 92 VAL B O 1
ATOM 3132 N N . ALA B 1 93 ? 15.727 -16.938 -1.92 1 98.69 93 ALA B N 1
ATOM 3133 C CA . ALA B 1 93 ? 16.969 -17.203 -1.203 1 98.69 93 ALA B CA 1
ATOM 3134 C C . ALA B 1 93 ? 18.109 -17.469 -2.174 1 98.69 93 ALA B C 1
ATOM 3136 O O . ALA B 1 93 ? 19.234 -17 -1.977 1 98.69 93 ALA B O 1
ATOM 3137 N N . ARG B 1 94 ? 17.859 -18.219 -3.209 1 98.12 94 ARG B N 1
ATOM 3138 C CA . ARG B 1 94 ? 18.875 -18.453 -4.227 1 98.12 94 ARG B CA 1
ATOM 3139 C C . ARG B 1 94 ? 19.266 -17.156 -4.93 1 98.12 94 ARG B C 1
ATOM 3141 O O . ARG B 1 94 ? 20.453 -16.875 -5.117 1 98.12 94 ARG B O 1
ATOM 3148 N N . LEU B 1 95 ? 18.266 -16.422 -5.312 1 98.06 95 LEU B N 1
ATOM 3149 C CA . LEU B 1 95 ? 18.5 -15.148 -5.98 1 98.06 95 LEU B CA 1
ATOM 3150 C C . LEU B 1 95 ? 19.422 -14.266 -5.152 1 98.06 95 LEU B C 1
ATOM 3152 O O . LEU B 1 95 ? 20.359 -13.672 -5.688 1 98.06 95 LEU B O 1
ATOM 3156 N N . ILE B 1 96 ? 19.203 -14.18 -3.848 1 98.69 96 ILE B N 1
ATOM 3157 C CA . ILE B 1 96 ? 20 -13.359 -2.936 1 98.69 96 ILE B CA 1
ATOM 3158 C C . ILE B 1 96 ? 21.406 -13.93 -2.82 1 98.69 96 ILE B C 1
ATOM 3160 O O . ILE B 1 96 ? 22.391 -13.203 -2.934 1 98.69 96 ILE B O 1
ATOM 3164 N N . SER B 1 97 ? 21.531 -15.242 -2.656 1 98.44 97 SER B N 1
ATOM 3165 C CA . SER B 1 97 ? 22.812 -15.891 -2.402 1 98.44 97 SER B CA 1
ATOM 3166 C C . SER B 1 97 ? 23.766 -15.688 -3.572 1 98.44 97 SER B C 1
ATOM 3168 O O . SER B 1 97 ? 24.984 -15.703 -3.393 1 98.44 97 SER B O 1
ATOM 3170 N N . GLU B 1 98 ? 23.203 -15.477 -4.691 1 97.88 98 GLU B N 1
ATOM 3171 C CA . GLU B 1 98 ? 24.031 -15.273 -5.887 1 97.88 98 GLU B CA 1
ATOM 3172 C C . GLU B 1 98 ? 24.531 -13.836 -5.969 1 97.88 98 GLU B C 1
ATOM 3174 O O . GLU B 1 98 ? 25.406 -13.523 -6.781 1 97.88 98 GLU B O 1
ATOM 3179 N N . GLN B 1 99 ? 24.094 -12.977 -5.055 1 98.31 99 GLN B N 1
ATOM 3180 C CA . GLN B 1 99 ? 24.422 -11.555 -5.191 1 98.31 99 GLN B CA 1
ATOM 3181 C C . GLN B 1 99 ? 25.141 -11.039 -3.953 1 98.31 99 GLN B C 1
ATOM 3183 O O . GLN B 1 99 ? 25.594 -9.883 -3.924 1 98.31 99 GLN B O 1
ATOM 3188 N N . VAL B 1 100 ? 25.219 -11.859 -2.867 1 98.38 100 VAL B N 1
ATOM 3189 C CA . VAL B 1 100 ? 25.828 -11.398 -1.626 1 98.38 100 VAL B CA 1
ATOM 3190 C C . VAL B 1 100 ? 26.859 -12.414 -1.153 1 98.38 100 VAL B C 1
ATOM 3192 O O . VAL B 1 100 ? 26.844 -13.57 -1.583 1 98.38 100 VAL B O 1
ATOM 3195 N N . PRO B 1 101 ? 27.828 -12.117 -0.24 1 97.69 101 PRO B N 1
ATOM 3196 C CA . PRO B 1 101 ? 28.812 -13.062 0.267 1 97.69 101 PRO B CA 1
ATOM 3197 C C . PRO B 1 101 ? 28.188 -14.188 1.096 1 97.69 101 PRO B C 1
ATOM 3199 O O . PRO B 1 101 ? 27.109 -14 1.675 1 97.69 101 PRO B O 1
ATOM 3202 N N . ALA B 1 102 ? 28.922 -15.273 1.11 1 97.25 102 ALA B N 1
ATOM 3203 C CA . ALA B 1 102 ? 28.5 -16.375 1.974 1 97.25 102 ALA B CA 1
ATOM 3204 C C . ALA B 1 102 ? 28.406 -15.93 3.43 1 97.25 102 ALA B C 1
ATOM 3206 O O . ALA B 1 102 ? 29.266 -15.164 3.906 1 97.25 102 ALA B O 1
ATOM 3207 N N . GLY B 1 103 ? 27.375 -16.344 4.074 1 98.06 103 GLY B N 1
ATOM 3208 C CA . GLY B 1 103 ? 27.234 -16.047 5.488 1 98.06 103 GLY B CA 1
ATOM 3209 C C . GLY B 1 103 ? 26.625 -14.68 5.746 1 98.06 103 GLY B C 1
ATOM 3210 O O . GLY B 1 103 ? 26.375 -14.312 6.895 1 98.06 103 GLY B O 1
ATOM 3211 N N . ALA B 1 104 ? 26.344 -13.977 4.703 1 98.62 104 ALA B N 1
ATOM 3212 C CA . ALA B 1 104 ? 25.891 -12.594 4.824 1 98.62 104 ALA B CA 1
ATOM 3213 C C . ALA B 1 104 ? 24.578 -12.508 5.602 1 98.62 104 ALA B C 1
ATOM 3215 O O . ALA B 1 104 ? 23.766 -13.438 5.562 1 98.62 104 ALA B O 1
ATOM 3216 N N . ARG B 1 105 ? 24.469 -11.398 6.371 1 98.81 105 ARG B N 1
ATOM 3217 C CA . ARG B 1 105 ? 23.25 -11.125 7.125 1 98.81 105 ARG B CA 1
ATOM 3218 C C . ARG B 1 105 ? 22.156 -10.562 6.223 1 98.81 105 ARG B C 1
ATOM 3220 O O . ARG B 1 105 ? 22.391 -9.633 5.453 1 98.81 105 ARG B O 1
ATOM 3227 N N . VAL B 1 106 ? 20.938 -11.148 6.262 1 98.94 106 VAL B N 1
ATOM 3228 C CA . VAL B 1 106 ? 19.781 -10.727 5.48 1 98.94 106 VAL B CA 1
ATOM 3229 C C . VAL B 1 106 ? 18.641 -10.344 6.41 1 98.94 106 VAL B C 1
ATOM 3231 O O . VAL B 1 106 ? 18.234 -11.141 7.266 1 98.94 106 VAL B O 1
ATOM 3234 N N . LEU B 1 107 ? 18.156 -9.102 6.336 1 98.94 107 LEU B N 1
ATOM 3235 C CA . LEU B 1 107 ? 16.984 -8.664 7.102 1 98.94 107 LEU B CA 1
ATOM 3236 C C . LEU B 1 107 ? 15.711 -9.305 6.566 1 98.94 107 LEU B C 1
ATOM 3238 O O . LEU B 1 107 ? 15.359 -9.109 5.402 1 98.94 107 LEU B O 1
ATOM 3242 N N . VAL B 1 108 ? 15.031 -10.039 7.457 1 98.88 108 VAL B N 1
ATOM 3243 C CA . VAL B 1 108 ? 13.883 -10.828 7.02 1 98.88 108 VAL B CA 1
ATOM 3244 C C . VAL B 1 108 ? 12.594 -10.18 7.512 1 98.88 108 VAL B C 1
ATOM 3246 O O . VAL B 1 108 ? 12.43 -9.922 8.711 1 98.88 108 VAL B O 1
ATOM 3249 N N . ILE B 1 109 ? 11.711 -9.891 6.574 1 98.69 109 ILE B N 1
ATOM 3250 C CA . ILE B 1 109 ? 10.305 -9.586 6.836 1 98.69 109 ILE B CA 1
ATOM 3251 C C . ILE B 1 109 ? 9.422 -10.719 6.312 1 98.69 109 ILE B C 1
ATOM 3253 O O . ILE B 1 109 ? 9.008 -10.703 5.152 1 98.69 109 ILE B O 1
ATOM 3257 N N . GLY B 1 110 ? 9.086 -11.617 7.105 1 97.62 110 GLY B N 1
ATOM 3258 C CA . GLY B 1 110 ? 8.375 -12.805 6.672 1 97.62 110 GLY B CA 1
ATOM 3259 C C . GLY B 1 110 ? 8.406 -13.922 7.699 1 97.62 110 GLY B C 1
ATOM 3260 O O . GLY B 1 110 ? 8.828 -13.719 8.836 1 97.62 110 GLY B O 1
ATOM 3261 N N . GLY B 1 111 ? 7.871 -15.062 7.316 1 96.06 111 GLY B N 1
ATOM 3262 C CA . GLY B 1 111 ? 7.711 -16.172 8.234 1 96.06 111 GLY B CA 1
ATOM 3263 C C . GLY B 1 111 ? 8.883 -17.141 8.203 1 96.06 111 GLY B C 1
ATOM 3264 O O . GLY B 1 111 ? 9.953 -16.812 7.684 1 96.06 111 GLY B O 1
ATOM 3265 N N . GLU B 1 112 ? 8.672 -18.344 8.836 1 96.88 112 GLU B N 1
ATOM 3266 C CA . GLU B 1 112 ? 9.727 -19.328 9.031 1 96.88 112 GLU B CA 1
ATOM 3267 C C . GLU B 1 112 ? 10.195 -19.922 7.703 1 96.88 112 GLU B C 1
ATOM 3269 O O . GLU B 1 112 ? 11.359 -20.281 7.555 1 96.88 112 GLU B O 1
ATOM 3274 N N . GLY B 1 113 ? 9.344 -19.984 6.719 1 98.06 113 GLY B N 1
ATOM 3275 C CA . GLY B 1 113 ? 9.734 -20.484 5.414 1 98.06 113 GLY B CA 1
ATOM 3276 C C . GLY B 1 113 ? 10.875 -19.719 4.793 1 98.06 113 GLY B C 1
ATOM 3277 O O . GLY B 1 113 ? 11.773 -20.297 4.188 1 98.06 113 GLY B O 1
ATOM 3278 N N . LEU B 1 114 ? 10.836 -18.453 4.969 1 98.25 114 LEU B N 1
ATOM 3279 C CA . LEU B 1 114 ? 11.883 -17.578 4.438 1 98.25 114 LEU B CA 1
ATOM 3280 C C . LEU B 1 114 ? 13.188 -17.781 5.195 1 98.25 114 LEU B C 1
ATOM 3282 O O . LEU B 1 114 ? 14.258 -17.844 4.586 1 98.25 114 LEU B O 1
ATOM 3286 N N . ARG B 1 115 ? 13.125 -17.891 6.477 1 98.31 115 ARG B N 1
ATOM 3287 C CA . ARG B 1 115 ? 14.312 -18.062 7.312 1 98.31 115 ARG B CA 1
ATOM 3288 C C . ARG B 1 115 ? 15.016 -19.375 7.008 1 98.31 115 ARG B C 1
ATOM 3290 O O . ARG B 1 115 ? 16.234 -19.406 6.859 1 98.31 115 ARG B O 1
ATOM 3297 N N . VAL B 1 116 ? 14.227 -20.422 6.891 1 98.25 116 VAL B N 1
ATOM 3298 C CA . VAL B 1 116 ? 14.766 -21.75 6.59 1 98.25 116 VAL B CA 1
ATOM 3299 C C . VAL B 1 116 ? 15.445 -21.734 5.219 1 98.25 116 VAL B C 1
ATOM 3301 O O . VAL B 1 116 ? 16.547 -22.234 5.062 1 98.25 116 VAL B O 1
ATOM 3304 N N . ALA B 1 117 ? 14.812 -21.109 4.246 1 98.62 117 ALA B N 1
ATOM 3305 C CA . ALA B 1 117 ? 15.352 -21.047 2.893 1 98.62 117 ALA B CA 1
ATOM 3306 C C . ALA B 1 117 ? 16.688 -20.312 2.871 1 98.62 117 ALA B C 1
ATOM 3308 O O . ALA B 1 117 ? 17.625 -20.734 2.193 1 98.62 117 ALA B O 1
ATOM 3309 N N . LEU B 1 118 ? 16.766 -19.203 3.625 1 98.81 118 LEU B N 1
ATOM 3310 C CA . LEU B 1 118 ? 18 -18.438 3.688 1 98.81 118 LEU B CA 1
ATOM 3311 C C . LEU B 1 118 ? 19.125 -19.266 4.32 1 98.81 118 LEU B C 1
ATOM 3313 O O . LEU B 1 118 ? 20.234 -19.312 3.801 1 98.81 118 LEU B O 1
ATOM 3317 N N . ARG B 1 119 ? 18.797 -19.938 5.422 1 98.69 119 ARG B N 1
ATOM 3318 C CA . ARG B 1 119 ? 19.797 -20.75 6.105 1 98.69 119 ARG B CA 1
ATOM 3319 C C . ARG B 1 119 ? 20.281 -21.875 5.211 1 98.69 119 ARG B C 1
ATOM 3321 O O . ARG B 1 119 ? 21.469 -22.219 5.219 1 98.69 119 ARG B O 1
ATOM 3328 N N . GLU B 1 120 ? 19.375 -22.438 4.445 1 98 120 GLU B N 1
ATOM 3329 C CA . GLU B 1 120 ? 19.734 -23.516 3.518 1 98 120 GLU B CA 1
ATOM 3330 C C . GLU B 1 120 ? 20.766 -23.047 2.502 1 98 120 GLU B C 1
ATOM 3332 O O . GLU B 1 120 ? 21.562 -23.844 1.991 1 98 120 GLU B O 1
ATOM 3337 N N . ARG B 1 121 ? 20.812 -21.75 2.246 1 98.06 121 ARG B N 1
ATOM 3338 C CA . ARG B 1 121 ? 21.75 -21.188 1.276 1 98.06 121 ARG B CA 1
ATOM 3339 C C . ARG B 1 121 ? 22.969 -20.594 1.974 1 98.06 121 ARG B C 1
ATOM 3341 O O . ARG B 1 121 ? 23.766 -19.891 1.351 1 98.06 121 ARG B O 1
ATOM 3348 N N . GLY B 1 122 ? 23.062 -20.797 3.238 1 98.44 122 GLY B N 1
ATOM 3349 C CA . GLY B 1 122 ? 24.234 -20.359 3.98 1 98.44 122 GLY B CA 1
ATOM 3350 C C . GLY B 1 122 ? 24.172 -18.891 4.371 1 98.44 122 GLY B C 1
ATOM 3351 O O . GLY B 1 122 ? 25.203 -18.266 4.609 1 98.44 122 GLY B O 1
ATOM 3352 N N . LEU B 1 123 ? 23.016 -18.297 4.363 1 98.81 123 LEU B N 1
ATOM 3353 C CA . LEU B 1 123 ? 22.844 -16.906 4.766 1 98.81 123 LEU B CA 1
ATOM 3354 C C . LEU B 1 123 ? 22.328 -16.812 6.199 1 98.81 123 LEU B C 1
ATOM 3356 O O . LEU B 1 123 ? 21.859 -17.812 6.758 1 98.81 123 LEU B O 1
ATOM 3360 N N . THR B 1 124 ? 22.438 -15.664 6.848 1 98.88 124 THR B N 1
ATOM 3361 C CA . THR B 1 124 ? 22.062 -15.477 8.242 1 98.88 124 THR B CA 1
ATOM 3362 C C . THR B 1 124 ? 20.875 -14.516 8.359 1 98.88 124 THR B C 1
ATOM 3364 O O . THR B 1 124 ? 21.047 -13.305 8.195 1 98.88 124 THR B O 1
ATOM 3367 N N . PRO B 1 125 ? 19.719 -15.016 8.68 1 98.81 125 PRO B N 1
ATOM 3368 C CA . PRO B 1 125 ? 18.562 -14.125 8.859 1 98.81 125 PRO B CA 1
ATOM 3369 C C . PRO B 1 125 ? 18.703 -13.242 10.094 1 98.81 125 PRO B C 1
ATOM 3371 O O . PRO B 1 125 ? 19.109 -13.711 11.164 1 98.81 125 PRO B O 1
ATOM 3374 N N . VAL B 1 126 ? 18.422 -11.961 9.984 1 98.81 126 VAL B N 1
ATOM 3375 C CA . VAL B 1 126 ? 18.391 -11.016 11.094 1 98.81 126 VAL B CA 1
ATOM 3376 C C . VAL B 1 126 ? 17.062 -10.25 11.086 1 98.81 126 VAL B C 1
ATOM 3378 O O . VAL B 1 126 ? 16.281 -10.367 10.148 1 98.81 126 VAL B O 1
ATOM 3381 N N . GLU B 1 127 ? 16.812 -9.422 12.195 1 97.75 127 GLU B N 1
ATOM 3382 C CA . GLU B 1 127 ? 15.469 -8.867 12.359 1 97.75 127 GLU B CA 1
ATOM 3383 C C . GLU B 1 127 ? 15.5 -7.34 12.383 1 97.75 127 GLU B C 1
ATOM 3385 O O . GLU B 1 127 ? 14.461 -6.688 12.312 1 97.75 127 GLU B O 1
ATOM 3390 N N . SER B 1 128 ? 16.719 -6.742 12.438 1 98.25 128 SER B N 1
ATOM 3391 C CA . SER B 1 128 ? 16.812 -5.297 12.594 1 98.25 128 SER B CA 1
ATOM 3392 C C . SER B 1 128 ? 17.688 -4.68 11.508 1 98.25 128 SER B C 1
ATOM 3394 O O . SER B 1 128 ? 18.688 -5.27 11.102 1 98.25 128 SER B O 1
ATOM 3396 N N . ALA B 1 129 ? 17.266 -3.477 11.062 1 98.31 129 ALA B N 1
ATOM 3397 C CA . ALA B 1 129 ? 18.109 -2.695 10.164 1 98.31 129 ALA B CA 1
ATOM 3398 C C . ALA B 1 129 ? 19.438 -2.346 10.828 1 98.31 129 ALA B C 1
ATOM 3400 O O . ALA B 1 129 ? 20.438 -2.086 10.148 1 98.31 129 ALA B O 1
ATOM 3401 N N . ASP B 1 130 ? 19.484 -2.412 12.172 1 97.94 130 ASP B N 1
ATOM 3402 C CA . ASP B 1 130 ? 20.688 -2.039 12.922 1 97.94 130 ASP B CA 1
ATOM 3403 C C . ASP B 1 130 ? 21.641 -3.223 13.047 1 97.94 130 ASP B C 1
ATOM 3405 O O . ASP B 1 130 ? 22.734 -3.08 13.578 1 97.94 130 ASP B O 1
ATOM 3409 N N . ASP B 1 131 ? 21.281 -4.375 12.484 1 98.06 131 ASP B N 1
ATOM 3410 C CA . ASP B 1 131 ? 22.141 -5.555 12.484 1 98.06 131 ASP B CA 1
ATOM 3411 C C . ASP B 1 131 ? 23.062 -5.57 11.273 1 98.06 131 ASP B C 1
ATOM 3413 O O . ASP B 1 131 ? 23.656 -6.598 10.953 1 98.06 131 ASP B O 1
ATOM 3417 N N . ASP B 1 132 ? 23.078 -4.535 10.516 1 97.12 132 ASP B N 1
ATOM 3418 C CA . ASP B 1 132 ? 23.938 -4.324 9.352 1 97.12 132 ASP B CA 1
ATOM 3419 C C . ASP B 1 132 ? 23.672 -5.379 8.281 1 97.12 132 ASP B C 1
ATOM 3421 O O . ASP B 1 132 ? 24.609 -6.027 7.797 1 97.12 132 ASP B O 1
ATOM 3425 N N . PRO B 1 133 ? 22.453 -5.625 7.945 1 98.75 133 PRO B N 1
ATOM 3426 C CA . PRO B 1 133 ? 22.172 -6.551 6.848 1 98.75 133 PRO B CA 1
ATOM 3427 C C . PRO B 1 133 ? 22.688 -6.055 5.5 1 98.75 133 PRO B C 1
ATOM 3429 O O . PRO B 1 133 ? 22.766 -4.844 5.27 1 98.75 133 PRO B O 1
ATOM 3432 N N . VAL B 1 134 ? 23 -6.965 4.594 1 98.75 134 VAL B N 1
ATOM 3433 C CA . VAL B 1 134 ? 23.484 -6.57 3.277 1 98.75 134 VAL B CA 1
ATOM 3434 C C . VAL B 1 134 ? 22.391 -6.781 2.236 1 98.75 134 VAL B C 1
ATOM 3436 O O . VAL B 1 134 ? 22.578 -6.449 1.061 1 98.75 134 VAL B O 1
ATOM 3439 N N . ALA B 1 135 ? 21.266 -7.324 2.646 1 98.94 135 ALA B N 1
ATOM 3440 C CA . ALA B 1 135 ? 20.062 -7.492 1.84 1 98.94 135 ALA B CA 1
ATOM 3441 C C . ALA B 1 135 ? 18.812 -7.477 2.713 1 98.94 135 ALA B C 1
ATOM 3443 O O . ALA B 1 135 ? 18.875 -7.777 3.908 1 98.94 135 ALA B O 1
ATOM 3444 N N . VAL B 1 136 ? 17.734 -7.055 2.148 1 98.94 136 VAL B N 1
ATOM 3445 C CA . VAL B 1 136 ? 16.406 -7.148 2.74 1 98.94 136 VAL B CA 1
ATOM 3446 C C . VAL B 1 136 ? 15.539 -8.094 1.916 1 98.94 136 VAL B C 1
ATOM 3448 O O . VAL B 1 136 ? 15.555 -8.047 0.684 1 98.94 136 VAL B O 1
ATOM 3451 N N . VAL B 1 137 ? 14.844 -9.023 2.594 1 98.94 137 VAL B N 1
ATOM 3452 C CA . VAL B 1 137 ? 13.953 -9.906 1.86 1 98.94 137 VAL B CA 1
ATOM 3453 C C . VAL B 1 137 ? 12.562 -9.891 2.504 1 98.94 137 VAL B C 1
ATOM 3455 O O . VAL B 1 137 ? 12.445 -9.922 3.73 1 98.94 137 VAL B O 1
ATOM 3458 N N . GLN B 1 138 ? 11.594 -9.758 1.661 1 98.75 138 GLN B N 1
ATOM 3459 C CA . GLN B 1 138 ? 10.211 -9.758 2.123 1 98.75 138 GLN B CA 1
ATOM 3460 C C . GLN B 1 138 ? 9.438 -10.945 1.565 1 98.75 138 GLN B C 1
ATOM 3462 O O . GLN B 1 138 ? 9.555 -11.266 0.38 1 98.75 138 GLN B O 1
ATOM 3467 N N . GLY B 1 139 ? 8.688 -11.609 2.424 1 97.88 139 GLY B N 1
ATOM 3468 C CA . GLY B 1 139 ? 7.672 -12.617 2.16 1 97.88 139 GLY B CA 1
ATOM 3469 C C . GLY B 1 139 ? 6.449 -12.484 3.051 1 97.88 139 GLY B C 1
ATOM 3470 O O . GLY 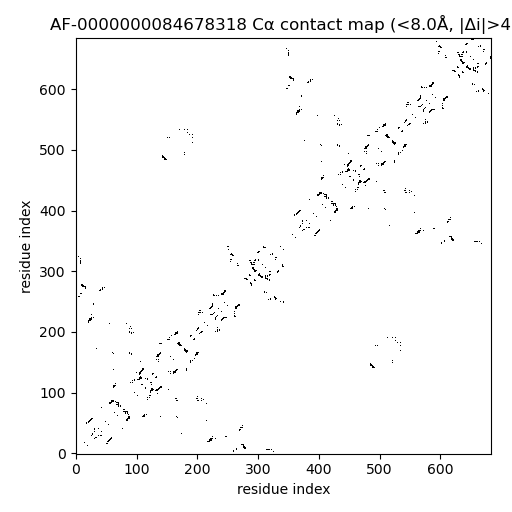B 1 139 ? 6.422 -11.641 3.949 1 97.88 139 GLY B O 1
ATOM 3471 N N . TYR B 1 140 ? 5.398 -13.258 2.729 1 94.81 140 TYR B N 1
ATOM 3472 C CA . TYR B 1 140 ? 4.23 -13.227 3.604 1 94.81 140 TYR B CA 1
ATOM 3473 C C . TYR B 1 140 ? 4.602 -13.641 5.02 1 94.81 140 TYR B C 1
ATOM 3475 O O . TYR B 1 140 ? 5.207 -14.703 5.227 1 94.81 140 TYR B O 1
ATOM 3483 N N . GLY B 1 141 ? 4.25 -12.766 5.949 1 95.19 141 GLY B N 1
ATOM 3484 C CA . GLY B 1 141 ? 4.664 -12.992 7.324 1 95.19 141 GLY B CA 1
ATOM 3485 C C . GLY B 1 141 ? 3.57 -13.594 8.188 1 95.19 141 GLY B C 1
ATOM 3486 O O . GLY B 1 141 ? 3.803 -13.93 9.352 1 95.19 141 GLY B O 1
ATOM 3487 N N . GLY B 1 142 ? 2.4 -13.688 7.656 1 95.56 142 GLY B N 1
ATOM 3488 C CA . GLY B 1 142 ? 1.289 -14.219 8.43 1 95.56 142 GLY B CA 1
ATOM 3489 C C . GLY B 1 142 ? 0.505 -13.148 9.164 1 95.56 142 GLY B C 1
ATOM 3490 O O . GLY B 1 142 ? 0.89 -11.977 9.164 1 95.56 142 GLY B O 1
ATOM 3491 N N . PRO B 1 143 ? -0.552 -13.617 9.805 1 96.19 143 PRO B N 1
ATOM 3492 C CA . PRO B 1 143 ? -1.452 -12.664 10.461 1 96.19 143 PRO B CA 1
ATOM 3493 C C . PRO B 1 143 ? -0.817 -11.984 11.672 1 96.19 143 PRO B C 1
ATOM 3495 O O . PRO B 1 143 ? -1.239 -10.898 12.07 1 96.19 143 PRO B O 1
ATOM 3498 N N . ASP B 1 144 ? 0.197 -12.516 12.25 1 97.38 144 ASP B N 1
ATOM 3499 C CA . ASP B 1 144 ? 0.751 -12 13.5 1 97.38 144 ASP B CA 1
ATOM 3500 C C . ASP B 1 144 ? 1.925 -11.062 13.234 1 97.38 144 ASP B C 1
ATOM 3502 O O . ASP B 1 144 ? 2.496 -10.492 14.164 1 97.38 144 ASP B O 1
ATOM 3506 N N . LEU B 1 145 ? 2.332 -10.891 11.969 1 97.69 145 LEU B N 1
ATOM 3507 C CA . LEU B 1 145 ? 3.449 -10.016 11.641 1 97.69 145 LEU B CA 1
ATOM 3508 C C . LEU B 1 145 ? 3.172 -8.586 12.102 1 97.69 145 LEU B C 1
ATOM 3510 O O . LEU B 1 145 ? 2.221 -7.953 11.633 1 97.69 145 LEU B O 1
ATOM 3514 N N . PRO B 1 146 ? 3.988 -8.055 12.961 1 98.19 146 PRO B N 1
ATOM 3515 C CA . PRO B 1 146 ? 3.752 -6.691 13.453 1 98.19 146 PRO B CA 1
ATOM 3516 C C . PRO B 1 146 ? 4.129 -5.625 12.422 1 98.19 146 PRO B C 1
ATOM 3518 O O . PRO B 1 146 ? 5.094 -5.801 11.672 1 98.19 146 PRO B O 1
ATOM 3521 N N . TRP B 1 147 ? 3.486 -4.473 12.484 1 98.12 147 TRP B N 1
ATOM 3522 C CA . TRP B 1 147 ? 3.672 -3.357 11.555 1 98.12 147 TRP B CA 1
ATOM 3523 C C . TRP B 1 147 ? 5.105 -2.84 11.609 1 98.12 147 TRP B C 1
ATOM 3525 O O . TRP B 1 147 ? 5.664 -2.436 10.594 1 98.12 147 TRP B O 1
ATOM 3535 N N . GLY B 1 148 ? 5.719 -2.902 12.789 1 98.06 148 GLY B N 1
ATOM 3536 C CA . GLY B 1 148 ? 7.062 -2.377 13 1 98.06 148 GLY B CA 1
ATOM 3537 C C . GLY B 1 148 ? 8.102 -3.047 12.125 1 98.06 148 GLY B C 1
ATOM 3538 O O . GLY B 1 148 ? 9.18 -2.49 11.898 1 98.06 148 GLY B O 1
ATOM 3539 N N . ARG B 1 149 ? 7.797 -4.238 11.602 1 98.44 149 ARG B N 1
ATOM 3540 C CA . ARG B 1 149 ? 8.727 -4.949 10.727 1 98.44 149 ARG B CA 1
ATOM 3541 C C . ARG B 1 149 ? 8.898 -4.219 9.398 1 98.44 149 ARG B C 1
ATOM 3543 O O . ARG B 1 149 ? 9.977 -4.238 8.805 1 98.44 149 ARG B O 1
ATOM 3550 N N . PHE B 1 150 ? 7.863 -3.568 8.953 1 98.62 150 PHE B N 1
ATOM 3551 C CA . PHE B 1 150 ? 7.941 -2.814 7.711 1 98.62 150 PHE B CA 1
ATOM 3552 C C . PHE B 1 150 ? 8.789 -1.559 7.891 1 98.62 150 PHE B C 1
ATOM 3554 O O . PHE B 1 150 ? 9.445 -1.104 6.949 1 98.62 150 PHE B O 1
ATOM 3561 N N . ALA B 1 151 ? 8.781 -0.994 9.109 1 98.38 151 ALA B N 1
ATOM 3562 C CA . ALA B 1 151 ? 9.68 0.114 9.398 1 98.38 151 ALA B CA 1
ATOM 3563 C C . ALA B 1 151 ? 11.141 -0.321 9.281 1 98.38 151 ALA B C 1
ATOM 3565 O O . ALA B 1 151 ? 11.953 0.376 8.672 1 98.38 151 ALA B O 1
ATOM 3566 N N . GLU B 1 152 ? 11.453 -1.505 9.82 1 98.62 152 GLU B N 1
ATOM 3567 C CA . GLU B 1 152 ? 12.805 -2.043 9.727 1 98.62 152 GLU B CA 1
ATOM 3568 C C . GLU B 1 152 ? 13.25 -2.178 8.273 1 98.62 152 GLU B C 1
ATOM 3570 O O . GLU B 1 152 ? 14.352 -1.774 7.918 1 98.62 152 GLU B O 1
ATOM 3575 N N . ALA B 1 153 ? 12.352 -2.74 7.484 1 98.88 153 ALA B N 1
ATOM 3576 C CA . ALA B 1 153 ? 12.664 -2.877 6.066 1 98.88 153 ALA B CA 1
ATOM 3577 C C . ALA B 1 153 ? 12.906 -1.515 5.422 1 98.88 153 ALA B C 1
ATOM 3579 O O . ALA B 1 153 ? 13.867 -1.342 4.664 1 98.88 153 ALA B O 1
ATOM 3580 N N . SER B 1 154 ? 12.062 -0.567 5.762 1 98.81 154 SER B N 1
ATOM 3581 C CA . SER B 1 154 ? 12.141 0.764 5.168 1 98.81 154 SER B CA 1
ATOM 3582 C C . SER B 1 154 ? 13.453 1.455 5.535 1 98.81 154 SER B C 1
ATOM 3584 O O . SER B 1 154 ? 14.078 2.094 4.688 1 98.81 154 SER B O 1
ATOM 3586 N N . TYR B 1 155 ? 13.875 1.314 6.797 1 98.44 155 TYR B N 1
ATOM 3587 C CA . TYR B 1 155 ? 15.133 1.913 7.227 1 98.44 155 TYR B CA 1
ATOM 3588 C C . TYR B 1 155 ? 16.297 1.358 6.426 1 98.44 155 TYR B C 1
ATOM 3590 O O . TYR B 1 155 ? 17.125 2.117 5.914 1 98.44 155 TYR B O 1
ATOM 3598 N N . ALA B 1 156 ? 16.359 0.046 6.266 1 98.69 156 ALA B N 1
ATOM 3599 C CA . ALA B 1 156 ? 17.469 -0.607 5.566 1 98.69 156 ALA B CA 1
ATOM 3600 C C . ALA B 1 156 ? 17.453 -0.25 4.082 1 98.69 156 ALA B C 1
ATOM 3602 O O . ALA B 1 156 ? 18.5 0.101 3.518 1 98.69 156 ALA B O 1
ATOM 3603 N N . VAL B 1 157 ? 16.297 -0.322 3.453 1 98.81 157 VAL B N 1
ATOM 3604 C CA . VAL B 1 157 ? 16.172 -0.045 2.027 1 98.81 157 VAL B CA 1
ATOM 3605 C C . VAL B 1 157 ? 16.547 1.409 1.746 1 98.81 157 VAL B C 1
ATOM 3607 O O . VAL B 1 157 ? 17.219 1.706 0.756 1 98.81 157 VAL B O 1
ATOM 3610 N N . ALA B 1 158 ? 16.141 2.291 2.641 1 97.56 158 ALA B N 1
ATOM 3611 C CA . ALA B 1 158 ? 16.438 3.711 2.486 1 97.56 158 ALA B CA 1
ATOM 3612 C C . ALA B 1 158 ? 17.953 3.957 2.564 1 97.56 158 ALA B C 1
ATOM 3614 O O . ALA B 1 158 ? 18.453 4.914 1.979 1 97.56 158 ALA B O 1
ATOM 3615 N N . ARG B 1 159 ? 18.688 3.123 3.234 1 96.88 159 ARG B N 1
ATOM 3616 C CA . ARG B 1 159 ? 20.125 3.229 3.371 1 96.88 159 ARG B CA 1
ATOM 3617 C C . ARG B 1 159 ? 20.844 2.635 2.158 1 96.88 159 ARG B C 1
ATOM 3619 O O . ARG B 1 159 ? 22.062 2.586 2.113 1 96.88 159 ARG B O 1
ATOM 3626 N N . GLY B 1 160 ? 20.078 2.125 1.227 1 97.75 160 GLY B N 1
ATOM 3627 C CA . GLY B 1 160 ? 20.656 1.621 -0.01 1 97.75 160 GLY B CA 1
ATOM 3628 C C . GLY B 1 160 ? 20.844 0.116 -0.014 1 97.75 160 GLY B C 1
ATOM 3629 O O . GLY B 1 160 ? 21.422 -0.442 -0.945 1 97.75 160 GLY B O 1
ATOM 3630 N N . VAL B 1 161 ? 20.391 -0.616 1.005 1 98.56 161 VAL B N 1
ATOM 3631 C CA . VAL B 1 161 ? 20.516 -2.068 1.06 1 98.56 161 VAL B CA 1
ATOM 3632 C C . VAL B 1 161 ? 19.625 -2.701 -0.014 1 98.56 161 VAL B C 1
ATOM 3634 O O . VAL B 1 161 ? 18.453 -2.361 -0.133 1 98.56 161 VAL B O 1
ATOM 3637 N N . PRO B 1 162 ? 20.156 -3.627 -0.835 1 98.75 162 PRO B N 1
ATOM 3638 C CA . PRO B 1 162 ? 19.344 -4.297 -1.855 1 98.75 162 PRO B CA 1
ATOM 3639 C C . PRO B 1 162 ? 18.109 -4.98 -1.272 1 98.75 162 PRO B C 1
ATOM 3641 O O . PRO B 1 162 ? 18.188 -5.582 -0.197 1 98.75 162 PRO B O 1
ATOM 3644 N N . TRP B 1 163 ? 17.047 -4.91 -1.968 1 98.88 163 TRP B N 1
ATOM 3645 C CA . TRP B 1 163 ? 15.734 -5.355 -1.5 1 98.88 163 TRP B CA 1
ATOM 3646 C C . TRP B 1 163 ? 15.164 -6.422 -2.426 1 98.88 163 TRP B C 1
ATOM 3648 O O . TRP B 1 163 ? 15.195 -6.273 -3.648 1 98.88 163 TRP B O 1
ATOM 3658 N N . PHE B 1 164 ? 14.695 -7.527 -1.834 1 98.94 164 PHE B N 1
ATOM 3659 C CA . PHE B 1 164 ? 14.148 -8.664 -2.561 1 98.94 164 PHE B CA 1
ATOM 3660 C C . PHE B 1 164 ? 12.766 -9.031 -2.033 1 98.94 164 PHE B C 1
ATOM 3662 O O . PHE B 1 164 ? 12.445 -8.758 -0.875 1 98.94 164 PHE B O 1
ATOM 3669 N N . ALA B 1 165 ? 11.922 -9.648 -2.844 1 98.88 165 ALA B N 1
ATOM 3670 C CA . ALA B 1 165 ? 10.617 -10.164 -2.443 1 98.88 165 ALA B CA 1
ATOM 3671 C C . ALA B 1 165 ? 10.398 -11.578 -2.98 1 98.88 165 ALA B C 1
ATOM 3673 O O . ALA B 1 165 ? 10.781 -11.883 -4.113 1 98.88 165 ALA B O 1
ATOM 3674 N N . SER B 1 166 ? 9.766 -12.398 -2.15 1 98.56 166 SER B N 1
ATOM 3675 C CA . SER B 1 166 ? 9.453 -13.75 -2.594 1 98.56 166 SER B CA 1
ATOM 3676 C C . SER B 1 166 ? 8.398 -13.742 -3.691 1 98.56 166 SER B C 1
ATOM 3678 O O . SER B 1 166 ? 8.508 -14.484 -4.672 1 98.56 166 SER B O 1
ATOM 3680 N N . ASN B 1 167 ? 7.414 -13.008 -3.52 1 97.5 167 ASN B N 1
ATOM 3681 C CA . ASN B 1 167 ? 6.336 -12.836 -4.488 1 97.5 167 ASN B CA 1
ATOM 3682 C C . ASN B 1 167 ? 5.625 -11.5 -4.305 1 97.5 167 ASN B C 1
ATOM 3684 O O . ASN B 1 167 ? 5.883 -10.781 -3.338 1 97.5 167 ASN B O 1
ATOM 3688 N N . THR B 1 168 ? 4.766 -11.125 -5.27 1 97.12 168 THR B N 1
ATOM 3689 C CA . THR B 1 168 ? 4.047 -9.859 -5.176 1 97.12 168 THR B CA 1
ATOM 3690 C C . THR B 1 168 ? 2.545 -10.07 -5.34 1 97.12 168 THR B C 1
ATOM 3692 O O . THR B 1 168 ? 1.847 -9.219 -5.887 1 97.12 168 THR B O 1
ATOM 3695 N N . ASP B 1 169 ? 2.084 -11.266 -4.898 1 95.25 169 ASP B N 1
ATOM 3696 C CA . ASP B 1 169 ? 0.643 -11.492 -4.883 1 95.25 169 ASP B CA 1
ATOM 3697 C C . ASP B 1 169 ? -0.07 -10.477 -4 1 95.25 169 ASP B C 1
ATOM 3699 O O . ASP B 1 169 ? 0.187 -10.398 -2.795 1 95.25 169 ASP B O 1
ATOM 3703 N N . LEU B 1 170 ? -1.032 -9.805 -4.551 1 96.88 170 LEU B N 1
ATOM 3704 C CA . LEU B 1 170 ? -1.637 -8.68 -3.846 1 96.88 170 LEU B CA 1
ATOM 3705 C C . LEU B 1 170 ? -2.584 -9.164 -2.756 1 96.88 170 LEU B C 1
ATOM 3707 O O . LEU B 1 170 ? -2.756 -8.5 -1.732 1 96.88 170 LEU B O 1
ATOM 3711 N N . THR B 1 171 ? -3.205 -10.328 -3.035 1 94.5 171 THR B N 1
ATOM 3712 C CA . THR B 1 171 ? -4.207 -10.844 -2.107 1 94.5 171 THR B CA 1
ATOM 3713 C C . THR B 1 171 ? -4.004 -12.344 -1.87 1 94.5 171 THR B C 1
ATOM 3715 O O . THR B 1 171 ? -3.256 -12.992 -2.6 1 94.5 171 THR B O 1
ATOM 3718 N N . ILE B 1 172 ? -4.598 -12.812 -0.804 1 90.31 172 ILE B N 1
ATOM 3719 C CA . ILE B 1 172 ? -4.621 -14.227 -0.467 1 90.31 172 ILE B CA 1
ATOM 3720 C C . ILE B 1 172 ? -6.043 -14.641 -0.085 1 90.31 172 ILE B C 1
ATOM 3722 O O . ILE B 1 172 ? -6.711 -13.953 0.689 1 90.31 172 ILE B O 1
ATOM 3726 N N . PRO B 1 173 ? -6.504 -15.68 -0.691 1 85.25 173 PRO B N 1
ATOM 3727 C CA . PRO B 1 173 ? -7.828 -16.188 -0.314 1 85.25 173 PRO B CA 1
ATOM 3728 C C . PRO B 1 173 ? -7.832 -16.875 1.05 1 85.25 173 PRO B C 1
ATOM 3730 O O . PRO B 1 173 ? -6.84 -17.5 1.432 1 85.25 173 PRO B O 1
ATOM 3733 N N . SER B 1 174 ? -8.898 -16.672 1.811 1 82.06 174 SER B N 1
ATOM 3734 C CA . SER B 1 174 ? -9.141 -17.375 3.07 1 82.06 174 SER B CA 1
ATOM 3735 C C . SER B 1 174 ? -10.586 -17.859 3.164 1 82.06 174 SER B C 1
ATOM 3737 O O . SER B 1 174 ? -11.391 -17.609 2.268 1 82.06 174 SER B O 1
ATOM 3739 N N . GLY B 1 175 ? -10.859 -18.688 4.195 1 83.5 175 GLY B N 1
ATOM 3740 C CA . GLY B 1 175 ? -12.219 -19.141 4.441 1 83.5 175 GLY B CA 1
ATOM 3741 C C . GLY B 1 175 ? -13.172 -17.984 4.734 1 83.5 175 GLY B C 1
ATOM 3742 O O . GLY B 1 175 ? -14.391 -18.125 4.559 1 83.5 175 GLY B O 1
ATOM 3743 N N . ARG B 1 176 ? -12.641 -16.859 5.039 1 90.5 176 ARG B N 1
ATOM 3744 C CA . ARG B 1 176 ? -13.492 -15.75 5.469 1 90.5 176 ARG B CA 1
ATOM 3745 C C . ARG B 1 176 ? -13.586 -14.68 4.379 1 90.5 176 ARG B C 1
ATOM 3747 O O . ARG B 1 176 ? -14.352 -13.727 4.508 1 90.5 176 ARG B O 1
ATOM 3754 N N . GLY B 1 177 ? -12.797 -14.883 3.346 1 89.88 177 GLY B N 1
ATOM 3755 C CA . GLY B 1 177 ? -12.758 -13.891 2.277 1 89.88 177 GLY B CA 1
ATOM 3756 C C . GLY B 1 177 ? -11.359 -13.617 1.768 1 89.88 177 GLY B C 1
ATOM 3757 O O . GLY B 1 177 ? -10.453 -14.438 1.945 1 89.88 177 GLY B O 1
ATOM 3758 N N . ILE B 1 178 ? -11.203 -12.523 1.086 1 93.12 178 ILE B N 1
ATOM 3759 C CA . ILE B 1 178 ? -9.938 -12.133 0.471 1 93.12 178 ILE B CA 1
ATOM 3760 C C . ILE B 1 178 ? -9.172 -11.195 1.41 1 93.12 178 ILE B C 1
ATOM 3762 O O . ILE B 1 178 ? -9.727 -10.195 1.884 1 93.12 178 ILE B O 1
ATOM 3766 N N . ALA B 1 179 ? -8.016 -11.586 1.727 1 95.94 179 ALA B N 1
ATOM 3767 C CA . ALA B 1 179 ? -7.152 -10.805 2.607 1 95.94 179 ALA B CA 1
ATOM 3768 C C . ALA B 1 179 ? -5.953 -10.242 1.847 1 95.94 179 ALA B C 1
ATOM 3770 O O . ALA B 1 179 ? -5.621 -10.719 0.761 1 95.94 179 ALA B O 1
ATOM 3771 N N . PRO B 1 180 ? -5.293 -9.172 2.361 1 97.81 180 PRO B N 1
ATOM 3772 C CA . PRO B 1 180 ? -4.074 -8.672 1.717 1 97.81 180 PRO B CA 1
ATOM 3773 C C . PRO B 1 180 ? -2.926 -9.672 1.769 1 97.81 180 PRO B C 1
ATOM 3775 O O . PRO B 1 180 ? -2.732 -10.344 2.785 1 97.81 180 PRO B O 1
ATOM 3778 N N . GLY B 1 181 ? -2.24 -9.75 0.666 1 97.25 181 GLY B N 1
ATOM 3779 C CA . GLY B 1 181 ? -1.117 -10.672 0.562 1 97.25 181 GLY B CA 1
ATOM 3780 C C . GLY B 1 181 ? 0.23 -9.977 0.647 1 97.25 181 GLY B C 1
ATOM 3781 O O . GLY B 1 181 ? 0.326 -8.859 1.146 1 97.25 181 GLY B O 1
ATOM 3782 N N . ASN B 1 182 ? 1.265 -10.695 0.208 1 97.94 182 ASN B N 1
ATOM 3783 C CA . ASN B 1 182 ? 2.623 -10.172 0.318 1 97.94 182 ASN B CA 1
ATOM 3784 C C . ASN B 1 182 ? 2.84 -8.969 -0.601 1 97.94 182 ASN B C 1
ATOM 3786 O O . ASN B 1 182 ? 3.623 -8.078 -0.286 1 97.94 182 ASN B O 1
ATOM 3790 N N . GLY B 1 183 ? 2.178 -8.961 -1.783 1 98.19 183 GLY B N 1
ATOM 3791 C CA . GLY B 1 183 ? 2.27 -7.805 -2.66 1 98.19 183 GLY B CA 1
ATOM 3792 C C . GLY B 1 183 ? 1.835 -6.512 -1.991 1 98.19 183 GLY B C 1
ATOM 3793 O O . GLY B 1 183 ? 2.43 -5.457 -2.221 1 98.19 183 GLY B O 1
ATOM 3794 N N . ALA B 1 184 ? 0.747 -6.594 -1.202 1 98.62 184 ALA B N 1
ATOM 3795 C CA . ALA B 1 184 ? 0.317 -5.441 -0.417 1 98.62 184 ALA B CA 1
ATOM 3796 C C . ALA B 1 184 ? 1.383 -5.043 0.6 1 98.62 184 ALA B C 1
ATOM 3798 O O . ALA B 1 184 ? 1.634 -3.854 0.811 1 98.62 184 ALA B O 1
ATOM 3799 N N . ALA B 1 185 ? 1.969 -6.031 1.21 1 98.56 185 ALA B N 1
ATOM 3800 C CA . ALA B 1 185 ? 3.037 -5.77 2.17 1 98.56 185 ALA B CA 1
ATOM 3801 C C . ALA B 1 185 ? 4.23 -5.102 1.493 1 98.56 185 ALA B C 1
ATOM 3803 O O . ALA B 1 185 ? 4.84 -4.188 2.053 1 98.56 185 ALA B O 1
ATOM 3804 N N . VAL B 1 186 ? 4.578 -5.523 0.328 1 98.75 186 VAL B N 1
ATOM 3805 C CA . VAL B 1 186 ? 5.668 -4.949 -0.455 1 98.75 186 VAL B CA 1
ATOM 3806 C C . VAL B 1 186 ? 5.355 -3.492 -0.783 1 98.75 186 VAL B C 1
ATOM 3808 O O . VAL B 1 186 ? 6.234 -2.631 -0.719 1 98.75 186 VAL B O 1
ATOM 3811 N N . GLU B 1 187 ? 4.121 -3.23 -1.08 1 98.75 187 GLU B N 1
ATOM 3812 C CA . GLU B 1 187 ? 3.701 -1.868 -1.393 1 98.75 187 GLU B CA 1
ATOM 3813 C C . GLU B 1 187 ? 3.949 -0.931 -0.215 1 98.75 187 GLU B C 1
ATOM 3815 O O . GLU B 1 187 ? 4.285 0.24 -0.406 1 98.75 187 GLU B O 1
ATOM 3820 N N . VAL B 1 188 ? 3.785 -1.399 0.961 1 98.75 188 VAL B N 1
ATOM 3821 C CA . VAL B 1 188 ? 3.998 -0.601 2.164 1 98.75 188 VAL B CA 1
ATOM 3822 C C . VAL B 1 188 ? 5.418 -0.043 2.17 1 98.75 188 VAL B C 1
ATOM 3824 O O . VAL B 1 188 ? 5.621 1.158 2.365 1 98.75 188 VAL B O 1
ATOM 3827 N N . VAL B 1 189 ? 6.387 -0.89 1.901 1 98.81 189 VAL B N 1
ATOM 3828 C CA . VAL B 1 189 ? 7.789 -0.48 1.919 1 98.81 189 VAL B CA 1
ATOM 3829 C C . VAL B 1 189 ? 8.086 0.391 0.701 1 98.81 189 VAL B C 1
ATOM 3831 O O . VAL B 1 189 ? 8.836 1.368 0.796 1 98.81 189 VAL B O 1
ATOM 3834 N N . ARG B 1 190 ? 7.473 0.043 -0.452 1 98.69 190 ARG B N 1
ATOM 3835 C CA . ARG B 1 190 ? 7.633 0.867 -1.646 1 98.69 190 ARG B CA 1
ATOM 3836 C C . ARG B 1 190 ? 7.188 2.303 -1.384 1 98.69 190 ARG B C 1
ATOM 3838 O O . ARG B 1 190 ? 7.852 3.25 -1.812 1 98.69 190 ARG B O 1
ATOM 3845 N N . ILE B 1 191 ? 6.121 2.439 -0.71 1 97.88 191 ILE B N 1
ATOM 3846 C CA . ILE B 1 191 ? 5.551 3.746 -0.401 1 97.88 191 ILE B CA 1
ATOM 3847 C C . ILE B 1 191 ? 6.535 4.551 0.446 1 97.88 191 ILE B C 1
ATOM 3849 O O . ILE B 1 191 ? 6.75 5.738 0.196 1 97.88 191 ILE B O 1
ATOM 3853 N N . ALA B 1 192 ? 7.16 3.932 1.388 1 97.38 192 ALA B N 1
ATOM 3854 C CA . ALA B 1 192 ? 8.023 4.625 2.344 1 97.38 192 ALA B CA 1
ATOM 3855 C C . ALA B 1 192 ? 9.383 4.93 1.732 1 97.38 192 ALA B C 1
ATOM 3857 O O . ALA B 1 192 ? 10.062 5.871 2.154 1 97.38 192 ALA B O 1
ATOM 3858 N N . THR B 1 193 ? 9.812 4.191 0.645 1 98 193 THR B N 1
ATOM 3859 C CA . THR B 1 193 ? 11.211 4.273 0.231 1 98 193 THR B CA 1
ATOM 3860 C C . THR B 1 193 ? 11.32 4.707 -1.228 1 98 193 THR B C 1
ATOM 3862 O O . THR B 1 193 ? 12.375 5.164 -1.669 1 98 193 THR B O 1
ATOM 3865 N N . GLY B 1 194 ? 10.234 4.438 -2.018 1 97.62 194 GLY B N 1
ATOM 3866 C CA . GLY B 1 194 ? 10.289 4.668 -3.453 1 97.62 194 GLY B CA 1
ATOM 3867 C C . GLY B 1 194 ? 11.078 3.605 -4.195 1 97.62 194 GLY B C 1
ATOM 3868 O O . GLY B 1 194 ? 11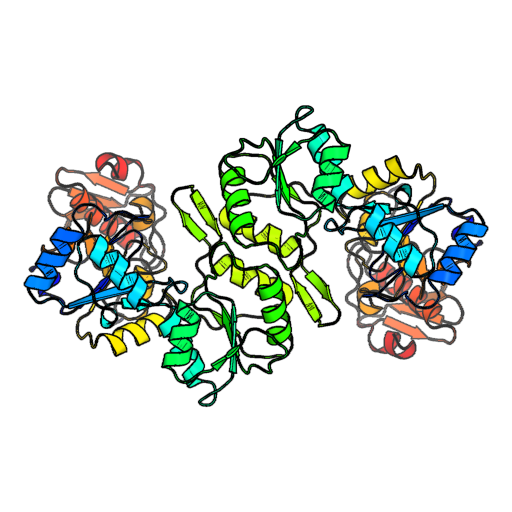.203 3.666 -5.422 1 97.62 194 GLY B O 1
ATOM 3869 N N . ALA B 1 195 ? 11.578 2.615 -3.506 1 98.38 195 ALA B N 1
ATOM 3870 C CA . ALA B 1 195 ? 12.43 1.585 -4.102 1 98.38 195 ALA B CA 1
ATOM 3871 C C . ALA B 1 195 ? 11.586 0.479 -4.73 1 98.38 195 ALA B C 1
ATOM 3873 O O . ALA B 1 195 ? 10.367 0.435 -4.547 1 98.38 195 ALA B O 1
ATOM 3874 N N . GLU B 1 196 ? 12.227 -0.373 -5.535 1 98.44 196 GLU B N 1
ATOM 3875 C CA . GLU B 1 196 ? 11.633 -1.562 -6.133 1 98.44 196 GLU B CA 1
ATOM 3876 C C . GLU B 1 196 ? 12.43 -2.816 -5.785 1 98.44 196 GLU B C 1
ATOM 3878 O O . GLU B 1 196 ? 13.656 -2.832 -5.91 1 98.44 196 GLU B O 1
ATOM 3883 N N . PRO B 1 197 ? 11.758 -3.842 -5.426 1 98.69 197 PRO B N 1
ATOM 3884 C CA . PRO B 1 197 ? 12.5 -5.07 -5.117 1 98.69 197 PRO B CA 1
ATOM 3885 C C . PRO B 1 197 ? 12.75 -5.934 -6.352 1 98.69 197 PRO B C 1
ATOM 3887 O O . PRO B 1 197 ? 12.047 -5.805 -7.355 1 98.69 197 PRO B O 1
ATOM 3890 N N . GLN B 1 198 ? 13.805 -6.758 -6.262 1 98.56 198 GLN B N 1
ATOM 3891 C CA . GLN B 1 198 ? 13.914 -7.91 -7.148 1 98.56 198 GLN B CA 1
ATOM 3892 C C . GLN B 1 198 ? 12.992 -9.039 -6.699 1 98.56 198 GLN B C 1
ATOM 3894 O O . GLN B 1 198 ? 13.039 -9.461 -5.539 1 98.56 198 GLN B O 1
ATOM 3899 N N . VAL B 1 199 ? 12.172 -9.555 -7.566 1 98.44 199 VAL B N 1
ATOM 3900 C CA . VAL B 1 199 ? 11.133 -10.516 -7.199 1 98.44 199 VAL B CA 1
ATOM 3901 C C . VAL B 1 199 ? 11.477 -11.891 -7.766 1 98.44 199 VAL B C 1
ATOM 3903 O O . VAL B 1 199 ? 11.945 -12 -8.906 1 98.44 199 VAL B O 1
ATOM 3906 N N . ALA B 1 200 ? 11.133 -12.93 -7.008 1 97.94 200 ALA B N 1
ATOM 3907 C CA . ALA B 1 200 ? 11.562 -14.266 -7.41 1 97.94 200 ALA B CA 1
ATOM 3908 C C . ALA B 1 200 ? 10.375 -15.125 -7.824 1 97.94 200 ALA B C 1
ATOM 3910 O O . ALA B 1 200 ? 10.492 -15.977 -8.711 1 97.94 200 ALA B O 1
ATOM 3911 N N . GLY B 1 201 ? 9.211 -14.953 -7.23 1 97.38 201 GLY B N 1
ATOM 3912 C CA . GLY B 1 201 ? 8.094 -15.875 -7.359 1 97.38 201 GLY B CA 1
ATOM 3913 C C . GLY B 1 201 ? 7.449 -15.844 -8.734 1 97.38 201 GLY B C 1
ATOM 3914 O O . GLY B 1 201 ? 7.859 -15.07 -9.602 1 97.38 201 GLY B O 1
ATOM 3915 N N . LYS B 1 202 ? 6.387 -16.797 -8.867 1 95.38 202 LYS B N 1
ATOM 3916 C CA . LYS B 1 202 ? 5.629 -16.828 -10.117 1 95.38 202 LYS B CA 1
ATOM 3917 C C . LYS B 1 202 ? 5.016 -15.469 -10.43 1 95.38 202 LYS B C 1
ATOM 3919 O O . LYS B 1 202 ? 4.547 -14.773 -9.531 1 95.38 202 LYS B O 1
ATOM 3924 N N . PRO B 1 203 ? 5.113 -15.117 -11.773 1 95.25 203 PRO B N 1
ATOM 3925 C CA . PRO B 1 203 ? 5.512 -15.859 -12.969 1 95.25 203 PRO B CA 1
ATOM 3926 C C . PRO B 1 203 ? 6.961 -15.594 -13.375 1 95.25 203 PRO B C 1
ATOM 3928 O O . PRO B 1 203 ? 7.352 -15.891 -14.508 1 95.25 203 PRO B O 1
ATOM 3931 N N . LEU B 1 204 ? 7.746 -15.039 -12.492 1 93 204 LEU B N 1
ATOM 3932 C CA . LEU B 1 204 ? 9.055 -14.523 -12.883 1 93 204 LEU B CA 1
ATOM 3933 C C . LEU B 1 204 ? 10.055 -15.656 -13.07 1 93 204 LEU B C 1
ATOM 3935 O O . LEU B 1 204 ? 9.898 -16.734 -12.477 1 93 204 LEU B O 1
ATOM 3939 N N . PRO B 1 205 ? 11.109 -15.453 -13.797 1 92.56 205 PRO B N 1
ATOM 3940 C CA . PRO B 1 205 ? 12.055 -16.484 -14.219 1 92.56 205 PRO B CA 1
ATOM 3941 C C . PRO B 1 205 ? 12.758 -17.172 -13.047 1 92.56 205 PRO B C 1
ATOM 3943 O O . PRO B 1 205 ? 12.992 -18.391 -13.086 1 92.56 205 PRO B O 1
ATOM 3946 N N . PRO B 1 206 ? 13.086 -16.531 -11.945 1 93.62 206 PRO B N 1
ATOM 3947 C CA . PRO B 1 206 ? 13.797 -17.219 -10.859 1 93.62 206 PRO B CA 1
ATOM 3948 C C . PRO B 1 206 ? 13.023 -18.406 -10.305 1 93.62 206 PRO B C 1
ATOM 3950 O O . PRO B 1 206 ? 13.625 -19.422 -9.938 1 93.62 206 PRO B O 1
ATOM 3953 N N . MET B 1 207 ? 11.75 -18.25 -10.219 1 94.56 207 MET B N 1
ATOM 3954 C CA . MET B 1 207 ? 10.945 -19.359 -9.719 1 94.56 207 MET B CA 1
ATOM 3955 C C . MET B 1 207 ? 11.062 -20.578 -10.641 1 94.56 207 MET B C 1
ATOM 3957 O O . MET B 1 207 ? 11.25 -21.688 -10.172 1 94.56 207 MET B O 1
ATOM 3961 N N . HIS B 1 208 ? 10.945 -20.328 -11.938 1 93.31 208 HIS B N 1
ATOM 3962 C CA . HIS B 1 208 ? 11.07 -21.406 -12.906 1 93.31 208 HIS B CA 1
ATOM 3963 C C . HIS B 1 208 ? 12.445 -22.047 -12.836 1 93.31 208 HIS B C 1
ATOM 3965 O O . HIS B 1 208 ? 12.562 -23.281 -12.82 1 93.31 208 HIS B O 1
ATOM 3971 N N . ARG B 1 209 ? 13.414 -21.266 -12.766 1 93.94 209 ARG B N 1
ATOM 3972 C CA . ARG B 1 209 ? 14.781 -21.75 -12.688 1 93.94 209 ARG B CA 1
ATOM 3973 C C . ARG B 1 209 ? 14.984 -22.625 -11.453 1 93.94 209 ARG B C 1
ATOM 3975 O O . ARG B 1 209 ? 15.523 -23.734 -11.555 1 93.94 209 ARG B O 1
ATOM 3982 N N . GLU B 1 210 ? 14.547 -22.125 -10.328 1 94.56 210 GLU B N 1
ATOM 3983 C CA . GLU B 1 210 ? 14.664 -22.891 -9.086 1 94.56 210 GLU B CA 1
ATOM 3984 C C . GLU B 1 210 ? 13.93 -24.219 -9.18 1 94.56 210 GLU B C 1
ATOM 3986 O O . GLU B 1 210 ? 14.438 -25.25 -8.727 1 94.56 210 GLU B O 1
ATOM 3991 N N . THR B 1 211 ? 12.805 -24.203 -9.789 1 94.19 211 THR B N 1
ATOM 3992 C CA . THR B 1 211 ? 11.977 -25.406 -9.938 1 94.19 211 THR B CA 1
ATOM 3993 C C . THR B 1 211 ? 12.68 -26.453 -10.797 1 94.19 211 THR B C 1
ATOM 3995 O O . THR B 1 211 ? 12.75 -27.625 -10.422 1 94.19 211 THR B O 1
ATOM 3998 N N . ILE B 1 212 ? 13.25 -25.984 -11.883 1 94.06 212 ILE B N 1
ATOM 3999 C CA . ILE B 1 212 ? 13.938 -26.891 -12.797 1 94.06 212 ILE B CA 1
ATOM 4000 C C . ILE B 1 212 ? 15.18 -27.469 -12.125 1 94.06 212 ILE B C 1
ATOM 4002 O O . ILE B 1 212 ? 15.43 -28.672 -12.203 1 94.06 212 ILE B O 1
ATOM 4006 N N . LEU B 1 213 ? 15.914 -26.703 -11.469 1 93.56 213 LEU B N 1
ATOM 4007 C CA . LEU B 1 213 ? 17.125 -27.141 -10.797 1 93.56 213 LEU B CA 1
ATOM 4008 C C . LEU B 1 213 ? 16.812 -28.156 -9.711 1 93.56 213 LEU B C 1
ATOM 4010 O O . LEU B 1 213 ? 17.516 -29.172 -9.578 1 93.56 213 LEU B O 1
ATOM 4014 N N . ARG B 1 214 ? 15.773 -27.938 -8.977 1 93.94 214 ARG B N 1
ATOM 4015 C CA . ARG B 1 214 ? 15.461 -28.812 -7.844 1 93.94 214 ARG B CA 1
ATOM 4016 C C . ARG B 1 214 ? 14.812 -30.109 -8.305 1 93.94 214 ARG B C 1
ATOM 4018 O O . ARG B 1 214 ? 14.992 -31.156 -7.684 1 93.94 214 ARG B O 1
ATOM 4025 N N . THR B 1 215 ? 14.078 -30.031 -9.375 1 94.31 215 THR B N 1
ATOM 4026 C CA . THR B 1 215 ? 13.32 -31.203 -9.805 1 94.31 215 THR B CA 1
ATOM 4027 C C . THR B 1 215 ? 14.109 -32 -10.828 1 94.31 215 THR B C 1
ATOM 4029 O O . THR B 1 215 ? 13.891 -33.219 -10.977 1 94.31 215 THR B O 1
ATOM 4032 N N . GLY B 1 216 ? 14.922 -31.344 -11.609 1 94.31 216 GLY B N 1
ATOM 4033 C CA . GLY B 1 216 ? 15.594 -32 -12.727 1 94.31 216 GLY B CA 1
ATOM 4034 C C . GLY B 1 216 ? 14.664 -32.312 -13.883 1 94.31 216 GLY B C 1
ATOM 4035 O O . GLY B 1 216 ? 14.938 -33.219 -14.672 1 94.31 216 GLY B O 1
ATOM 4036 N N . ALA B 1 217 ? 13.609 -31.656 -13.977 1 96 217 ALA B N 1
ATOM 4037 C CA . ALA B 1 217 ? 12.594 -31.922 -14.992 1 96 217 ALA B CA 1
ATOM 4038 C C . ALA B 1 217 ? 13.164 -31.719 -16.391 1 96 217 ALA B C 1
ATOM 4040 O O . ALA B 1 217 ? 13.859 -30.734 -16.656 1 96 217 ALA B O 1
ATOM 4041 N N . GLU B 1 218 ? 12.891 -32.594 -17.312 1 96.94 218 GLU B N 1
ATOM 4042 C CA . GLU B 1 218 ? 13.328 -32.5 -18.703 1 96.94 218 GLU B CA 1
ATOM 4043 C C . GLU B 1 218 ? 12.18 -32.094 -19.609 1 96.94 218 GLU B C 1
ATOM 4045 O O . GLU B 1 218 ? 12.367 -31.266 -20.516 1 96.94 218 GLU B O 1
ATOM 4050 N N . ARG B 1 219 ? 11.086 -32.656 -19.406 1 97.31 219 ARG B N 1
ATOM 4051 C CA . ARG B 1 219 ? 9.867 -32.312 -20.125 1 97.31 219 ARG B CA 1
ATOM 4052 C C . ARG B 1 219 ? 8.75 -31.906 -19.156 1 97.31 219 ARG B C 1
ATOM 4054 O O . ARG B 1 219 ? 7.75 -32.625 -19.031 1 97.31 219 ARG B O 1
ATOM 4061 N N . PRO B 1 220 ? 8.938 -30.766 -18.547 1 98.12 220 PRO B N 1
ATOM 4062 C CA . PRO B 1 220 ? 7.977 -30.344 -17.531 1 98.12 220 PRO B CA 1
ATOM 4063 C C . PRO B 1 220 ? 6.652 -29.875 -18.125 1 98.12 220 PRO B C 1
ATOM 4065 O O . PRO B 1 220 ? 6.625 -29.375 -19.25 1 98.12 220 PRO B O 1
ATOM 4068 N N . LEU B 1 221 ? 5.59 -30.094 -17.391 1 98.69 221 LEU B N 1
ATOM 4069 C CA . LEU B 1 221 ? 4.266 -29.531 -17.609 1 98.69 221 LEU B CA 1
ATOM 4070 C C . LEU B 1 221 ? 3.834 -28.672 -16.422 1 98.69 221 LEU B C 1
ATOM 4072 O O . LEU B 1 221 ? 3.68 -29.188 -15.312 1 98.69 221 LEU B O 1
ATOM 4076 N N . VAL B 1 222 ? 3.66 -27.375 -16.625 1 98.69 222 VAL B N 1
ATOM 4077 C CA . VAL B 1 222 ? 3.137 -26.516 -15.562 1 98.69 222 VAL B CA 1
ATOM 4078 C C . VAL B 1 222 ? 1.62 -26.672 -15.477 1 98.69 222 VAL B C 1
ATOM 4080 O O . VAL B 1 222 ? 0.918 -26.562 -16.484 1 98.69 222 VAL B O 1
ATOM 4083 N N . VAL B 1 223 ? 1.144 -27.016 -14.297 1 98.81 223 VAL B N 1
ATOM 4084 C CA . VAL B 1 223 ? -0.29 -27.156 -14.07 1 98.81 223 VAL B CA 1
ATOM 4085 C C . VAL B 1 223 ? -0.77 -26.078 -13.102 1 98.81 223 VAL B C 1
ATOM 4087 O O . VAL B 1 223 ? -0.304 -26.016 -11.961 1 98.81 223 VAL B O 1
ATOM 4090 N N . GLY B 1 224 ? -1.656 -25.234 -13.516 1 98.44 224 GLY B N 1
ATOM 4091 C CA . GLY B 1 224 ? -2.094 -24.125 -12.672 1 98.44 224 GLY B CA 1
ATOM 4092 C C . GLY B 1 224 ? -3.506 -23.672 -12.977 1 98.44 224 GLY B C 1
ATOM 4093 O O . GLY B 1 224 ? -4.164 -24.203 -13.867 1 98.44 224 GLY B O 1
ATOM 4094 N N . ASP B 1 225 ? -4.023 -22.734 -12.148 1 97.69 225 ASP B N 1
ATOM 4095 C CA . ASP B 1 225 ? -5.371 -22.188 -12.312 1 97.69 225 ASP B CA 1
ATOM 4096 C C . ASP B 1 225 ? -5.332 -20.688 -12.609 1 97.69 225 ASP B C 1
ATOM 4098 O O . ASP B 1 225 ? -6.371 -20.078 -12.867 1 97.69 225 ASP B O 1
ATOM 4102 N N . ARG B 1 226 ? -4.137 -20.156 -12.586 1 96.75 226 ARG B N 1
ATOM 4103 C CA . ARG B 1 226 ? -4.035 -18.703 -12.727 1 96.75 226 ARG B CA 1
ATOM 4104 C C . ARG B 1 226 ? -3.244 -18.328 -13.977 1 96.75 226 ARG B C 1
ATOM 4106 O O . ARG B 1 226 ? -2.133 -18.828 -14.188 1 96.75 226 ARG B O 1
ATOM 4113 N N . LEU B 1 227 ? -3.783 -17.375 -14.758 1 98.44 227 LEU B N 1
ATOM 4114 C CA . LEU B 1 227 ? -3.172 -16.984 -16.031 1 98.44 227 LEU B CA 1
ATOM 4115 C C . LEU B 1 227 ? -1.922 -16.141 -15.797 1 98.44 227 LEU B C 1
ATOM 4117 O O . LEU B 1 227 ? -0.872 -16.406 -16.391 1 98.44 227 LEU B O 1
ATOM 4121 N N . ASP B 1 228 ? -1.969 -15.234 -14.883 1 96.94 228 ASP B N 1
ATOM 4122 C CA . ASP B 1 228 ? -0.899 -14.25 -14.742 1 96.94 228 ASP B CA 1
ATOM 4123 C C . ASP B 1 228 ? 0.202 -14.766 -13.82 1 96.94 228 ASP B C 1
ATOM 4125 O O . ASP B 1 228 ? 1.146 -14.031 -13.5 1 96.94 228 ASP B O 1
ATOM 4129 N N . THR B 1 229 ? 0.072 -16.016 -13.312 1 96.31 229 THR B N 1
ATOM 4130 C CA . THR B 1 229 ? 1.126 -16.625 -12.508 1 96.31 229 THR B CA 1
ATOM 4131 C C . THR B 1 229 ? 1.59 -17.938 -13.117 1 96.31 229 THR B C 1
ATOM 4133 O O . THR B 1 229 ? 2.598 -17.984 -13.828 1 96.31 229 THR B O 1
ATOM 4136 N N . ASP B 1 230 ? 0.74 -18.906 -13.141 1 97.88 230 ASP B N 1
ATOM 4137 C CA . ASP B 1 230 ? 1.132 -20.234 -13.594 1 97.88 230 ASP B CA 1
ATOM 4138 C C . ASP B 1 230 ? 1.38 -20.25 -15.102 1 97.88 230 ASP B C 1
ATOM 4140 O O . ASP B 1 230 ? 2.455 -20.656 -15.555 1 97.88 230 ASP B O 1
ATOM 4144 N N . ILE B 1 231 ? 0.391 -19.75 -15.875 1 98.44 231 ILE B N 1
ATOM 4145 C CA . ILE B 1 231 ? 0.466 -19.828 -17.328 1 98.44 231 ILE B CA 1
ATOM 4146 C C . ILE B 1 231 ? 1.542 -18.875 -17.844 1 98.44 231 ILE B C 1
ATOM 4148 O O . ILE B 1 231 ? 2.344 -19.234 -18.703 1 98.44 231 ILE B O 1
ATOM 4152 N N . GLU B 1 232 ? 1.55 -17.719 -17.312 1 98.19 232 GLU B N 1
ATOM 4153 C CA . GLU B 1 232 ? 2.604 -16.781 -17.688 1 98.19 232 GLU B CA 1
ATOM 4154 C C . GLU B 1 232 ? 3.982 -17.312 -17.312 1 98.19 232 GLU B C 1
ATOM 4156 O O . GLU B 1 232 ? 4.953 -17.109 -18.031 1 98.19 232 GLU B O 1
ATOM 4161 N N . GLY B 1 233 ? 4.066 -17.953 -16.156 1 97.31 233 GLY B N 1
ATOM 4162 C CA . GLY B 1 233 ? 5.316 -18.594 -15.766 1 97.31 233 GLY B CA 1
ATOM 4163 C C . GLY B 1 233 ? 5.777 -19.641 -16.75 1 97.31 233 GLY B C 1
ATOM 4164 O O . GLY B 1 233 ? 6.965 -19.719 -17.062 1 97.31 233 GLY B O 1
ATOM 4165 N N . ALA B 1 234 ? 4.891 -20.453 -17.188 1 97.75 234 ALA B N 1
ATOM 4166 C CA . ALA B 1 234 ? 5.207 -21.453 -18.203 1 97.75 234 ALA B CA 1
ATOM 4167 C C . ALA B 1 234 ? 5.676 -20.812 -19.5 1 97.75 234 ALA B C 1
ATOM 4169 O O . ALA B 1 234 ? 6.66 -21.25 -20.094 1 97.75 234 ALA B O 1
ATOM 4170 N N . PHE B 1 235 ? 4.98 -19.75 -19.891 1 97.25 235 PHE B N 1
ATOM 4171 C CA . PHE B 1 235 ? 5.332 -19 -21.078 1 97.25 235 PHE B CA 1
ATOM 4172 C C . PHE B 1 235 ? 6.754 -18.453 -20.984 1 97.25 235 PHE B C 1
ATOM 4174 O O . PHE B 1 235 ? 7.562 -18.641 -21.891 1 97.25 235 PHE B O 1
ATOM 4181 N N . ASN B 1 236 ? 7.016 -17.875 -19.859 1 95.25 236 ASN B N 1
ATOM 4182 C CA . ASN B 1 236 ? 8.336 -17.297 -19.641 1 95.25 236 ASN B CA 1
ATOM 4183 C C . ASN B 1 236 ? 9.422 -18.375 -19.625 1 95.25 236 ASN B C 1
ATOM 4185 O O . ASN B 1 236 ? 10.555 -18.125 -20.047 1 95.25 236 ASN B O 1
ATOM 4189 N N . GLY B 1 237 ? 9.086 -19.5 -19.156 1 94.88 237 GLY B N 1
ATOM 4190 C CA . GLY B 1 237 ? 10.016 -20.625 -19.094 1 94.88 237 GLY B CA 1
ATOM 4191 C C . GLY B 1 237 ? 10.07 -21.422 -20.375 1 94.88 237 GLY B C 1
ATOM 4192 O O . GLY B 1 237 ? 10.867 -22.359 -20.5 1 94.88 237 GLY B O 1
ATOM 4193 N N . GLU B 1 238 ? 9.188 -21.078 -21.312 1 95.62 238 GLU B N 1
ATOM 4194 C CA . GLU B 1 238 ? 9.094 -21.766 -22.594 1 95.62 238 GLU B CA 1
ATOM 4195 C C . GLU B 1 238 ? 8.805 -23.25 -22.406 1 95.62 238 GLU B C 1
ATOM 4197 O O . GLU B 1 238 ? 9.477 -24.109 -22.984 1 95.62 238 GLU B O 1
ATOM 4202 N N . VAL B 1 239 ? 7.887 -23.531 -21.547 1 97.06 239 VAL B N 1
ATOM 4203 C CA . VAL B 1 239 ? 7.422 -24.906 -21.312 1 97.06 239 VAL B CA 1
ATOM 4204 C C . VAL B 1 239 ? 5.902 -24.969 -21.484 1 97.06 239 VAL B C 1
ATOM 4206 O O . VAL B 1 239 ? 5.23 -23.938 -21.5 1 97.06 239 VAL B O 1
ATOM 4209 N N . ASP B 1 240 ? 5.363 -26.141 -21.609 1 98.31 240 ASP B N 1
ATOM 4210 C CA . ASP B 1 240 ? 3.93 -26.328 -21.828 1 98.31 240 ASP B CA 1
ATOM 4211 C C . ASP B 1 240 ? 3.16 -26.203 -20.516 1 98.31 240 ASP B C 1
ATOM 4213 O O . ASP B 1 240 ? 3.74 -26.328 -19.438 1 98.31 240 ASP B O 1
ATOM 4217 N N . SER B 1 241 ? 1.845 -25.922 -20.641 1 98.81 241 SER B N 1
ATOM 4218 C CA . SER B 1 241 ? 1.03 -25.719 -19.438 1 98.81 241 SER B CA 1
ATOM 4219 C C . SER B 1 241 ? -0.355 -26.328 -19.609 1 98.81 241 SER B C 1
ATOM 4221 O O . SER B 1 241 ? -0.854 -26.453 -20.734 1 98.81 241 SER B O 1
ATOM 4223 N N . LEU B 1 242 ? -0.885 -26.781 -18.531 1 98.88 242 LEU B N 1
ATOM 4224 C CA . LEU B 1 242 ? -2.277 -27.188 -18.391 1 98.88 242 LEU B CA 1
ATOM 4225 C C . LEU B 1 242 ? -3.025 -26.266 -17.438 1 98.88 242 LEU B C 1
ATOM 4227 O O . LEU B 1 242 ? -2.68 -26.172 -16.25 1 98.88 242 LEU B O 1
ATOM 4231 N N . LEU B 1 243 ? -4.02 -25.547 -17.938 1 98.88 243 LEU B N 1
ATOM 4232 C CA . LEU B 1 243 ? -4.918 -24.766 -17.109 1 98.88 243 LEU B CA 1
ATOM 4233 C C . LEU B 1 243 ? -6.086 -25.609 -16.625 1 98.88 243 LEU B C 1
ATOM 4235 O O . LEU B 1 243 ? -6.812 -26.203 -17.422 1 98.88 243 LEU B O 1
ATOM 4239 N N . VAL B 1 244 ? -6.184 -25.688 -15.328 1 98.62 244 VAL B N 1
ATOM 4240 C CA . VAL B 1 244 ? -7.383 -26.312 -14.766 1 98.62 244 VAL B CA 1
ATOM 4241 C C . VAL B 1 244 ? -8.344 -25.234 -14.289 1 98.62 244 VAL B C 1
ATOM 4243 O O . VAL B 1 244 ? -7.922 -24.156 -13.859 1 98.62 244 VAL B O 1
ATOM 4246 N N . LEU B 1 245 ? -9.633 -25.5 -14.328 1 97.81 245 LEU B N 1
ATOM 4247 C CA . LEU B 1 245 ? -10.656 -24.484 -14.07 1 97.81 245 LEU B CA 1
ATOM 4248 C C . LEU B 1 245 ? -11.25 -24.656 -12.672 1 97.81 245 LEU B C 1
ATOM 4250 O O . LEU B 1 245 ? -12.453 -24.469 -12.477 1 97.81 245 LEU B O 1
ATOM 4254 N N . THR B 1 246 ? -10.398 -25.047 -11.711 1 96.75 246 THR B N 1
ATOM 4255 C CA . THR B 1 246 ? -10.844 -25.328 -10.352 1 96.75 246 THR B CA 1
ATOM 4256 C C . THR B 1 246 ? -10.555 -24.141 -9.43 1 96.75 246 THR B C 1
ATOM 4258 O O . THR B 1 246 ? -10.984 -24.125 -8.273 1 96.75 246 THR B O 1
ATOM 4261 N N . GLY B 1 247 ? -9.852 -23.172 -9.945 1 93.75 247 GLY B N 1
ATOM 4262 C CA . GLY B 1 247 ? -9.43 -22.078 -9.086 1 93.75 247 GLY B CA 1
ATOM 4263 C C . GLY B 1 247 ? -9.867 -20.719 -9.594 1 93.75 247 GLY B C 1
ATOM 4264 O O . GLY B 1 247 ? -11.055 -20.484 -9.812 1 93.75 247 GLY B O 1
ATOM 4265 N N . VAL B 1 248 ? -9 -19.875 -10 1 92.38 248 VAL B N 1
ATOM 4266 C CA . VAL B 1 248 ? -9.195 -18.438 -10.164 1 92.38 248 VAL B CA 1
ATOM 4267 C C . VAL B 1 248 ? -9.75 -18.141 -11.555 1 92.38 248 VAL B C 1
ATOM 4269 O O . VAL B 1 248 ? -10.672 -17.328 -11.703 1 92.38 248 VAL B O 1
ATOM 4272 N N . THR B 1 249 ? -9.266 -18.75 -12.625 1 96.75 249 THR B N 1
ATOM 4273 C CA . THR B 1 249 ? -9.562 -18.391 -14.008 1 96.75 249 THR B CA 1
ATOM 4274 C C . THR B 1 249 ? -10.914 -18.969 -14.438 1 96.75 249 THR B C 1
ATOM 4276 O O . THR B 1 249 ? -11.211 -20.141 -14.188 1 96.75 249 THR B O 1
ATOM 4279 N N . ASP B 1 250 ? -11.727 -18.125 -15.023 1 96.38 250 ASP B N 1
ATOM 4280 C CA . ASP B 1 250 ? -12.977 -18.609 -15.609 1 96.38 250 ASP B CA 1
ATOM 4281 C C . ASP B 1 250 ? -12.922 -18.547 -17.141 1 96.38 250 ASP B C 1
ATOM 4283 O O . ASP B 1 250 ? -11.898 -18.172 -17.719 1 96.38 250 ASP B O 1
ATOM 4287 N N . GLY B 1 251 ? -14.062 -19 -17.734 1 98 251 GLY B N 1
ATOM 4288 C CA . GLY B 1 251 ? -14.102 -19.078 -19.188 1 98 251 GLY B CA 1
ATOM 4289 C C . GLY B 1 251 ? -13.906 -17.75 -19.859 1 98 251 GLY B C 1
ATOM 4290 O O . GLY B 1 251 ? -13.172 -17.656 -20.859 1 98 251 GLY B O 1
ATOM 4291 N N . ALA B 1 252 ? -14.547 -16.766 -19.375 1 98 252 ALA B N 1
ATOM 4292 C CA . ALA B 1 252 ? -14.461 -15.438 -19.984 1 98 252 ALA B CA 1
ATOM 4293 C C . ALA B 1 252 ? -13.031 -14.906 -19.953 1 98 252 ALA B C 1
ATOM 4295 O O . ALA B 1 252 ? -12.547 -14.359 -20.953 1 98 252 ALA B O 1
ATOM 4296 N N . GLN B 1 253 ? -12.344 -15.102 -18.828 1 97.88 253 GLN B N 1
ATOM 4297 C CA . GLN B 1 253 ? -10.961 -14.664 -18.688 1 97.88 253 GLN B CA 1
ATOM 4298 C C . GLN B 1 253 ? -10.047 -15.414 -19.656 1 97.88 253 GLN B C 1
ATOM 4300 O O . GLN B 1 253 ? -9.148 -14.82 -20.25 1 97.88 253 GLN B O 1
ATOM 4305 N N . LEU B 1 254 ? -10.328 -16.641 -19.766 1 98.69 254 LEU B N 1
ATOM 4306 C CA . LEU B 1 254 ? -9.516 -17.469 -20.656 1 98.69 254 LEU B CA 1
ATOM 4307 C C . LEU B 1 254 ? -9.672 -17.031 -22.109 1 98.69 254 LEU B C 1
ATOM 4309 O O . LEU B 1 254 ? -8.688 -16.922 -22.828 1 98.69 254 LEU B O 1
ATOM 4313 N N . LEU B 1 255 ? -10.883 -16.719 -22.516 1 98.69 255 LEU B N 1
ATOM 4314 C CA . LEU B 1 255 ? -11.148 -16.328 -23.906 1 98.69 255 LEU B CA 1
ATOM 4315 C C . LEU B 1 255 ? -10.469 -15.008 -24.219 1 98.69 255 LEU B C 1
ATOM 4317 O O . LEU B 1 255 ? -10.047 -14.781 -25.359 1 98.69 255 LEU B O 1
ATOM 4321 N N . ALA B 1 256 ? -10.336 -14.227 -23.266 1 98.5 256 ALA B N 1
ATOM 4322 C CA . ALA B 1 256 ? -9.773 -12.891 -23.453 1 98.5 256 ALA B CA 1
ATOM 4323 C C . ALA B 1 256 ? -8.258 -12.898 -23.25 1 98.5 256 ALA B C 1
ATOM 4325 O O . ALA B 1 256 ? -7.621 -11.844 -23.297 1 98.5 256 ALA B O 1
ATOM 4326 N N . ALA B 1 257 ? -7.66 -13.984 -23.031 1 98.56 257 ALA B N 1
ATOM 4327 C CA . ALA B 1 257 ? -6.25 -14.094 -22.656 1 98.56 257 ALA B CA 1
ATOM 4328 C C . ALA B 1 257 ? -5.352 -13.555 -23.766 1 98.56 257 ALA B C 1
ATOM 4330 O O . ALA B 1 257 ? -5.48 -13.953 -24.922 1 98.56 257 ALA B O 1
ATOM 4331 N N . PRO B 1 258 ? -4.434 -12.68 -23.469 1 98.5 258 PRO B N 1
ATOM 4332 C CA . PRO B 1 258 ? -3.355 -12.367 -24.422 1 98.5 258 PRO B CA 1
ATOM 4333 C C . PRO B 1 258 ? -2.383 -13.531 -24.609 1 98.5 258 PRO B C 1
ATOM 4335 O O . PRO B 1 258 ? -2.426 -14.508 -23.844 1 98.5 258 PRO B O 1
ATOM 4338 N N . PRO B 1 259 ? -1.516 -13.453 -25.5 1 98.12 259 PRO B N 1
ATOM 4339 C CA . PRO B 1 259 ? -0.665 -14.586 -25.859 1 98.12 259 PRO B CA 1
ATOM 4340 C C . PRO B 1 259 ? 0.101 -15.156 -24.672 1 98.12 259 PRO B C 1
ATOM 4342 O O . PRO B 1 259 ? 0.152 -16.375 -24.484 1 98.12 259 PRO B O 1
ATOM 4345 N N . ARG B 1 260 ? 0.635 -14.344 -23.75 1 98.06 260 ARG B N 1
ATOM 4346 C CA . ARG B 1 260 ? 1.448 -14.82 -22.641 1 98.06 260 ARG B CA 1
ATOM 4347 C C . ARG B 1 260 ? 0.593 -15.547 -21.609 1 98.06 260 ARG B C 1
ATOM 4349 O O . ARG B 1 260 ? 1.122 -16.234 -20.719 1 98.06 260 ARG B O 1
ATOM 4356 N N . HIS B 1 261 ? -0.76 -15.445 -21.734 1 98.75 261 HIS B N 1
ATOM 4357 C CA . HIS B 1 261 ? -1.684 -16.062 -20.781 1 98.75 261 HIS B CA 1
ATOM 4358 C C . HIS B 1 261 ? -2.459 -17.203 -21.438 1 98.75 261 HIS B C 1
ATOM 4360 O O . HIS B 1 261 ? -3.455 -17.672 -20.891 1 98.75 261 HIS B O 1
ATOM 4366 N N . ARG B 1 262 ? -2.023 -17.625 -22.625 1 98.81 262 ARG B N 1
ATOM 4367 C CA . ARG B 1 262 ? -2.713 -18.703 -23.328 1 98.81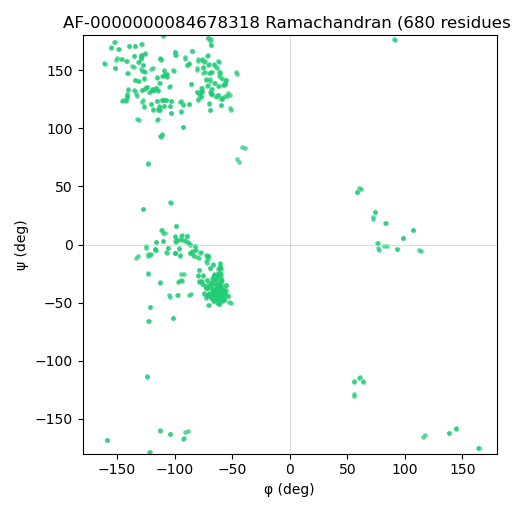 262 ARG B CA 1
ATOM 4368 C C . ARG B 1 262 ? -2.072 -20.047 -23.031 1 98.81 262 ARG B C 1
ATOM 4370 O O . ARG B 1 262 ? -0.943 -20.312 -23.453 1 98.81 262 ARG B O 1
ATOM 4377 N N . PRO B 1 263 ? -2.812 -20.938 -22.344 1 98.81 263 PRO B N 1
ATOM 4378 C CA . PRO B 1 263 ? -2.252 -22.234 -21.969 1 98.81 263 PRO B CA 1
ATOM 4379 C C . PRO B 1 263 ? -2.129 -23.188 -23.156 1 98.81 263 PRO B C 1
ATOM 4381 O O . PRO B 1 263 ? -2.828 -23.031 -24.156 1 98.81 263 PRO B O 1
ATOM 4384 N N . THR B 1 264 ? -1.224 -24.188 -23.016 1 98.75 264 THR B N 1
ATOM 4385 C CA . THR B 1 264 ? -1.102 -25.25 -24.016 1 98.75 264 THR B CA 1
ATOM 4386 C C . THR B 1 264 ? -2.346 -26.125 -24 1 98.75 264 THR B C 1
ATOM 4388 O O . THR B 1 264 ? -2.869 -26.484 -25.062 1 98.75 264 THR B O 1
ATOM 4391 N N . TYR B 1 265 ? -2.811 -26.469 -22.812 1 98.81 265 TYR B N 1
ATOM 4392 C CA . TYR B 1 265 ? -3.979 -27.328 -22.625 1 98.81 265 TYR B CA 1
ATOM 4393 C C . TYR B 1 265 ? -4.945 -26.719 -21.609 1 98.81 265 TYR B C 1
ATOM 4395 O O . TYR B 1 265 ? -4.555 -25.891 -20.781 1 98.81 265 TYR B O 1
ATOM 4403 N N . VAL B 1 266 ? -6.215 -27.141 -21.719 1 98.62 266 VAL B N 1
ATOM 4404 C CA . VAL B 1 266 ? -7.254 -26.719 -20.797 1 98.62 266 VAL B CA 1
ATOM 4405 C C . VAL B 1 266 ? -8.094 -27.922 -20.359 1 98.62 266 VAL B C 1
ATOM 4407 O O . VAL B 1 266 ? -8.492 -28.734 -21.203 1 98.62 266 VAL B O 1
ATOM 4410 N N . ASP B 1 267 ? -8.312 -28.031 -19.109 1 98.38 267 ASP B N 1
ATOM 4411 C CA . ASP B 1 267 ? -9.195 -29.094 -18.625 1 98.38 267 ASP B CA 1
ATOM 4412 C C . ASP B 1 267 ? -9.922 -28.656 -17.359 1 98.38 267 ASP B C 1
ATOM 4414 O O . ASP B 1 267 ? -9.641 -27.594 -16.797 1 98.38 267 ASP B O 1
ATOM 4418 N N . ALA B 1 268 ? -10.93 -29.438 -16.953 1 97.75 268 ALA B N 1
ATOM 4419 C CA . ALA B 1 268 ? -11.789 -29.078 -15.828 1 97.75 268 ALA B CA 1
ATOM 4420 C C . ALA B 1 268 ? -11.039 -29.172 -14.508 1 97.75 268 ALA B C 1
ATOM 4422 O O . ALA B 1 268 ? -11.234 -28.359 -13.609 1 97.75 268 ALA B O 1
ATOM 4423 N N . ASP B 1 269 ? -10.289 -30.188 -14.383 1 98.19 269 ASP B N 1
ATOM 4424 C CA . ASP B 1 269 ? -9.57 -30.5 -13.148 1 98.19 269 ASP B CA 1
ATOM 4425 C C . ASP B 1 269 ? -8.391 -31.422 -13.414 1 98.19 269 ASP B C 1
ATOM 4427 O O . ASP B 1 269 ? -7.996 -31.609 -14.562 1 98.19 269 ASP B O 1
ATOM 4431 N N . LEU B 1 270 ? -7.773 -31.984 -12.422 1 98.75 270 LEU B N 1
ATOM 4432 C CA . LEU B 1 270 ? -6.508 -32.719 -12.531 1 98.75 270 LEU B CA 1
ATOM 4433 C C . LEU B 1 270 ? -6.699 -34.031 -13.242 1 98.75 270 LEU B C 1
ATOM 4435 O O . LEU B 1 270 ? -5.727 -34.688 -13.625 1 98.75 270 LEU B O 1
ATOM 4439 N N . ARG B 1 271 ? -7.977 -34.5 -13.516 1 98.5 271 ARG B N 1
ATOM 4440 C CA . ARG B 1 271 ? -8.203 -35.688 -14.336 1 98.5 271 ARG B CA 1
ATOM 4441 C C . ARG B 1 271 ? -7.637 -35.5 -15.742 1 98.5 271 ARG B C 1
ATOM 4443 O O . ARG B 1 271 ? -7.332 -36.469 -16.438 1 98.5 271 ARG B O 1
ATOM 4450 N N . GLY B 1 272 ? -7.469 -34.219 -16.062 1 98.19 272 GLY B N 1
ATOM 4451 C CA . GLY B 1 272 ? -6.895 -33.844 -17.359 1 98.19 272 GLY B CA 1
ATOM 4452 C C . GLY B 1 272 ? -5.484 -34.375 -17.547 1 98.19 272 GLY B C 1
ATOM 4453 O O . GLY B 1 272 ? -5.02 -34.531 -18.672 1 98.19 272 GLY B O 1
ATOM 4454 N N . LEU B 1 273 ? -4.738 -34.656 -16.516 1 98.5 273 LEU B N 1
ATOM 4455 C CA . LEU B 1 273 ? -3.395 -35.219 -16.578 1 98.5 273 LEU B CA 1
ATOM 4456 C C . LEU B 1 273 ? -3.422 -36.625 -17.156 1 98.5 273 LEU B C 1
ATOM 4458 O O . LEU B 1 273 ? -2.434 -37.094 -17.734 1 98.5 273 LEU B O 1
ATOM 4462 N N . LEU B 1 274 ? -4.578 -37.312 -16.969 1 98.56 274 LEU B N 1
ATOM 4463 C CA . LEU B 1 274 ? -4.641 -38.75 -17.172 1 98.56 274 LEU B CA 1
ATOM 4464 C C . LEU B 1 274 ? -5.238 -39.094 -18.547 1 98.56 274 LEU B C 1
ATOM 4466 O O . LEU B 1 274 ? -5.5 -40.25 -18.844 1 98.56 274 LEU B O 1
ATOM 4470 N N . THR B 1 275 ? -5.512 -38.062 -19.281 1 97.44 275 THR B N 1
ATOM 4471 C CA . THR B 1 275 ? -6.129 -38.25 -20.594 1 97.44 275 THR B CA 1
ATOM 4472 C C . THR B 1 275 ? -5.363 -37.5 -21.672 1 97.44 275 THR B C 1
ATOM 4474 O O . THR B 1 275 ? -4.551 -36.625 -21.359 1 97.44 275 THR B O 1
ATOM 4477 N N . GLY B 1 276 ? -5.57 -37.938 -22.891 1 97.5 276 GLY B N 1
ATOM 4478 C CA . GLY B 1 276 ? -5.172 -37.062 -23.984 1 97.5 276 GLY B CA 1
ATOM 4479 C C . GLY B 1 276 ? -6.012 -35.812 -24.094 1 97.5 276 GLY B C 1
ATOM 4480 O O . GLY B 1 276 ? -6.895 -35.594 -23.266 1 97.5 276 GLY B O 1
ATOM 4481 N N . GLN B 1 277 ? -5.633 -34.969 -25.031 1 97.44 277 GLN B N 1
ATOM 4482 C CA . GLN B 1 277 ? -6.352 -33.719 -25.344 1 97.44 277 GLN B CA 1
ATOM 4483 C C . GLN B 1 277 ? -6.828 -33.719 -26.781 1 97.44 277 GLN B C 1
ATOM 4485 O O . GLN B 1 277 ? -6.078 -34.062 -27.703 1 97.44 277 GLN B O 1
ATOM 4490 N N . PRO B 1 278 ? -8.055 -33.344 -27 1 97.5 278 PRO B N 1
ATOM 4491 C CA . PRO B 1 278 ? -8.594 -33.406 -28.359 1 97.5 278 PRO B CA 1
ATOM 4492 C C . PRO B 1 278 ? -7.98 -32.344 -29.266 1 97.5 278 PRO B C 1
ATOM 4494 O O . PRO B 1 278 ? -7.605 -31.266 -28.812 1 97.5 278 PRO B O 1
ATOM 4497 N N . ASP B 1 279 ? -7.996 -32.656 -30.531 1 96.94 279 ASP B N 1
ATOM 4498 C CA . ASP B 1 279 ? -7.555 -31.703 -31.531 1 96.94 279 ASP B CA 1
ATOM 4499 C C . ASP B 1 279 ? -8.656 -30.688 -31.844 1 96.94 279 ASP B C 1
ATOM 4501 O O . ASP B 1 279 ? -9.844 -30.984 -31.719 1 96.94 279 ASP B O 1
ATOM 4505 N N . ILE B 1 280 ? -8.25 -29.594 -32.188 1 98.19 280 ILE B N 1
ATOM 4506 C CA . ILE B 1 280 ? -9.141 -28.562 -32.719 1 98.19 280 ILE B CA 1
ATOM 4507 C C . ILE B 1 280 ? -8.883 -28.375 -34.188 1 98.19 280 ILE B C 1
ATOM 4509 O O . ILE B 1 280 ? -7.758 -28.094 -34.625 1 98.19 280 ILE B O 1
ATOM 4513 N N . THR B 1 281 ? -9.867 -28.5 -34.938 1 97.56 281 THR B N 1
ATOM 4514 C CA . THR B 1 281 ? -9.703 -28.422 -36.375 1 97.56 281 THR B CA 1
ATOM 4515 C C . THR B 1 281 ? -10.43 -27.203 -36.938 1 97.56 281 THR B C 1
ATOM 4517 O O . THR B 1 281 ? -11.508 -26.844 -36.469 1 97.56 281 THR B O 1
ATOM 4520 N N . ARG B 1 282 ? -9.844 -26.641 -37.906 1 96.12 282 ARG B N 1
ATOM 4521 C CA . ARG B 1 282 ? -10.508 -25.531 -38.625 1 96.12 282 ARG B CA 1
ATOM 4522 C C . ARG B 1 282 ? -11.57 -26.062 -39.562 1 96.12 282 ARG B C 1
ATOM 4524 O O . ARG B 1 282 ? -11.336 -27.031 -40.312 1 96.12 282 ARG B O 1
ATOM 4531 N N . GLU B 1 283 ? -12.664 -25.547 -39.531 1 93.44 283 GLU B N 1
ATOM 4532 C CA . GLU B 1 283 ? -13.773 -25.844 -40.438 1 93.44 283 GLU B CA 1
ATOM 4533 C C . GLU B 1 283 ? -14.383 -24.562 -41 1 93.44 283 GLU B C 1
ATOM 4535 O O . GLU B 1 283 ? -15.18 -23.906 -40.344 1 93.44 283 GLU B O 1
ATOM 4540 N N . GLY B 1 284 ? -14.133 -24.281 -42.281 1 91.94 284 GLY B N 1
ATOM 4541 C CA . GLY B 1 284 ? -14.555 -22.984 -42.812 1 91.94 284 GLY B CA 1
ATOM 4542 C C . GLY B 1 284 ? -14.008 -21.812 -42.031 1 91.94 284 GLY B C 1
ATOM 4543 O O . GLY B 1 284 ? -12.797 -21.688 -41.844 1 91.94 284 GLY B O 1
ATOM 4544 N N . GLU B 1 285 ? -15.008 -21.094 -41.469 1 91.88 285 GLU B N 1
ATOM 4545 C CA . GLU B 1 285 ? -14.609 -19.922 -40.719 1 91.88 285 GLU B CA 1
ATOM 4546 C C . GLU B 1 285 ? -14.555 -20.219 -39.219 1 91.88 285 GLU B C 1
ATOM 4548 O O . GLU B 1 285 ? -14.266 -19.344 -38.406 1 91.88 285 GLU B O 1
ATOM 4553 N N . GLY B 1 286 ? -14.805 -21.484 -39 1 97.06 286 GLY B N 1
ATOM 4554 C CA . GLY B 1 286 ? -14.898 -21.812 -37.594 1 97.06 286 GLY B CA 1
ATOM 4555 C C . GLY B 1 286 ? -13.898 -22.875 -37.156 1 97.06 286 GLY B C 1
ATOM 4556 O O . GLY B 1 286 ? -13.031 -23.266 -37.938 1 97.06 286 GLY B O 1
ATOM 4557 N N . PHE B 1 287 ? -14 -23.203 -35.906 1 98.69 287 PHE B N 1
ATOM 4558 C CA . PHE B 1 287 ? -13.141 -24.203 -35.281 1 98.69 287 PHE B CA 1
ATOM 4559 C C . PHE B 1 287 ? -13.977 -25.281 -34.594 1 98.69 287 PHE B C 1
ATOM 4561 O O . PHE B 1 287 ? -14.891 -24.969 -33.844 1 98.69 287 PHE B O 1
ATOM 4568 N N . ARG B 1 288 ? -13.578 -26.484 -34.844 1 98.56 288 ARG B N 1
ATOM 4569 C CA . ARG B 1 288 ? -14.344 -27.609 -34.312 1 98.56 288 ARG B CA 1
ATOM 4570 C C . ARG B 1 288 ? -13.547 -28.375 -33.25 1 98.56 288 ARG B C 1
ATOM 4572 O O . ARG B 1 288 ? -12.359 -28.625 -33.438 1 98.56 288 ARG B O 1
ATOM 4579 N N . CYS B 1 289 ? -14.141 -28.781 -32.219 1 98.56 289 CYS B N 1
ATOM 4580 C CA . CYS B 1 289 ? -13.664 -29.688 -31.188 1 98.56 289 CYS B CA 1
ATOM 4581 C C . CYS B 1 289 ? -14.805 -30.547 -30.656 1 98.56 289 CYS B C 1
ATOM 4583 O O . CYS B 1 289 ? -15.781 -30.016 -30.125 1 98.56 289 CYS B O 1
ATOM 4585 N N . GLY B 1 290 ? -14.578 -31.797 -30.766 1 97.19 290 GLY B N 1
ATOM 4586 C CA . GLY B 1 290 ? -15.734 -32.656 -30.453 1 97.19 290 GLY B CA 1
ATOM 4587 C C . GLY B 1 290 ? -16.953 -32.312 -31.297 1 97.19 290 GLY B C 1
ATOM 4588 O O . GLY B 1 290 ? -16.859 -32.219 -32.531 1 97.19 290 GLY B O 1
ATOM 4589 N N . GLY B 1 291 ? -18.109 -32.094 -30.641 1 97.19 291 GLY B N 1
ATOM 4590 C CA . GLY B 1 291 ? -19.344 -31.812 -31.344 1 97.19 291 GLY B CA 1
ATOM 4591 C C . GLY B 1 291 ? -19.609 -30.328 -31.484 1 97.19 291 GLY B C 1
ATOM 4592 O O . GLY B 1 291 ? -20.672 -29.922 -31.969 1 97.19 291 GLY B O 1
ATOM 4593 N N . TRP B 1 292 ? -18.641 -29.578 -31.094 1 98.25 292 TRP B N 1
ATOM 4594 C CA . TRP B 1 292 ? -18.875 -28.141 -31.062 1 98.25 292 TRP B CA 1
ATOM 4595 C C . TRP B 1 292 ? -18.125 -27.453 -32.219 1 98.25 292 TRP B C 1
ATOM 4597 O O . TRP B 1 292 ? -17.016 -27.859 -32.562 1 98.25 292 TRP B O 1
ATOM 4607 N N . THR B 1 293 ? -18.688 -26.406 -32.75 1 98.56 293 THR B N 1
ATOM 4608 C CA . THR B 1 293 ? -18.016 -25.5 -33.688 1 98.56 293 THR B CA 1
ATOM 4609 C C . THR B 1 293 ? -18.156 -24.047 -33.219 1 98.56 293 THR B C 1
ATOM 4611 O O . THR B 1 293 ? -19.266 -23.578 -32.969 1 98.56 293 THR B O 1
ATOM 4614 N N . ALA B 1 294 ? -17.078 -23.375 -33.031 1 98.75 294 ALA B N 1
ATOM 4615 C CA . ALA B 1 294 ? -17.047 -21.984 -32.594 1 98.75 294 ALA B CA 1
ATOM 4616 C C . ALA B 1 294 ? -16.641 -21.062 -33.75 1 98.75 294 ALA B C 1
ATOM 4618 O O . ALA B 1 294 ? -15.805 -21.422 -34.594 1 98.75 294 ALA B O 1
ATOM 4619 N N . THR B 1 295 ? -17.156 -19.859 -33.812 1 98.44 295 THR B N 1
ATOM 4620 C CA . THR B 1 295 ? -16.844 -18.844 -34.812 1 98.44 295 THR B CA 1
ATOM 4621 C C . THR B 1 295 ? -16.672 -17.484 -34.156 1 98.44 295 THR B C 1
ATOM 4623 O O . THR B 1 295 ? -17.172 -17.25 -33.031 1 98.44 295 THR B O 1
ATOM 4626 N N . ALA B 1 296 ? -15.906 -16.656 -34.781 1 98 296 ALA B N 1
ATOM 4627 C CA . ALA B 1 296 ? -15.781 -15.258 -34.406 1 98 296 ALA B CA 1
ATOM 4628 C C . ALA B 1 296 ? -16.562 -14.359 -35.344 1 98 296 ALA B C 1
ATOM 4630 O O . ALA B 1 296 ? -16.203 -14.234 -36.531 1 98 296 ALA B O 1
ATOM 4631 N N . GLY B 1 297 ? -17.547 -13.773 -34.812 1 95.81 297 GLY B N 1
ATOM 4632 C CA . GLY B 1 297 ? -18.297 -12.812 -35.625 1 95.81 297 GLY B CA 1
ATOM 4633 C C . GLY B 1 297 ? -17.766 -11.398 -35.5 1 95.81 297 GLY B C 1
ATOM 4634 O O . GLY B 1 297 ? -16.609 -11.195 -35.125 1 95.81 297 GLY B O 1
ATOM 4635 N N . ALA B 1 298 ? -18.609 -10.492 -35.875 1 94.62 298 ALA B N 1
ATOM 4636 C CA . ALA B 1 298 ? -18.203 -9.086 -35.844 1 94.62 298 ALA B CA 1
ATOM 4637 C C . ALA B 1 298 ? -18.109 -8.578 -34.406 1 94.62 298 ALA B C 1
ATOM 4639 O O . ALA B 1 298 ? -17.188 -7.852 -34.062 1 94.62 298 ALA B O 1
ATOM 4640 N N . ASP B 1 299 ? -19.094 -9.117 -33.625 1 96.56 299 ASP B N 1
ATOM 4641 C CA . ASP B 1 299 ? -19.125 -8.523 -32.281 1 96.56 299 ASP B CA 1
ATOM 4642 C C . ASP B 1 299 ? -19.188 -9.594 -31.203 1 96.56 299 ASP B C 1
ATOM 4644 O O . ASP B 1 299 ? -19.047 -9.297 -30.016 1 96.56 299 ASP B O 1
ATOM 4648 N N . ARG B 1 300 ? -19.406 -10.797 -31.641 1 97.88 300 ARG B N 1
ATOM 4649 C CA . ARG B 1 300 ? -19.578 -11.828 -30.625 1 97.88 300 ARG B CA 1
ATOM 4650 C C . ARG B 1 300 ? -19.016 -13.164 -31.109 1 97.88 300 ARG B C 1
ATOM 4652 O O . ARG B 1 300 ? -18.891 -13.398 -32.312 1 97.88 300 ARG B O 1
ATOM 4659 N N . LEU B 1 301 ? -18.75 -13.992 -30.156 1 98.38 301 LEU B N 1
ATOM 4660 C CA . LEU B 1 301 ? -18.406 -15.383 -30.438 1 98.38 301 LEU B CA 1
ATOM 4661 C C . LEU B 1 301 ? -19.656 -16.234 -30.578 1 98.38 301 LEU B C 1
ATOM 4663 O O . LEU B 1 301 ? -20.625 -16.062 -29.828 1 98.38 301 LEU B O 1
ATOM 4667 N N . GLY B 1 302 ? -19.547 -17.078 -31.594 1 98.06 302 GLY B N 1
ATOM 4668 C CA . GLY B 1 302 ? -20.625 -18.031 -31.797 1 98.06 302 GLY B CA 1
ATOM 4669 C C . GLY B 1 302 ? -20.25 -19.469 -31.469 1 98.06 302 GLY B C 1
ATOM 4670 O O . GLY B 1 302 ? -19.078 -19.844 -31.609 1 98.06 302 GLY B O 1
ATOM 4671 N N . LEU B 1 303 ? -21.234 -20.219 -31.031 1 98.44 303 LEU B N 1
ATOM 4672 C CA . LEU B 1 303 ? -21.031 -21.625 -30.688 1 98.44 303 LEU B CA 1
ATOM 4673 C C . LEU B 1 303 ? -22.234 -22.469 -31.109 1 98.44 303 LEU B C 1
ATOM 4675 O O . LEU B 1 303 ? -23.375 -22.172 -30.734 1 98.44 303 LEU B O 1
ATOM 4679 N N . ASP B 1 304 ? -21.906 -23.469 -31.922 1 97.56 304 ASP B N 1
ATOM 4680 C CA . ASP B 1 304 ? -22.953 -24.375 -32.375 1 97.56 304 ASP B CA 1
ATOM 4681 C C . ASP B 1 304 ? -22.547 -25.828 -32.125 1 97.56 304 ASP B C 1
ATOM 4683 O O . ASP B 1 304 ? -21.359 -26.172 -32.188 1 97.56 304 ASP B O 1
ATOM 4687 N N . GLY B 1 305 ? -23.594 -26.641 -31.875 1 97.38 305 GLY B N 1
ATOM 4688 C CA . GLY B 1 305 ? -23.344 -28.062 -31.672 1 97.38 305 GLY B CA 1
ATOM 4689 C C . GLY B 1 305 ? -23.734 -28.547 -30.281 1 97.38 305 GLY B C 1
ATOM 4690 O O . GLY B 1 305 ? -24.578 -27.938 -29.625 1 97.38 305 GLY B O 1
ATOM 4691 N N . GLU B 1 306 ? -23.203 -29.734 -29.953 1 97.31 306 GLU B N 1
ATOM 4692 C CA . GLU B 1 306 ? -23.453 -30.375 -28.656 1 97.31 306 GLU B CA 1
ATOM 4693 C C . GLU B 1 306 ? -22.266 -31.25 -28.25 1 97.31 306 GLU B C 1
ATOM 4695 O O . GLU B 1 306 ? -21.453 -31.625 -29.094 1 97.31 306 GLU B O 1
ATOM 4700 N N . GLY B 1 307 ? -22.219 -31.484 -26.953 1 97.12 307 GLY B N 1
ATOM 4701 C CA . GLY B 1 307 ? -21.125 -32.312 -26.453 1 97.12 307 GLY B CA 1
ATOM 4702 C C . GLY B 1 307 ? -20.625 -31.875 -25.094 1 97.12 307 GLY B C 1
ATOM 4703 O O . GLY B 1 307 ? -21.359 -31.297 -24.297 1 97.12 307 GLY B O 1
ATOM 4704 N N . GLU B 1 308 ? -19.422 -32.25 -24.828 1 96.94 308 GLU B N 1
ATOM 4705 C CA . GLU B 1 308 ? -18.812 -31.906 -23.547 1 96.94 308 GLU B CA 1
ATOM 4706 C C . GLU B 1 308 ? -18.484 -30.422 -23.484 1 96.94 308 GLU B C 1
ATOM 4708 O O . GLU B 1 308 ? -17.953 -29.859 -24.453 1 96.94 308 GLU B O 1
ATOM 4713 N N . ALA B 1 309 ? -18.766 -29.812 -22.422 1 97.56 309 ALA B N 1
ATOM 4714 C CA . ALA B 1 309 ? -18.594 -28.375 -22.25 1 97.56 309 ALA B CA 1
ATOM 4715 C C . ALA B 1 309 ? -17.156 -27.953 -22.531 1 97.56 309 ALA B C 1
ATOM 4717 O O . ALA B 1 309 ? -16.906 -26.922 -23.156 1 97.56 309 ALA B O 1
ATOM 4718 N N . LEU B 1 310 ? -16.188 -28.75 -22.156 1 98 310 LEU B N 1
ATOM 4719 C CA . LEU B 1 310 ? -14.781 -28.391 -22.297 1 98 310 LEU B CA 1
ATOM 4720 C C . LEU B 1 310 ? -14.383 -28.359 -23.766 1 98 310 LEU B C 1
ATOM 4722 O O . LEU B 1 310 ? -13.516 -27.578 -24.172 1 98 310 LEU B O 1
ATOM 4726 N N . ASP B 1 311 ? -14.93 -29.203 -24.531 1 98.38 311 ASP B N 1
ATOM 4727 C CA . ASP B 1 311 ? -14.672 -29.172 -25.969 1 98.38 311 ASP B CA 1
ATOM 4728 C C . ASP B 1 311 ? -15.164 -27.859 -26.578 1 98.38 311 ASP B C 1
ATOM 4730 O O . ASP B 1 311 ? -14.484 -27.266 -27.438 1 98.38 311 ASP B O 1
ATOM 4734 N N . GLY B 1 312 ? -16.312 -27.5 -26.094 1 98.62 312 GLY B N 1
ATOM 4735 C CA . GLY B 1 312 ? -16.828 -26.219 -26.531 1 98.62 312 GLY B CA 1
ATOM 4736 C C . GLY B 1 312 ? -15.93 -25.047 -26.172 1 98.62 312 GLY B C 1
ATOM 4737 O O . GLY B 1 312 ? -15.719 -24.141 -26.969 1 98.62 312 GLY B O 1
ATOM 4738 N N . LEU B 1 313 ? -15.438 -25.094 -24.953 1 98.75 313 LEU B N 1
ATOM 4739 C CA . LEU B 1 313 ? -14.547 -24.031 -24.484 1 98.75 313 LEU B CA 1
ATOM 4740 C C . LEU B 1 313 ? -13.266 -24 -25.312 1 98.75 313 LEU B C 1
ATOM 4742 O O . LEU B 1 313 ? -12.781 -22.922 -25.672 1 98.75 313 LEU B O 1
ATOM 4746 N N . ARG B 1 314 ? -12.703 -25.125 -25.656 1 98.62 314 ARG B N 1
ATOM 4747 C CA . ARG B 1 314 ? -11.508 -25.219 -26.5 1 98.62 314 ARG B CA 1
ATOM 4748 C C . ARG B 1 314 ? -11.758 -24.625 -27.875 1 98.62 314 ARG B C 1
ATOM 4750 O O . ARG B 1 314 ? -10.93 -23.875 -28.406 1 98.62 314 ARG B O 1
ATOM 4757 N N . ALA B 1 315 ? -12.891 -24.969 -28.406 1 98.75 315 ALA B N 1
ATOM 4758 C CA . ALA B 1 315 ? -13.258 -24.406 -29.703 1 98.75 315 ALA B CA 1
ATOM 4759 C C . ALA B 1 315 ? -13.375 -22.891 -29.625 1 98.75 315 ALA B C 1
ATOM 4761 O O . ALA B 1 315 ? -12.906 -22.172 -30.516 1 98.75 315 ALA B O 1
ATOM 4762 N N . LEU B 1 316 ? -14.008 -22.438 -28.578 1 98.81 316 LEU B N 1
ATOM 4763 C CA . LEU B 1 316 ? -14.156 -21.016 -28.391 1 98.81 316 LEU B CA 1
ATOM 4764 C C . LEU B 1 316 ? -12.797 -20.328 -28.234 1 98.81 316 LEU B C 1
ATOM 4766 O O . LEU B 1 316 ? -12.594 -19.219 -28.734 1 98.81 316 LEU B O 1
ATOM 4770 N N . CYS B 1 317 ? -11.906 -20.984 -27.531 1 98.75 317 CYS B N 1
ATOM 4771 C CA . CYS B 1 317 ? -10.555 -20.438 -27.406 1 98.75 317 CYS B CA 1
ATOM 4772 C C . CYS B 1 317 ? -9.922 -20.25 -28.781 1 98.75 317 CYS B C 1
ATOM 4774 O O . CYS B 1 317 ? -9.336 -19.203 -29.062 1 98.75 317 CYS B O 1
ATOM 4776 N N . ALA B 1 318 ? -10.055 -21.219 -29.625 1 98.62 318 ALA B N 1
ATOM 4777 C CA . ALA B 1 318 ? -9.469 -21.141 -30.969 1 98.62 318 ALA B CA 1
ATOM 4778 C C . ALA B 1 318 ? -10.047 -19.969 -31.75 1 98.62 318 ALA B C 1
ATOM 4780 O O . ALA B 1 318 ? -9.312 -19.203 -32.375 1 98.62 318 ALA B O 1
ATOM 4781 N N . ALA B 1 319 ? -11.344 -19.828 -31.703 1 98.62 319 ALA B N 1
ATOM 4782 C CA . ALA B 1 319 ? -12 -18.734 -32.406 1 98.62 319 ALA B CA 1
ATOM 4783 C C . ALA B 1 319 ? -11.555 -17.375 -31.844 1 98.62 319 ALA B C 1
ATOM 4785 O O . ALA B 1 319 ? -11.188 -16.484 -32.594 1 98.62 319 ALA B O 1
ATOM 4786 N N . ALA B 1 320 ? -11.555 -17.281 -30.562 1 98.62 320 ALA B N 1
ATOM 4787 C CA . ALA B 1 320 ? -11.234 -16.031 -29.875 1 98.62 320 ALA B CA 1
ATOM 4788 C C . ALA B 1 320 ? -9.781 -15.641 -30.094 1 98.62 320 ALA B C 1
ATOM 4790 O O . ALA B 1 320 ? -9.484 -14.5 -30.469 1 98.62 320 ALA B O 1
ATOM 4791 N N . TRP B 1 321 ? -8.867 -16.594 -29.891 1 98.38 321 TRP B N 1
ATOM 4792 C CA . TRP B 1 321 ? -7.438 -16.297 -29.938 1 98.38 321 TRP B CA 1
ATOM 4793 C C . TRP B 1 321 ? -6.98 -16.016 -31.359 1 98.38 321 TRP B C 1
ATOM 4795 O O . TRP B 1 321 ? -6.105 -15.18 -31.594 1 98.38 321 TRP B O 1
ATOM 4805 N N . THR B 1 322 ? -7.527 -16.734 -32.312 1 97.38 322 THR B N 1
ATOM 4806 C CA . THR B 1 322 ? -7.23 -16.453 -33.719 1 97.38 322 THR B CA 1
ATOM 4807 C C . THR B 1 322 ? -7.691 -15.047 -34.094 1 97.38 322 THR B C 1
ATOM 4809 O O . THR B 1 322 ? -6.957 -14.305 -34.75 1 97.38 322 THR B O 1
ATOM 4812 N N . ALA B 1 323 ? -8.859 -14.719 -33.688 1 97.25 323 ALA B N 1
ATOM 4813 C CA . ALA B 1 323 ? -9.398 -13.391 -34 1 97.25 323 ALA B CA 1
ATOM 4814 C C . ALA B 1 323 ? -8.547 -12.297 -33.344 1 97.25 323 ALA B C 1
ATOM 4816 O O . ALA B 1 323 ? -8.352 -11.227 -33.938 1 97.25 323 ALA B O 1
ATOM 4817 N N . ALA B 1 324 ? -8.062 -12.578 -32.219 1 97.25 324 ALA B N 1
ATOM 4818 C CA . ALA B 1 324 ? -7.336 -11.578 -31.422 1 97.25 324 ALA B CA 1
ATOM 4819 C C . ALA B 1 324 ? -5.906 -11.422 -31.938 1 97.25 324 ALA B C 1
ATOM 4821 O O . ALA B 1 324 ? -5.273 -10.383 -31.719 1 97.25 324 ALA B O 1
ATOM 4822 N N . GLY B 1 325 ? -5.336 -12.484 -32.562 1 96.44 325 GLY B N 1
ATOM 4823 C CA . GLY B 1 325 ? -3.936 -12.445 -32.938 1 96.44 325 GLY B CA 1
ATOM 4824 C C . GLY B 1 325 ? -3 -12.266 -31.75 1 96.44 325 GLY B C 1
ATOM 4825 O O . GLY B 1 325 ? -3.029 -13.055 -30.812 1 96.44 325 GLY B O 1
ATOM 4826 N N . ASP B 1 326 ? -2.336 -11.094 -31.781 1 96.12 326 ASP B N 1
ATOM 4827 C CA . ASP B 1 326 ? -1.348 -10.836 -30.734 1 96.12 326 ASP B CA 1
ATOM 4828 C C . ASP B 1 326 ? -1.965 -10.07 -29.562 1 96.12 326 ASP B C 1
ATOM 4830 O O . ASP B 1 326 ? -1.271 -9.719 -28.609 1 96.12 326 ASP B O 1
ATOM 4834 N N . GLY B 1 327 ? -3.271 -9.844 -29.641 1 97.25 327 GLY B N 1
ATOM 4835 C CA . GLY B 1 327 ? -3.949 -9.078 -28.594 1 97.25 327 GLY B CA 1
ATOM 4836 C C . GLY B 1 327 ? -4.906 -9.914 -27.781 1 97.25 327 GLY B C 1
ATOM 4837 O O . GLY B 1 327 ? -4.727 -11.125 -27.641 1 97.25 327 GLY B O 1
ATOM 4838 N N . SER B 1 328 ? -5.852 -9.242 -27.109 1 97.88 328 SER B N 1
ATOM 4839 C CA . SER B 1 328 ? -6.906 -9.859 -26.312 1 97.88 328 SER B CA 1
ATOM 4840 C C . SER B 1 328 ? -8.25 -9.805 -27.031 1 97.88 328 SER B C 1
ATOM 4842 O O . SER B 1 328 ? -8.578 -8.805 -27.672 1 97.88 328 SER B O 1
ATOM 4844 N N . CYS B 1 329 ? -8.914 -10.859 -27 1 97.25 329 CYS B N 1
ATOM 4845 C CA . CYS B 1 329 ? -10.227 -10.898 -27.625 1 97.25 329 CYS B CA 1
ATOM 4846 C C . CYS B 1 329 ? -11.227 -10.023 -26.875 1 97.25 329 CYS B C 1
ATOM 4848 O O . CYS B 1 329 ? -11.398 -10.172 -25.672 1 97.25 329 CYS B O 1
ATOM 4850 N N . ALA B 1 330 ? -11.906 -9.172 -27.641 1 96.88 330 ALA B N 1
ATOM 4851 C CA . ALA B 1 330 ? -12.867 -8.242 -27.047 1 96.88 330 ALA B CA 1
ATOM 4852 C C . ALA B 1 330 ? -14.297 -8.625 -27.422 1 96.88 330 ALA B C 1
ATOM 4854 O O . ALA B 1 330 ? -15.25 -7.945 -27.031 1 96.88 330 ALA B O 1
ATOM 4855 N N . LEU B 1 331 ? -14.469 -9.719 -28.141 1 97.44 331 LEU B N 1
ATOM 4856 C CA . LEU B 1 331 ? -15.789 -10.141 -28.578 1 97.44 331 LEU B CA 1
ATOM 4857 C C . LEU B 1 331 ? -16.641 -10.617 -27.406 1 97.44 331 LEU B C 1
ATOM 4859 O O . LEU B 1 331 ? -16.125 -11.25 -26.484 1 97.44 331 LEU B O 1
ATOM 4863 N N . GLU B 1 332 ? -17.953 -10.375 -27.547 1 97.31 332 GLU B N 1
ATOM 4864 C CA . GLU B 1 332 ? -18.875 -10.836 -26.516 1 97.31 332 GLU B CA 1
ATOM 4865 C C . GLU B 1 332 ? -18.984 -12.359 -26.516 1 97.31 332 GLU B C 1
ATOM 4867 O O . GLU B 1 332 ? -19.156 -12.977 -27.578 1 97.31 332 GLU B O 1
ATOM 4872 N N . ALA B 1 333 ? -18.859 -12.961 -25.359 1 97.62 333 ALA B N 1
ATOM 4873 C CA . ALA B 1 333 ? -18.828 -14.414 -25.297 1 97.62 333 ALA B CA 1
ATOM 4874 C C . ALA B 1 333 ? -19.891 -14.945 -24.344 1 97.62 333 ALA B C 1
ATOM 4876 O O . ALA B 1 333 ? -20.016 -16.156 -24.156 1 97.62 333 ALA B O 1
ATOM 4877 N N . GLY B 1 334 ? -20.641 -14.078 -23.719 1 97.31 334 GLY B N 1
ATOM 4878 C CA . GLY B 1 334 ? -21.594 -14.43 -22.672 1 97.31 334 GLY B CA 1
ATOM 4879 C C . GLY B 1 334 ? -22.562 -15.523 -23.078 1 97.31 334 GLY B C 1
ATOM 4880 O O . GLY B 1 334 ? -22.734 -16.5 -22.359 1 97.31 334 GLY B O 1
ATOM 4881 N N . LYS B 1 335 ? -23.203 -15.391 -24.25 1 96.25 335 LYS B N 1
ATOM 4882 C CA . LYS B 1 335 ? -24.188 -16.344 -24.719 1 96.25 335 LYS B CA 1
ATOM 4883 C C . LYS B 1 335 ? -23.547 -17.703 -25.016 1 96.25 335 LYS B C 1
ATOM 4885 O O . LYS B 1 335 ? -24.125 -18.75 -24.672 1 96.25 335 LYS B O 1
ATOM 4890 N N . ALA B 1 336 ? -22.438 -17.734 -25.625 1 97.88 336 ALA B N 1
ATOM 4891 C CA . ALA B 1 336 ? -21.719 -18.969 -25.938 1 97.88 336 ALA B CA 1
ATOM 4892 C C . ALA B 1 336 ? -21.312 -19.703 -24.672 1 97.88 336 ALA B C 1
ATOM 4894 O O . ALA B 1 336 ? -21.484 -20.922 -24.562 1 97.88 336 ALA B O 1
ATOM 4895 N N . LEU B 1 337 ? -20.781 -18.953 -23.719 1 98.19 337 LEU B N 1
ATOM 4896 C CA . LEU B 1 337 ? -20.344 -19.547 -22.453 1 98.19 337 LEU B CA 1
ATOM 4897 C C . LEU B 1 337 ? -21.547 -20.078 -21.656 1 98.19 337 LEU B C 1
ATOM 4899 O O . LEU B 1 337 ? -21.438 -21.109 -21 1 98.19 337 LEU B O 1
ATOM 4903 N N . ALA B 1 338 ? -22.641 -19.375 -21.703 1 97.25 338 ALA B N 1
ATOM 4904 C CA . ALA B 1 338 ? -23.844 -19.828 -21.016 1 97.25 338 ALA B CA 1
ATOM 4905 C C . ALA B 1 338 ? -24.312 -21.172 -21.562 1 97.25 338 ALA B C 1
ATOM 4907 O O . ALA B 1 338 ? -24.797 -22.031 -20.812 1 97.25 338 ALA B O 1
ATOM 4908 N N . ARG B 1 339 ? -24.156 -21.375 -22.844 1 96.62 339 ARG B N 1
ATOM 4909 C CA . ARG B 1 339 ? -24.531 -22.641 -23.469 1 96.62 339 ARG B CA 1
ATOM 4910 C C . ARG B 1 339 ? -23.703 -23.797 -22.906 1 96.62 339 ARG B C 1
ATOM 4912 O O . ARG B 1 339 ? -24.172 -24.938 -22.891 1 96.62 339 ARG B O 1
ATOM 4919 N N . LEU B 1 340 ? -22.547 -23.438 -22.453 1 97.5 340 LEU B N 1
ATOM 4920 C CA . LEU B 1 340 ? -21.656 -24.469 -21.922 1 97.5 340 LEU B CA 1
ATOM 4921 C C . LEU B 1 340 ? -21.797 -24.578 -20.406 1 97.5 340 LEU B C 1
ATOM 4923 O O . LEU B 1 340 ? -21.203 -25.469 -19.797 1 97.5 340 LEU B O 1
ATOM 4927 N N . GLY B 1 341 ? -22.5 -23.672 -19.75 1 95.25 341 GLY B N 1
ATOM 4928 C CA . GLY B 1 341 ? -22.578 -23.625 -18.297 1 95.25 341 GLY B CA 1
ATOM 4929 C C . GLY B 1 341 ? -21.312 -23.109 -17.656 1 95.25 341 GLY B C 1
ATOM 4930 O O . GLY B 1 341 ? -20.922 -23.578 -16.578 1 95.25 341 GLY B O 1
ATOM 4931 N N . LEU B 1 342 ? -20.656 -22.312 -18.406 1 91.19 342 LEU B N 1
ATOM 4932 C CA . LEU B 1 342 ? -19.375 -21.797 -17.922 1 91.19 342 LEU B CA 1
ATOM 4933 C C . LEU B 1 342 ? -19.406 -20.281 -17.781 1 91.19 342 LEU B C 1
ATOM 4935 O O . LEU B 1 342 ? -20.047 -19.594 -18.578 1 91.19 342 LEU B O 1
#

Nearest PDB structures (foldseek):
  4i9f-assembly1_A  TM=9.019E-01  e=2.746E-38  Mycobacterium tuberculosis
  4i9g-assembly1_B  TM=9.103E-01  e=9.593E-37  Mycobacterium tuberculosis
  4i9g-assembly1_A  TM=8.951E-01  e=1.385E-36  Mycobacterium tuberculosis
  4i9f-assembly1_B  TM=8.827E-01  e=1.337E-35  Mycobacterium tuberculosis
  1zjj-assembly1_A  TM=9.003E-01  e=7.696E-24  Pyrococcus horikoshii OT3

Radius of gyration: 31.09 Å; Cα contacts (8 Å, |Δi|>4): 1701; chains: 2; bounding box: 56×92×73 Å

Solvent-accessible surface area (backbone atoms only — not comparable to full-atom values): 32973 Å² total; per-residue (Å²): 128,84,82,72,71,70,34,48,50,50,54,35,95,47,27,45,36,72,76,26,52,21,41,41,26,35,41,81,26,48,40,24,50,88,93,40,67,33,82,58,22,52,62,33,52,50,51,32,42,74,68,62,20,42,71,32,39,42,38,55,56,15,36,59,37,40,55,58,54,16,50,52,39,35,73,66,62,38,88,49,51,39,84,34,39,43,37,8,18,46,21,28,28,51,59,48,53,76,74,48,64,85,54,36,36,29,25,56,38,46,25,63,10,35,49,52,28,28,46,75,64,45,31,37,75,40,80,44,49,87,68,65,39,68,30,36,40,34,35,34,40,56,48,73,34,37,44,41,50,48,29,31,51,18,36,33,45,64,72,67,31,50,43,34,23,14,37,64,48,45,52,37,84,51,96,80,38,50,22,56,24,31,20,30,55,50,46,30,35,27,68,42,50,72,57,78,61,52,66,10,11,66,31,36,67,46,27,52,52,44,47,37,69,70,66,63,52,85,41,48,31,33,35,22,22,38,41,82,28,43,29,25,24,19,50,72,64,71,44,48,24,37,35,26,55,62,36,78,43,49,59,70,57,58,36,32,31,32,50,59,36,57,43,40,30,77,34,68,38,53,58,47,39,72,30,50,37,70,58,66,42,79,50,92,84,25,20,30,12,84,50,19,37,8,28,61,57,95,57,32,44,42,66,48,76,53,73,61,45,66,35,40,50,47,12,37,31,27,23,30,24,51,73,25,48,84,38,50,33,81,54,45,44,66,71,42,31,53,76,48,74,83,129,85,82,72,70,72,34,48,49,50,53,35,95,47,27,44,37,73,75,26,52,20,39,42,26,34,41,80,25,50,40,26,50,89,94,40,68,33,81,60,22,52,64,34,50,51,52,33,42,74,69,63,19,41,73,32,39,43,36,55,57,14,36,59,38,40,55,57,54,16,50,51,40,35,73,67,62,39,88,50,52,39,84,33,40,44,38,8,18,46,20,29,29,51,59,48,53,76,74,49,64,87,54,38,37,29,26,56,40,44,24,62,9,35,48,52,27,27,43,75,62,44,31,34,74,41,78,42,49,87,69,65,39,66,30,36,40,36,36,34,42,55,51,73,36,37,45,42,52,48,29,31,51,18,36,32,44,64,73,66,32,51,42,33,23,14,35,63,48,46,53,38,83,51,97,79,39,49,21,55,24,31,21,31,56,51,46,31,35,28,69,42,51,72,58,78,61,53,65,10,11,66,32,36,67,46,29,52,51,44,45,39,69,70,66,62,54,84,42,49,31,33,34,24,21,39,42,82,26,43,30,25,24,19,50,72,64,71,44,46,25,35,36,26,54,62,37,77,44,49,61,70,57,57,36,32,31,32,50,60,36,57,43,39,31,75,35,68,40,53,59,46,40,73,31,51,36,70,58,66,42,80,50,92,83,25,20,30,13,86,50,18,37,8,29,61,56,94,60,34,43,43,68,46,74,54,73,61,44,66,35,40,50,46,12,38,30,26,22,30,26,51,73,25,47,84,38,51,32,81,54,45,44,65,70,42,31,52,77,48,75,85

Secondary structure (DSSP, 8-state):
---PPP-SPPPBSS-HHHH-SEEEE--BTTTEETTEEPTTHHHHHHHHHHTT-EEEEEE---SS-HHHHHHHHHHTT----GGGEEEHHHHHHHHHHTTS-TT-EEEEES-HHHHHHHHHTT-EEES-GGG--SEEEE----TT-BTHHHHHHHHHHHTT--EEES----EEEETTEEEE-HHHHHHHHHHHH----EE-STTSHHHHHHHHHHH--SSEEEEES-IIIIIHHHHHHT-EEEEETTSS--HHHHHT--GGG--SEEESSGGGGGS-B---EEETTEEEETTEEEEE-SSBEEEEE-S-HHHHHHHHHHHHHHHHTTS---SB-HHHHHHHT-/-------SPPPBSS-HHHH-SEEEE--BTTTEETTEEPTTHHHHHHHHHHTT-EEEEEE---SS-HHHHHHHHHHTT----GGGEEEHHHHHHHHHHTTS-TT-EEEEES-HHHHHHHHHTT-EEES-GGG--SEEEE----TT-BTHHHHHHHHHHHTT--EEES----EEEETTEEEE-HHHHHHHHHHHH----EE-STTSHHHHHHHHHHH--SSEEEEES-IIIIIHHHHHHT-EEEEETTSS--HHHHHT--GGG--SEEESSGGGGGS-B---EEETTEEEETTEEEEE-SSBEEEEE-S-HHHHHHHHHHHHHHHHTTS---SB-HHHHHHHT-

Organism: Streptomyces collinus (strain DSM 40733 / Tue 365) (NCBI:txid1214242)

Sequence (684 aa):
MSQGVRTRPEGSGQPLSEAYDTALLDLDGVVYAGGNAIAHAVESLERARTGGMRLAYVTNNALRPPDAVAGHLTELGIPTGADDVITSAQAVARLISEQVPAGARVLVIGGEGLRVALRERGLTPVESADDDPVAVVQGYGGPDLPWGRFAEASYAVARGVPWFASNTDLTIPSGRGIAPGNGAAVEVVRIATGAEPQVAGKPLPPMHRETILRTGAERPLVVGDRLDTDIEGAFNGEVDSLLVLTGVTDGAQLLAAPPRHRPTYVDADLRGLLTGQPDITREGEGFRCGGWTATAGADRLGLDGEGEALDGLRALCAAAWTAAGDGSCALEAGKALARLGLMSQGVRTRPEGSGQPLSEAYDTALLDLDGVVYAGGNAIAHAVESLERARTGGMRLAYVTNNALRPPDAVAGHLTELGIPTGADDVITSAQAVARLISEQVPAGARVLVIGGEGLRVALRERGLTPVESADDDPVAVVQGYGGPDLPWGRFAEASYAVARGVPWFASNTDLTIPSGRGIAPGNGAAVEVVRIATGAEPQVAGKPLPPMHRETILRTGAERPLVVGDRLDTDIEGAFNGEVDSLLVLTGVTDGAQLLAAPPRHRPTYVDADLRGLLTGQPDITREGEGFRCGGWTATAGADRLGLDGEGEALDGLRALCAAAWTAAGDGSCALEAGKALARLGL

pLDDT: mean 96.5, std 6.23, range [28.62, 98.94]

InterPro domains:
  IPR006357 HAD-superfamily hydrolase, subfamily IIA [PF13344] (24-123)
  IPR023214 HAD superfamily [G3DSA:3.40.50.1000] (23-265)
  IPR023214 HAD superfamily [G3DSA:3.40.50.1000] (101-200)
  IPR036412 HAD-like superfamily [SSF56784] (20-274)
  IPR041065 GCN5-related N-acetyltransferase-like domain [PF18407] (289-342)

Foldseek 3Di:
DPPFFDQFAAWFPAFLLVVFQEEAEEPDLAQADALAGFPCNLVLVVVSVVVRHHYAYEYLAQADQLQVVQVSCVVNNHNGHSLRYAYLLLLQLVVVLVPDDAQFEEAEAAHPSNQVSNVVSRYHYDHALVVVGQEYEYAWHDDVRDPVSLVRVLVNVQVVRAYEYSAQPQWDAHPVGIHGGRNVVQVSSCVSRVDDHHYGAFLDASSVVSRCVSRVTDQYEFEEADQRGRQLNCLVVVHAYEHEPRGDDDLVNQLFDASSRHHNYYDHGSNSSRGIGFHWDDDVQWIFFDQKTWADDPAAIDIDGDDQLVSLSSRSSSRSSVVQGRGTRRHHYVVSNVVSVD/DPPFFDQFAAWFPAFLLVVFQEEAEEPDLFQDDALAGFPCNLVLVVVSVVVRHHYAYEYLAQADQLQVVQVSCVVNPHNGHSLRYAYLLLLQLVVVLVPDDAQFEEAEAAHPSNQVSNVVSRYHYDHALVVVGQEYEYAWHDPVRDPVSLVRVLVNVQVVRAYEYSAQPQWDAHPVGIHGGRNVVQVSSCVSRVDDHHYGAFLDASSVVRRCVSPVTDQYEFEEADQRGRQLNCLVVVHAYEHEPRGDDDLVNQLFDASSRHHNYYDHGSNSSRGIGFHWDDDVQWIFFDQKTWADDPAAIDIDGDDALVSLSSRSSSRSSVVQGRGTRRHHYVVSNVVSVD